Protein AF-A0A963C3J4-F1 (afdb_monomer_lite)

Foldseek 3Di:
DDPLLVVLCPDPPLSVVLHDDCVLVQCQLRRLLSSLQSQLVVLVVVLVVLVVVQVVCVVVVHDVLSNLLSQALNQLSLQFSHQVSLLLSLLSSVLCQQQQHGPDDVLSVLLNCLRPVLSVLLNVLSVQPDRQGPLNQAPCLVVCCVVVVGPLVSSLSNLSSVLSSLCSQQPRSLVSLCCSQPHDDHDPSSHPHHDHCLFLLSVLLNLLSVLSNVLQVLVNVLSVLVSCCSVVVDPVVVNVCSRPSVSNNNSSLLNVQSNLLSLVSNLLSLLQQVQLPFFPQNPSHWPDRPLSVVLSVQSSVLRNLLSLLLCLLVPPVDDNVSLVSNLVSLVSNVVSLVSSVCRSVVRCVVGNGRDDPLVVLLVVLSVLVVVLSVLSNQCSDSVRVNVPPPDCSVVVSVVSSSSSSSSNSVSSD

pLDDT: mean 93.33, std 4.11, range [60.09, 98.5]

Sequence (413 aa):
MSIATTIVKSTPIFGKMFAVDKSTGLEEINAWPALMIMSSFVWLVVAGLLGLVMPTTQIFDLSSDHFYTTLTLHGAALTFPFSFQLMMGVGLHRSGGCVGKAITGWLPALAWLSMNLGAAILTVAVLMGLKVSVVVMFPLPLVGAQMGVWSMESVIVGFTGIYLVLACMILWYPMLVLKMMFVGKKRAELILSERSLNEPGMLGMLLAAATLLLTGLPLVVVGTTLLLALYKILPMSLAAWAADPVVFQYTFYLFAHNLMEAMALMVASAMYATLPLYLADGSRKLYSEKLANLALWVLLVTSVTSGLHHFITFYPNQPAALSYWGNIMSWGTGLGAAISIFTVLATIWQHGLKPEPGIIAVLVGWALYILDGASAVVTSNIAWTYQLHGTMWQSGHFMTVILAMSMMWMGVL

Structure (mmCIF, N/CA/C/O backbone):
data_AF-A0A963C3J4-F1
#
_entry.id   AF-A0A963C3J4-F1
#
loop_
_atom_site.group_PDB
_atom_site.id
_atom_site.type_symbol
_atom_site.label_atom_id
_atom_site.label_alt_id
_atom_site.label_comp_id
_atom_site.label_asym_id
_atom_site.label_entity_id
_atom_site.label_seq_id
_atom_site.pdbx_PDB_ins_code
_atom_site.Cartn_x
_atom_site.Cartn_y
_atom_site.Cartn_z
_atom_site.occupancy
_atom_site.B_iso_or_equiv
_atom_site.auth_seq_id
_atom_site.auth_comp_id
_atom_site.auth_asym_id
_atom_site.auth_atom_id
_atom_site.pdbx_PDB_model_num
ATOM 1 N N . MET A 1 1 ? -31.406 1.167 -4.371 1.00 60.09 1 MET A N 1
ATOM 2 C CA . MET A 1 1 ? -30.351 0.157 -4.113 1.00 60.09 1 MET A CA 1
ATOM 3 C C . MET A 1 1 ? -29.070 0.723 -4.676 1.00 60.09 1 MET A C 1
ATOM 5 O O . MET A 1 1 ? -29.119 1.220 -5.795 1.00 60.09 1 MET A O 1
ATOM 9 N N . SER A 1 2 ? -27.973 0.723 -3.919 1.00 85.38 2 SER A N 1
ATOM 10 C CA . SER A 1 2 ? -26.713 1.218 -4.478 1.00 85.38 2 SER A CA 1
ATOM 11 C C . SER A 1 2 ? -26.215 0.304 -5.612 1.00 85.38 2 SER A C 1
ATOM 13 O O . SER A 1 2 ? -26.488 -0.903 -5.623 1.00 85.38 2 SER A O 1
ATOM 15 N N . ILE A 1 3 ? -25.475 0.869 -6.571 1.00 91.56 3 ILE A N 1
ATOM 16 C CA . ILE A 1 3 ? -24.825 0.094 -7.641 1.00 91.56 3 ILE A CA 1
ATOM 17 C C . ILE A 1 3 ? -23.891 -0.957 -7.027 1.00 91.56 3 ILE A C 1
ATOM 19 O O . ILE A 1 3 ? -23.935 -2.116 -7.423 1.00 91.56 3 ILE A O 1
ATOM 23 N N . ALA A 1 4 ? -23.132 -0.586 -5.991 1.00 92.25 4 ALA A N 1
ATOM 24 C CA . ALA A 1 4 ? -22.221 -1.497 -5.307 1.00 92.25 4 ALA A CA 1
ATOM 25 C C . ALA A 1 4 ? -22.946 -2.712 -4.700 1.00 92.25 4 ALA A C 1
ATOM 27 O O . ALA A 1 4 ? -22.549 -3.848 -4.938 1.00 92.25 4 ALA A O 1
ATOM 28 N N . THR A 1 5 ? -24.071 -2.499 -4.008 1.00 91.38 5 THR A N 1
ATOM 29 C CA . THR A 1 5 ? -24.901 -3.596 -3.478 1.00 91.38 5 THR A CA 1
ATOM 30 C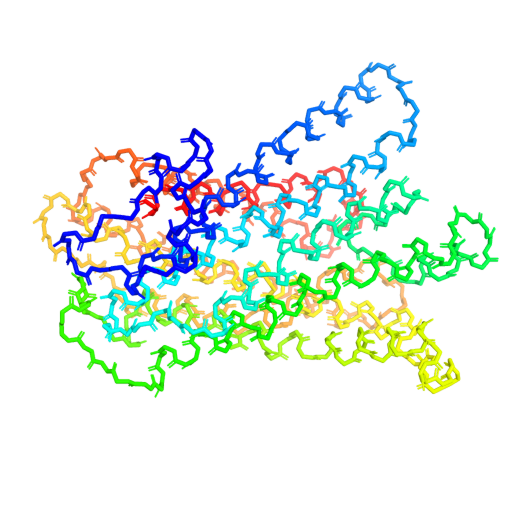 C . THR A 1 5 ? -25.456 -4.487 -4.587 1.00 91.38 5 THR A C 1
ATOM 32 O O . THR A 1 5 ? -25.573 -5.695 -4.398 1.00 91.38 5 THR A O 1
ATOM 35 N N . THR A 1 6 ? -25.804 -3.903 -5.734 1.00 91.75 6 THR A N 1
ATOM 36 C CA . THR A 1 6 ? -26.297 -4.658 -6.894 1.00 91.75 6 THR A CA 1
ATOM 37 C C . THR A 1 6 ? -25.203 -5.574 -7.439 1.00 91.75 6 THR A C 1
ATOM 39 O O . THR A 1 6 ? -25.449 -6.767 -7.599 1.00 91.75 6 THR A O 1
ATOM 42 N N . ILE A 1 7 ? -23.986 -5.046 -7.622 1.00 92.25 7 ILE A N 1
ATOM 43 C CA . ILE A 1 7 ? -22.826 -5.817 -8.085 1.00 92.25 7 ILE A CA 1
ATOM 44 C C . ILE A 1 7 ? -22.530 -6.961 -7.113 1.00 92.25 7 ILE A C 1
ATOM 46 O O . ILE A 1 7 ? -22.503 -8.113 -7.538 1.00 92.25 7 ILE A O 1
ATOM 50 N N . VAL A 1 8 ? -22.399 -6.672 -5.811 1.00 92.94 8 VAL A N 1
ATOM 51 C CA . VAL A 1 8 ? -22.141 -7.697 -4.785 1.00 92.94 8 VAL A CA 1
ATOM 52 C C . VAL A 1 8 ? -23.183 -8.810 -4.857 1.00 92.94 8 VAL A C 1
ATOM 54 O O . VAL A 1 8 ? -22.818 -9.971 -4.982 1.00 92.94 8 VAL A O 1
ATOM 57 N N . LYS A 1 9 ? -24.480 -8.479 -4.870 1.00 90.56 9 LYS A N 1
ATOM 58 C CA . LYS A 1 9 ? -25.551 -9.488 -4.928 1.00 90.56 9 LYS A CA 1
ATOM 59 C C . LYS A 1 9 ? -25.549 -10.314 -6.214 1.00 90.56 9 LYS A C 1
ATOM 61 O O . LYS A 1 9 ? -25.984 -11.461 -6.184 1.00 90.56 9 LYS A O 1
ATOM 66 N N . SER A 1 10 ? -25.102 -9.733 -7.326 1.00 90.38 10 SER A N 1
ATOM 67 C CA . SER A 1 10 ? -25.045 -10.412 -8.624 1.00 90.38 10 SER A CA 1
ATOM 68 C C . SER A 1 10 ? -23.818 -11.312 -8.805 1.00 90.38 10 SER A C 1
ATOM 70 O O . SER A 1 10 ? -23.827 -12.160 -9.693 1.00 90.38 10 SER A O 1
ATOM 72 N N . THR A 1 11 ? -22.782 -11.167 -7.971 1.00 88.69 11 THR A N 1
ATOM 73 C CA . THR A 1 11 ? -21.549 -11.960 -8.075 1.00 88.69 11 THR A CA 1
ATOM 74 C C . THR A 1 11 ? -21.750 -13.367 -7.495 1.00 88.69 11 THR A C 1
ATOM 76 O O . THR A 1 11 ? -22.034 -13.504 -6.300 1.00 88.69 11 THR A O 1
ATOM 79 N N . PRO A 1 12 ? -21.566 -14.443 -8.282 1.00 85.31 12 PRO A N 1
ATOM 80 C CA . PRO A 1 12 ? -21.685 -15.811 -7.782 1.00 85.31 12 PRO A CA 1
ATOM 81 C C . PRO A 1 12 ? -20.675 -16.120 -6.671 1.00 85.31 12 PRO A C 1
ATOM 83 O O . PRO A 1 12 ? -19.546 -15.636 -6.700 1.00 85.31 12 PRO A O 1
ATOM 86 N N . ILE A 1 13 ? -21.071 -16.981 -5.726 1.00 84.50 13 ILE A N 1
ATOM 87 C CA . ILE A 1 13 ? -20.263 -17.461 -4.587 1.00 84.50 13 ILE A CA 1
ATOM 88 C C . ILE A 1 13 ? -19.888 -16.333 -3.611 1.00 84.50 13 ILE A C 1
ATOM 90 O O . ILE A 1 13 ? -20.469 -16.250 -2.529 1.00 84.50 13 ILE A O 1
ATOM 94 N N . PHE A 1 14 ? -18.996 -15.424 -4.006 1.00 83.75 14 PHE A N 1
ATOM 95 C CA . PHE A 1 14 ? -18.509 -14.329 -3.166 1.00 83.75 14 PHE A CA 1
ATOM 96 C C . PHE A 1 14 ? -19.603 -13.321 -2.792 1.00 83.75 14 PHE A C 1
ATOM 98 O O . PHE A 1 14 ? -19.613 -12.812 -1.674 1.00 83.75 14 PHE A O 1
ATOM 105 N N . GLY A 1 15 ? -20.583 -13.085 -3.667 1.00 82.12 15 GLY A N 1
ATOM 106 C CA . GLY A 1 15 ? -21.692 -12.174 -3.379 1.00 82.12 15 GLY A CA 1
ATOM 107 C C . GLY A 1 15 ? -22.552 -12.584 -2.185 1.00 82.12 15 GLY A C 1
ATOM 108 O O . GLY A 1 15 ? -23.108 -11.728 -1.499 1.00 82.12 15 GLY A O 1
ATOM 109 N N . LYS A 1 16 ? -22.632 -13.892 -1.901 1.00 85.88 16 LYS A N 1
ATOM 110 C CA . LYS A 1 16 ? -23.326 -14.418 -0.716 1.00 85.88 16 LYS A CA 1
ATOM 111 C C . LYS A 1 16 ? -22.521 -14.189 0.563 1.00 85.88 16 LYS A C 1
ATOM 113 O O . LYS A 1 16 ? -23.118 -13.913 1.595 1.00 85.88 16 LYS A O 1
ATOM 118 N N . MET A 1 17 ? -21.193 -14.287 0.486 1.00 86.06 17 MET A N 1
ATOM 119 C CA . MET A 1 17 ? -20.292 -14.114 1.633 1.00 86.06 17 MET A CA 1
ATOM 120 C C . MET A 1 17 ? -20.226 -12.657 2.100 1.00 86.06 17 MET A C 1
ATOM 122 O O . MET A 1 17 ? -20.167 -12.401 3.295 1.00 86.06 17 MET A O 1
ATOM 126 N N . PHE A 1 18 ? -20.280 -11.707 1.163 1.00 89.69 18 PHE A N 1
ATOM 127 C CA . PHE A 1 18 ? -20.166 -10.268 1.441 1.00 89.69 18 PHE A CA 1
ATOM 128 C C . PHE A 1 18 ? -21.499 -9.525 1.297 1.00 89.69 18 PHE A C 1
ATOM 130 O O . PHE A 1 18 ? -21.531 -8.323 1.023 1.00 89.69 18 PHE A O 1
ATOM 137 N N . ALA A 1 19 ? -22.617 -10.240 1.434 1.00 89.06 19 ALA A N 1
ATOM 138 C CA . ALA A 1 19 ? -23.942 -9.675 1.240 1.00 89.06 19 ALA A CA 1
ATOM 139 C C . ALA A 1 19 ? -24.210 -8.520 2.219 1.00 89.06 19 ALA A C 1
ATOM 141 O O . ALA A 1 19 ? -24.043 -8.640 3.429 1.00 89.06 19 ALA A O 1
ATOM 142 N N . VAL A 1 20 ? -24.688 -7.396 1.685 1.00 88.75 20 VAL A N 1
ATOM 143 C CA . VAL A 1 20 ? -25.057 -6.230 2.496 1.00 88.75 20 VAL A CA 1
ATOM 144 C C . VAL A 1 20 ? -26.477 -6.409 3.025 1.00 88.75 20 VAL A C 1
ATOM 146 O O . VAL A 1 20 ? -27.441 -6.373 2.245 1.00 88.75 20 VAL A O 1
ATOM 149 N N . ASP A 1 21 ? -26.605 -6.571 4.342 1.00 86.69 21 ASP A N 1
ATOM 150 C CA . ASP A 1 21 ? -27.897 -6.601 5.024 1.00 86.69 21 ASP A CA 1
ATOM 151 C C . ASP A 1 21 ? -28.474 -5.190 5.164 1.00 86.69 21 ASP A C 1
ATOM 153 O O . ASP A 1 21 ? -27.978 -4.340 5.906 1.00 86.69 21 ASP A O 1
ATOM 157 N N . LYS A 1 22 ? -29.566 -4.955 4.441 1.00 85.19 22 LYS A N 1
ATOM 158 C CA . LYS A 1 22 ? -30.265 -3.671 4.423 1.00 85.19 22 LYS A CA 1
ATOM 159 C C . LYS A 1 22 ? -31.122 -3.432 5.655 1.00 85.19 22 LYS A C 1
ATOM 161 O O . LYS A 1 22 ? -31.422 -2.278 5.941 1.00 85.19 22 LYS A O 1
ATOM 166 N N . SER A 1 23 ? -31.527 -4.489 6.356 1.00 87.62 23 SER A N 1
ATOM 167 C CA . SER A 1 23 ? -32.379 -4.360 7.538 1.00 87.62 23 SER A CA 1
ATOM 168 C C . SER A 1 23 ? -31.674 -3.597 8.666 1.00 87.62 23 SER A C 1
ATOM 170 O O . SER A 1 23 ? -32.327 -2.935 9.465 1.00 87.62 23 SER A O 1
ATOM 172 N N . THR A 1 24 ? -30.336 -3.607 8.661 1.00 87.06 24 THR A N 1
ATOM 173 C CA . THR A 1 24 ? -29.487 -2.894 9.625 1.00 87.06 24 THR A CA 1
ATOM 174 C C . THR A 1 24 ? -29.476 -1.373 9.447 1.00 87.06 24 THR A C 1
ATOM 176 O O . THR A 1 24 ? -29.030 -0.666 10.343 1.00 87.06 24 THR A O 1
ATOM 179 N N . GLY A 1 25 ? -29.903 -0.843 8.292 1.00 88.88 25 GLY A N 1
ATOM 180 C CA . GLY A 1 25 ? -29.751 0.581 7.962 1.00 88.88 25 GLY A CA 1
ATOM 181 C C . GLY A 1 25 ? -28.312 1.014 7.630 1.00 88.88 25 GLY A C 1
ATOM 182 O O . GLY A 1 25 ? -28.079 2.180 7.324 1.00 88.88 25 GLY A O 1
ATOM 183 N N . LEU A 1 26 ? -27.344 0.088 7.613 1.00 93.00 26 LEU A N 1
ATOM 184 C CA . LEU A 1 26 ? -25.914 0.379 7.438 1.00 93.00 26 LEU A CA 1
ATOM 185 C C . LEU A 1 26 ? -25.428 0.265 5.980 1.00 93.00 26 LEU A C 1
ATOM 187 O O . LEU A 1 26 ? -24.222 0.256 5.726 1.00 93.00 26 LEU A O 1
ATOM 191 N N . GLU A 1 27 ? -26.337 0.194 4.992 1.00 94.38 27 GLU A N 1
ATOM 192 C CA . GLU A 1 27 ? -25.984 0.070 3.559 1.00 94.38 27 GLU A CA 1
ATOM 193 C C . GLU A 1 27 ? -24.974 1.154 3.138 1.00 94.38 27 GLU A C 1
ATOM 195 O O . GLU A 1 27 ? -24.045 0.883 2.379 1.00 94.38 27 GLU A O 1
ATOM 200 N N . GLU A 1 28 ? -25.097 2.362 3.688 1.00 93.56 28 GLU A N 1
ATOM 201 C CA . GLU A 1 28 ? -24.270 3.514 3.328 1.00 93.56 28 GLU A CA 1
ATOM 202 C C . GLU A 1 28 ? -22.820 3.470 3.831 1.00 93.56 28 GLU A C 1
ATOM 204 O O . GLU A 1 28 ? -21.988 4.211 3.308 1.00 93.56 28 GLU A O 1
ATOM 209 N N . ILE A 1 29 ? -22.498 2.618 4.807 1.00 94.75 29 ILE A N 1
ATOM 210 C CA . ILE A 1 29 ? -21.114 2.360 5.246 1.00 94.75 29 ILE A CA 1
ATOM 211 C C . ILE A 1 29 ? -20.617 0.970 4.835 1.00 94.75 29 ILE A C 1
ATOM 213 O O . ILE A 1 29 ? -19.434 0.683 4.973 1.00 94.75 29 ILE A O 1
ATOM 217 N N . ASN A 1 30 ? -21.497 0.117 4.301 1.00 95.06 30 ASN A N 1
ATOM 218 C CA . ASN A 1 30 ? -21.166 -1.266 3.959 1.00 95.06 30 ASN A CA 1
ATOM 219 C C . ASN A 1 30 ? -21.055 -1.505 2.453 1.00 95.06 30 ASN A C 1
ATOM 221 O O . ASN A 1 30 ? -20.243 -2.319 2.040 1.00 95.06 30 ASN A O 1
ATOM 225 N N . ALA A 1 31 ? -21.830 -0.817 1.610 1.00 96.12 31 ALA A N 1
ATOM 226 C CA . ALA A 1 31 ? -21.957 -1.198 0.203 1.00 96.12 31 ALA A CA 1
ATOM 227 C C . ALA A 1 31 ? -20.646 -1.131 -0.595 1.00 96.12 31 ALA A C 1
ATOM 229 O O . ALA A 1 31 ? -20.271 -2.108 -1.244 1.00 96.12 31 ALA A O 1
ATOM 230 N N . TRP A 1 32 ? -19.946 0.005 -0.552 1.00 97.50 32 TRP A N 1
ATOM 231 C CA . TRP A 1 32 ? -18.666 0.163 -1.247 1.00 97.50 32 TRP A CA 1
ATOM 232 C C . TRP A 1 32 ? -17.536 -0.637 -0.591 1.00 97.50 32 TRP A C 1
ATOM 234 O O . TRP A 1 32 ? -16.845 -1.348 -1.320 1.00 97.50 32 TRP A O 1
ATOM 244 N N . PRO A 1 33 ? -17.368 -0.606 0.746 1.00 97.00 33 PRO A N 1
ATOM 245 C CA . PRO A 1 33 ? -16.431 -1.494 1.425 1.00 97.00 33 PRO A CA 1
ATOM 246 C C . PRO A 1 33 ? -16.612 -2.977 1.108 1.00 97.00 33 PRO A C 1
ATOM 248 O O . PRO A 1 33 ? -15.639 -3.631 0.748 1.00 97.00 33 PRO A O 1
ATOM 251 N N . ALA A 1 34 ? -17.841 -3.499 1.152 1.00 96.94 34 ALA A N 1
ATOM 252 C CA . ALA A 1 34 ? -18.128 -4.896 0.830 1.00 96.94 34 ALA A CA 1
ATOM 253 C C . ALA A 1 34 ? -17.740 -5.239 -0.612 1.00 96.94 34 ALA A C 1
ATOM 255 O O . ALA A 1 34 ? -17.151 -6.288 -0.851 1.00 96.94 34 ALA A O 1
ATOM 256 N N . LEU A 1 35 ? -18.003 -4.343 -1.571 1.00 97.62 35 LEU A N 1
ATOM 257 C CA . LEU A 1 35 ? -17.561 -4.527 -2.953 1.00 97.62 35 LEU A CA 1
ATOM 258 C C . LEU A 1 35 ? -16.026 -4.537 -3.069 1.00 97.62 35 LEU A C 1
ATOM 260 O O . LEU A 1 35 ? -15.478 -5.388 -3.763 1.00 97.62 35 LEU A O 1
ATOM 264 N N . MET A 1 36 ? -15.327 -3.632 -2.377 1.00 98.19 36 MET A N 1
ATOM 265 C CA . MET A 1 36 ? -13.858 -3.589 -2.363 1.00 98.19 36 MET A CA 1
ATOM 266 C C . MET A 1 36 ? -13.254 -4.864 -1.760 1.00 98.19 36 MET A C 1
ATOM 268 O O . MET A 1 36 ? -12.339 -5.429 -2.357 1.00 98.19 36 MET A O 1
ATOM 272 N N . ILE A 1 37 ? -13.794 -5.340 -0.635 1.00 97.81 37 ILE A N 1
ATOM 273 C CA . ILE A 1 37 ? -13.371 -6.582 0.027 1.00 97.81 37 ILE A CA 1
ATOM 274 C C . ILE A 1 37 ? -13.664 -7.787 -0.875 1.00 97.81 37 ILE A C 1
ATOM 276 O O . ILE A 1 37 ? -12.789 -8.600 -1.140 1.00 97.81 37 ILE A O 1
ATOM 280 N N . MET A 1 38 ? -14.873 -7.890 -1.425 1.00 97.31 38 MET A N 1
ATOM 281 C CA . MET A 1 38 ? -15.236 -8.984 -2.327 1.00 97.31 38 MET A CA 1
ATOM 282 C C . MET A 1 38 ? -14.296 -9.049 -3.538 1.00 97.31 38 MET A C 1
ATOM 284 O O . MET A 1 38 ? -13.770 -10.110 -3.867 1.00 97.31 38 MET A O 1
ATOM 288 N N . SER A 1 39 ? -14.061 -7.909 -4.191 1.00 97.62 39 SER A N 1
ATOM 289 C CA . SER A 1 39 ? -13.140 -7.821 -5.320 1.00 97.62 39 SER A CA 1
ATOM 290 C C . SER A 1 39 ? -11.702 -8.166 -4.917 1.00 97.62 39 SER A C 1
ATOM 292 O O . SER A 1 39 ? -11.018 -8.813 -5.705 1.00 97.62 39 SER A O 1
ATOM 294 N N . SER A 1 40 ? -11.241 -7.817 -3.708 1.00 98.00 40 SER A N 1
ATOM 295 C CA . SER A 1 40 ? -9.884 -8.171 -3.279 1.00 98.00 40 SER A CA 1
ATOM 296 C C . SER A 1 40 ? -9.694 -9.680 -3.135 1.00 98.00 40 SER A C 1
ATOM 298 O O . SER A 1 40 ? -8.680 -10.203 -3.587 1.00 98.00 40 SER A O 1
ATOM 300 N N . PHE A 1 41 ? -10.685 -10.414 -2.623 1.00 96.56 41 PHE A N 1
ATOM 301 C CA . PHE A 1 41 ? -10.630 -11.881 -2.572 1.00 96.56 41 PHE A CA 1
ATOM 302 C C . PHE A 1 41 ? -10.641 -12.539 -3.957 1.00 96.56 41 PHE A C 1
ATOM 304 O O . PHE A 1 41 ? -9.999 -13.571 -4.146 1.00 96.56 41 PHE A O 1
ATOM 311 N N . VAL A 1 42 ? -11.300 -11.937 -4.952 1.00 96.06 42 VAL A N 1
ATOM 312 C CA . VAL A 1 42 ? -11.181 -12.396 -6.347 1.00 96.06 42 VAL A CA 1
ATOM 313 C C . VAL A 1 42 ? -9.735 -12.247 -6.830 1.00 96.06 42 VAL A C 1
ATOM 315 O O . VAL A 1 42 ? -9.170 -13.188 -7.388 1.00 96.06 42 VAL A O 1
ATOM 318 N N . TRP A 1 43 ? -9.100 -11.106 -6.554 1.00 97.25 43 TRP A N 1
ATOM 319 C CA . TRP A 1 43 ? -7.692 -10.885 -6.889 1.00 97.25 43 TRP A CA 1
ATOM 320 C C . TRP A 1 43 ? -6.729 -11.764 -6.093 1.00 97.25 43 TRP A C 1
ATOM 322 O O . TRP A 1 43 ? -5.711 -12.163 -6.650 1.00 97.25 43 TRP A O 1
ATOM 332 N N . LEU A 1 44 ? -7.055 -12.141 -4.853 1.00 96.56 44 LEU A N 1
ATOM 333 C CA . LEU A 1 44 ? -6.284 -13.126 -4.088 1.00 96.56 44 LEU A CA 1
ATOM 334 C C . LEU A 1 44 ? -6.240 -14.473 -4.804 1.00 96.56 44 LEU A C 1
ATOM 336 O O . LEU A 1 44 ? -5.174 -15.070 -4.908 1.00 96.56 44 LEU A O 1
ATOM 340 N N . VAL A 1 45 ? -7.379 -14.949 -5.317 1.00 95.69 45 VAL A N 1
ATOM 341 C CA . VAL A 1 45 ? -7.427 -16.214 -6.065 1.00 95.69 45 VAL A CA 1
ATOM 342 C C . VAL A 1 45 ? -6.547 -16.124 -7.311 1.00 95.69 45 VAL A C 1
ATOM 344 O O . VAL A 1 45 ? -5.727 -17.009 -7.544 1.00 95.69 45 VAL A O 1
ATOM 347 N N . VAL A 1 46 ? -6.655 -15.033 -8.075 1.00 95.62 46 VAL A N 1
ATOM 348 C CA . VAL A 1 46 ? -5.816 -14.798 -9.264 1.00 95.62 46 VAL A CA 1
ATOM 349 C C . VAL A 1 46 ? -4.331 -14.758 -8.892 1.00 95.62 46 VAL A C 1
ATOM 351 O O . VAL A 1 46 ? -3.526 -15.483 -9.476 1.00 95.62 46 VAL A O 1
ATOM 354 N N . ALA A 1 47 ? -3.964 -13.955 -7.894 1.00 96.06 47 ALA A N 1
ATOM 355 C CA . ALA A 1 47 ? -2.591 -13.811 -7.431 1.00 96.06 47 ALA A CA 1
ATOM 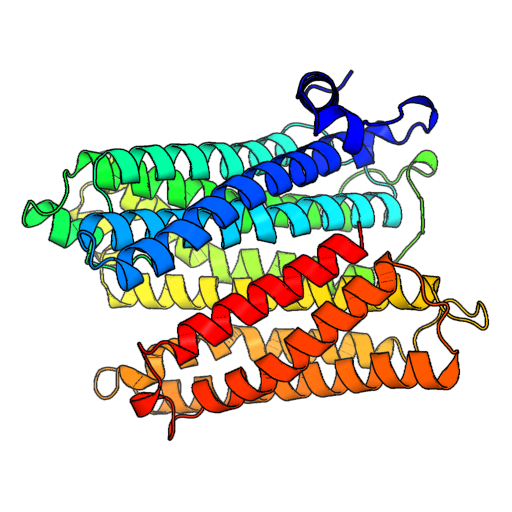356 C C . ALA A 1 47 ? -2.031 -15.132 -6.889 1.00 96.06 47 ALA A C 1
ATOM 358 O O . ALA A 1 47 ? -0.892 -15.468 -7.191 1.00 96.06 47 ALA A O 1
ATOM 359 N N . GLY A 1 48 ? -2.820 -15.898 -6.135 1.00 95.12 48 GLY A N 1
ATOM 360 C CA . GLY A 1 48 ? -2.433 -17.200 -5.598 1.00 95.12 48 GLY A CA 1
ATOM 361 C C . GLY A 1 48 ? -2.157 -18.221 -6.699 1.00 95.12 48 GLY A C 1
ATOM 362 O O . GLY A 1 48 ? -1.111 -18.864 -6.681 1.00 95.12 48 GLY A O 1
ATOM 363 N N . LEU A 1 49 ? -3.035 -18.314 -7.704 1.00 95.50 49 LEU A N 1
ATOM 364 C CA . LEU A 1 49 ? -2.828 -19.196 -8.857 1.00 95.50 49 LEU A CA 1
ATOM 365 C C . LEU A 1 49 ? -1.557 -18.828 -9.631 1.00 95.50 49 LEU A C 1
ATOM 367 O O . LEU A 1 49 ? -0.747 -19.703 -9.924 1.00 95.50 49 LEU A O 1
ATOM 371 N N . LEU A 1 50 ? -1.336 -17.538 -9.895 1.00 94.94 50 LEU A N 1
ATOM 372 C CA . LEU A 1 50 ? -0.091 -17.060 -10.505 1.00 94.94 50 LEU A CA 1
ATOM 373 C C . LEU A 1 50 ? 1.124 -17.367 -9.610 1.00 94.94 50 LEU A C 1
ATOM 375 O O . LEU A 1 50 ? 2.162 -17.814 -10.087 1.00 94.94 50 LEU A O 1
ATOM 379 N N . GLY A 1 51 ? 0.980 -17.217 -8.295 1.00 93.00 51 GLY A N 1
ATOM 380 C CA . GLY A 1 51 ? 2.014 -17.542 -7.314 1.00 93.00 51 GLY A CA 1
ATOM 381 C C . GLY A 1 51 ? 2.469 -19.000 -7.372 1.00 93.00 51 GLY A C 1
ATOM 382 O O . GLY A 1 51 ? 3.654 -19.260 -7.205 1.00 93.00 51 GLY A O 1
ATOM 383 N N . LEU A 1 52 ? 1.562 -19.938 -7.671 1.00 93.62 52 LEU A N 1
ATOM 384 C CA . LEU A 1 52 ? 1.878 -21.360 -7.860 1.00 93.62 52 LEU A CA 1
ATOM 385 C C . LEU A 1 52 ? 2.554 -21.649 -9.208 1.00 93.62 52 LEU A C 1
ATOM 387 O O . LEU A 1 52 ? 3.345 -22.589 -9.318 1.00 93.62 52 LEU A O 1
ATOM 391 N N . VAL A 1 53 ? 2.281 -20.842 -10.236 1.00 93.31 53 VAL A N 1
ATOM 392 C CA . VAL A 1 53 ? 2.900 -20.999 -11.559 1.00 93.31 53 VAL A CA 1
ATOM 393 C C . VAL A 1 53 ? 4.394 -20.673 -11.509 1.00 93.31 53 VAL A C 1
ATOM 395 O O . VAL A 1 53 ? 5.175 -21.391 -12.122 1.00 93.31 53 VAL A O 1
ATOM 398 N N . MET A 1 54 ? 4.832 -19.672 -10.739 1.00 90.94 54 MET A N 1
ATOM 399 C CA . MET A 1 54 ? 6.260 -19.315 -10.646 1.00 90.94 54 MET A CA 1
ATOM 400 C C . MET A 1 54 ? 7.178 -20.477 -10.200 1.00 90.94 54 MET A C 1
ATOM 402 O O . MET A 1 54 ? 8.076 -20.831 -10.966 1.00 90.94 54 MET A O 1
ATOM 406 N N . PRO A 1 55 ? 6.978 -21.134 -9.039 1.00 92.00 55 PRO A N 1
ATOM 407 C CA . PRO A 1 55 ? 7.809 -22.270 -8.648 1.00 92.00 55 PRO A CA 1
ATOM 408 C C . PRO A 1 55 ? 7.641 -23.443 -9.615 1.00 92.00 55 PRO A C 1
ATOM 410 O O . P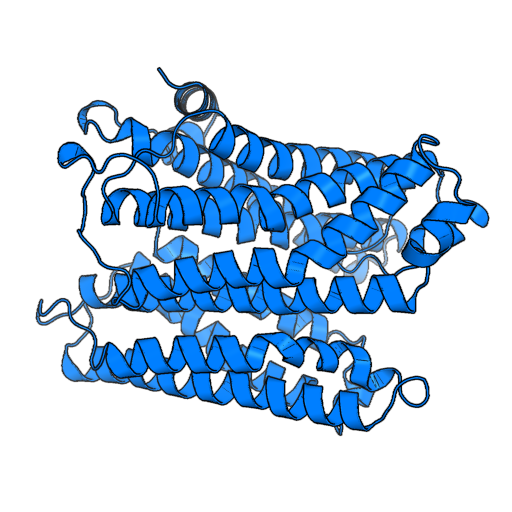RO A 1 55 ? 8.614 -24.126 -9.901 1.00 92.00 55 PRO A O 1
ATOM 413 N N . THR A 1 56 ? 6.450 -23.641 -10.192 1.00 92.88 56 THR A N 1
ATOM 414 C CA . THR A 1 56 ? 6.227 -24.651 -11.240 1.00 92.88 56 THR A CA 1
ATOM 415 C C . THR A 1 56 ? 7.133 -24.396 -12.449 1.00 92.88 56 THR A C 1
ATOM 417 O O . THR A 1 56 ? 7.809 -25.311 -12.909 1.00 92.88 56 THR A O 1
ATOM 420 N N . THR A 1 57 ? 7.227 -23.149 -12.928 1.00 92.75 57 THR A N 1
ATOM 421 C CA . THR A 1 57 ? 8.123 -22.803 -14.044 1.00 92.75 57 THR A CA 1
ATOM 422 C C . THR A 1 57 ? 9.591 -23.057 -13.716 1.00 92.75 57 THR A C 1
ATOM 424 O O . THR A 1 57 ? 10.320 -23.505 -14.589 1.00 92.75 57 THR A O 1
ATOM 427 N N . GLN A 1 58 ? 10.012 -22.848 -12.465 1.00 90.31 58 GLN A N 1
ATOM 428 C CA . GLN A 1 58 ? 11.388 -23.104 -12.031 1.00 90.31 58 GLN A CA 1
ATOM 429 C C . GLN A 1 58 ? 11.683 -24.601 -11.841 1.00 90.31 58 GLN A C 1
ATOM 431 O O . GLN A 1 58 ? 12.741 -25.068 -12.244 1.00 90.31 58 GLN A O 1
ATOM 436 N N . ILE A 1 59 ? 10.758 -25.363 -11.246 1.00 94.69 59 ILE A N 1
ATOM 437 C CA . ILE A 1 59 ? 10.917 -26.804 -10.975 1.00 94.69 59 ILE A CA 1
ATOM 438 C C . ILE A 1 59 ? 10.963 -27.611 -12.274 1.00 94.69 59 ILE A C 1
ATOM 440 O O . ILE A 1 59 ? 11.721 -28.573 -12.372 1.00 94.69 59 ILE A O 1
ATOM 444 N N . PHE A 1 60 ? 10.149 -27.230 -13.259 1.00 94.88 60 PHE A N 1
ATOM 445 C CA . PHE A 1 60 ? 10.049 -27.931 -14.539 1.00 94.88 60 PHE A CA 1
ATOM 446 C C . PHE A 1 60 ? 10.874 -27.286 -15.661 1.00 94.88 60 PHE A C 1
ATOM 448 O O . PHE A 1 60 ? 10.709 -27.684 -16.811 1.00 94.88 60 PHE A O 1
ATOM 455 N N . ASP A 1 61 ? 11.730 -26.307 -15.340 1.00 91.69 61 ASP A N 1
ATOM 456 C CA . ASP A 1 61 ? 12.590 -25.588 -16.297 1.00 91.69 61 ASP A CA 1
ATOM 457 C C . ASP A 1 61 ? 11.817 -25.077 -17.532 1.00 91.69 61 ASP A C 1
ATOM 459 O O . ASP A 1 61 ? 12.202 -25.250 -18.690 1.00 91.69 61 ASP A O 1
ATOM 463 N N . LEU A 1 62 ? 10.641 -24.490 -17.280 1.00 92.25 62 LEU A N 1
ATOM 464 C CA . LEU A 1 62 ? 9.808 -23.898 -18.324 1.00 92.25 62 LEU A CA 1
ATOM 465 C C . LEU A 1 62 ? 10.401 -22.560 -18.781 1.00 92.25 62 LEU A C 1
ATOM 467 O O . LEU A 1 62 ? 11.206 -21.939 -18.090 1.00 92.25 62 LEU A O 1
ATOM 471 N N . SER A 1 63 ? 9.941 -22.071 -19.937 1.00 90.56 63 SER A N 1
ATOM 472 C CA . SER A 1 63 ? 10.397 -20.796 -20.504 1.00 90.56 63 SER A CA 1
ATOM 473 C C . SER A 1 63 ? 10.402 -19.654 -19.476 1.00 90.56 63 SER A C 1
ATOM 475 O O . SER A 1 63 ? 9.400 -19.404 -18.796 1.00 90.56 63 SER A O 1
ATOM 477 N N . SER A 1 64 ? 11.505 -18.898 -19.440 1.00 87.00 64 SER A N 1
ATOM 478 C CA . SER A 1 64 ? 11.647 -17.674 -18.637 1.00 87.00 64 SER A CA 1
ATOM 479 C C . SER A 1 64 ? 10.557 -16.643 -18.948 1.00 87.00 64 SER A C 1
ATOM 481 O O . SER A 1 64 ? 10.179 -15.843 -18.093 1.00 87.00 64 SER A O 1
ATOM 483 N N . ASP A 1 65 ? 9.979 -16.718 -20.147 1.00 89.25 65 ASP A N 1
ATOM 484 C CA . ASP A 1 65 ? 8.828 -15.938 -20.576 1.00 89.25 65 ASP A CA 1
ATOM 485 C C . ASP A 1 65 ? 7.626 -16.090 -19.633 1.00 89.25 65 ASP A C 1
ATOM 487 O O . ASP A 1 65 ? 7.024 -15.101 -19.201 1.00 89.25 65 ASP A O 1
ATOM 491 N N . HIS A 1 66 ? 7.316 -17.336 -19.262 1.00 90.75 66 HIS A N 1
ATOM 492 C CA . HIS A 1 66 ? 6.233 -17.650 -18.337 1.00 90.75 66 HIS A CA 1
ATOM 493 C C . HIS A 1 66 ? 6.545 -17.135 -16.937 1.00 90.75 66 HIS A C 1
ATOM 495 O O . HIS A 1 66 ? 5.654 -16.585 -16.285 1.00 90.75 66 HIS A O 1
ATOM 501 N N . PHE A 1 67 ? 7.801 -17.249 -16.500 1.00 91.69 67 PHE A N 1
ATOM 502 C CA . PHE A 1 67 ? 8.232 -16.739 -15.203 1.00 91.69 67 PHE A CA 1
ATOM 503 C C . PHE A 1 67 ? 8.031 -15.221 -15.106 1.00 91.69 67 PHE A C 1
ATOM 505 O O . PHE A 1 67 ? 7.362 -14.761 -14.187 1.00 91.69 67 PHE A O 1
ATOM 512 N N . TYR A 1 68 ? 8.512 -14.432 -16.073 1.00 91.12 68 TYR A N 1
ATOM 513 C CA . TYR A 1 68 ? 8.407 -12.966 -16.023 1.00 91.12 68 TYR A CA 1
ATOM 514 C C . TYR A 1 68 ? 6.981 -12.433 -16.223 1.00 91.12 68 TYR A C 1
ATOM 516 O O . TYR A 1 68 ? 6.598 -11.445 -15.584 1.00 91.12 68 TYR A O 1
ATOM 524 N N . THR A 1 69 ? 6.180 -13.094 -17.065 1.00 93.06 69 THR A N 1
ATOM 525 C CA . THR A 1 69 ? 4.738 -12.822 -17.191 1.00 93.06 69 THR A CA 1
ATOM 526 C C . THR A 1 69 ? 4.046 -13.002 -15.844 1.00 93.06 69 THR A C 1
ATOM 528 O O . THR A 1 69 ? 3.364 -12.104 -15.344 1.00 93.06 69 THR A O 1
ATOM 531 N N . THR A 1 70 ? 4.281 -14.155 -15.221 1.00 93.38 70 THR A N 1
ATOM 532 C CA . THR A 1 70 ? 3.655 -14.524 -13.954 1.00 93.38 70 THR A CA 1
ATOM 533 C C . THR A 1 70 ? 4.151 -13.646 -12.813 1.00 93.38 70 THR A C 1
ATOM 535 O O . THR A 1 70 ? 3.338 -13.179 -12.028 1.00 93.38 70 THR A O 1
ATOM 538 N N . LEU A 1 71 ? 5.449 -13.342 -12.755 1.00 92.75 71 LEU A N 1
ATOM 539 C CA . LEU A 1 71 ? 6.047 -12.448 -11.764 1.00 92.75 71 LEU A CA 1
ATOM 540 C C . LEU A 1 71 ? 5.405 -11.058 -11.801 1.00 92.75 71 LEU A C 1
ATOM 542 O O . LEU A 1 71 ? 5.058 -10.504 -10.758 1.00 92.75 71 LEU A O 1
ATOM 546 N N . THR A 1 72 ? 5.218 -10.505 -13.003 1.00 93.62 72 THR A N 1
ATOM 547 C CA . THR A 1 72 ? 4.609 -9.180 -13.183 1.00 93.62 72 THR A CA 1
ATOM 548 C C . THR A 1 72 ? 3.150 -9.185 -12.724 1.00 93.62 72 THR A C 1
ATOM 550 O O . THR A 1 72 ? 2.757 -8.329 -11.931 1.00 93.62 72 THR A O 1
ATOM 553 N N . LEU A 1 73 ? 2.356 -10.169 -13.163 1.00 95.31 73 LEU A N 1
ATOM 554 C CA . LEU A 1 73 ? 0.939 -10.262 -12.799 1.00 95.31 73 LEU A CA 1
ATOM 555 C C . LEU A 1 73 ? 0.732 -10.597 -11.319 1.00 95.31 73 LEU A C 1
ATOM 557 O O . LEU A 1 73 ? -0.096 -9.965 -10.672 1.00 95.31 73 LEU A O 1
ATOM 561 N N . HIS A 1 74 ? 1.483 -11.555 -10.771 1.00 95.19 74 HIS A N 1
ATOM 562 C CA . HIS A 1 74 ? 1.401 -11.952 -9.366 1.00 95.19 74 HIS A CA 1
ATOM 563 C C . HIS A 1 74 ? 1.744 -10.779 -8.451 1.00 95.19 74 HIS A C 1
ATOM 565 O O . HIS A 1 74 ? 0.947 -10.432 -7.584 1.00 95.19 74 HIS A O 1
ATOM 571 N N . GLY A 1 75 ? 2.898 -10.138 -8.676 1.00 92.25 75 GLY A N 1
ATOM 572 C CA . GLY A 1 75 ? 3.345 -9.015 -7.856 1.00 92.25 75 GLY A CA 1
ATOM 573 C C . GLY A 1 75 ? 2.348 -7.856 -7.877 1.00 92.25 75 GLY A C 1
ATOM 574 O O . GLY A 1 75 ? 1.996 -7.328 -6.821 1.00 92.25 75 GLY A O 1
ATOM 575 N N . ALA A 1 76 ? 1.829 -7.506 -9.058 1.00 93.56 76 ALA A N 1
ATOM 576 C CA . ALA A 1 76 ? 0.829 -6.452 -9.191 1.00 93.56 76 ALA A CA 1
ATOM 577 C C . ALA A 1 76 ? -0.508 -6.827 -8.530 1.00 93.56 76 ALA A C 1
ATOM 579 O O . ALA A 1 76 ? -1.036 -6.030 -7.757 1.00 93.56 76 ALA A O 1
ATOM 580 N N . ALA A 1 77 ? -1.037 -8.028 -8.795 1.00 96.19 77 ALA A N 1
ATOM 581 C CA . ALA A 1 77 ? -2.335 -8.481 -8.293 1.00 96.19 77 ALA A CA 1
ATOM 582 C C . ALA A 1 77 ? -2.348 -8.686 -6.771 1.00 96.19 77 ALA A C 1
ATOM 584 O O . ALA A 1 77 ? -3.311 -8.300 -6.109 1.00 96.19 77 ALA A O 1
ATOM 585 N N . LEU A 1 78 ? -1.281 -9.262 -6.210 1.00 95.75 78 LEU A N 1
ATOM 586 C CA . LEU A 1 78 ? -1.175 -9.511 -4.774 1.00 95.75 78 LEU A CA 1
ATOM 587 C C . LEU A 1 78 ? -1.083 -8.196 -3.990 1.00 95.75 78 LEU A C 1
ATOM 589 O O . LEU A 1 78 ? -1.772 -8.016 -2.987 1.00 95.75 78 LEU A O 1
ATOM 593 N N . THR A 1 79 ? -0.253 -7.265 -4.462 1.00 94.25 79 THR A N 1
ATOM 594 C CA . THR A 1 79 ? 0.051 -6.033 -3.725 1.00 94.25 79 THR A CA 1
ATOM 595 C C . THR A 1 79 ? -1.118 -5.055 -3.757 1.00 94.25 79 THR A C 1
ATOM 597 O O . THR A 1 79 ? -1.538 -4.560 -2.709 1.00 94.25 79 THR A O 1
ATOM 600 N N . PHE A 1 80 ? -1.665 -4.771 -4.945 1.00 96.06 80 PHE A N 1
ATOM 601 C CA . PHE A 1 80 ? -2.582 -3.640 -5.107 1.00 96.06 80 PHE A CA 1
ATOM 602 C C . PHE A 1 80 ? -4.062 -4.042 -5.044 1.00 96.06 80 PHE A C 1
ATOM 604 O O . PHE A 1 80 ? -4.720 -3.704 -4.055 1.00 96.06 80 PHE A O 1
ATOM 611 N N . PRO A 1 81 ? -4.626 -4.771 -6.026 1.00 97.31 81 PRO A N 1
ATOM 612 C CA . PRO A 1 81 ? -6.051 -5.042 -6.024 1.00 97.31 81 PRO A CA 1
ATOM 613 C C . PRO A 1 81 ? -6.454 -6.158 -5.042 1.00 97.31 81 PRO A C 1
ATOM 615 O O . PRO A 1 81 ? -7.636 -6.246 -4.722 1.00 97.31 81 PRO A O 1
ATOM 618 N N . PHE A 1 82 ? -5.515 -6.959 -4.509 1.00 97.81 82 PHE A N 1
ATOM 619 C CA . PHE A 1 82 ? -5.745 -7.770 -3.307 1.00 97.81 82 PHE A CA 1
ATOM 620 C C . PHE A 1 82 ? -5.421 -6.998 -2.020 1.00 97.81 82 PHE A C 1
ATOM 622 O O . PHE A 1 82 ? -6.337 -6.472 -1.388 1.00 97.81 82 PHE A O 1
ATOM 629 N N . SER A 1 83 ? -4.145 -6.941 -1.614 1.00 96.69 83 SER A N 1
ATOM 630 C CA . SER A 1 83 ? -3.768 -6.527 -0.258 1.00 96.69 83 SER A CA 1
ATOM 631 C C . SER A 1 83 ? -4.211 -5.095 0.027 1.00 96.69 83 SER A C 1
ATOM 633 O O . SER A 1 83 ? -5.014 -4.872 0.929 1.00 96.69 83 SER A O 1
ATOM 635 N N . PHE A 1 84 ? -3.776 -4.113 -0.768 1.00 97.00 84 PHE A N 1
ATOM 636 C CA . PHE A 1 84 ? -4.144 -2.716 -0.523 1.00 97.00 84 PHE A CA 1
ATOM 637 C C . PHE A 1 84 ? -5.660 -2.480 -0.613 1.00 97.00 84 PHE A C 1
ATOM 639 O O . PHE A 1 84 ? -6.230 -1.779 0.221 1.00 97.00 84 PHE A O 1
ATOM 646 N N . GLN A 1 85 ? -6.355 -3.098 -1.571 1.00 97.94 85 GLN A N 1
ATOM 647 C CA . GLN A 1 85 ? -7.807 -2.947 -1.685 1.00 97.94 85 GLN A CA 1
ATOM 648 C C . GLN A 1 85 ? -8.575 -3.577 -0.510 1.00 97.94 85 GLN A C 1
ATOM 650 O O . GLN A 1 85 ? -9.579 -3.007 -0.075 1.00 97.94 85 GLN A O 1
ATOM 655 N N . LEU A 1 86 ? -8.112 -4.709 0.033 1.00 97.62 86 LEU A N 1
ATOM 656 C CA . LEU A 1 86 ? -8.659 -5.288 1.265 1.00 97.62 86 LEU A CA 1
ATOM 657 C C . LEU A 1 86 ? -8.538 -4.283 2.417 1.00 97.62 86 LEU A C 1
ATOM 659 O O . LEU A 1 86 ? -9.522 -3.997 3.099 1.00 97.62 86 LEU A O 1
ATOM 663 N N . MET A 1 87 ? -7.352 -3.694 2.573 1.00 96.25 87 MET A N 1
ATOM 664 C CA . MET A 1 87 ? -7.069 -2.678 3.588 1.00 96.25 87 MET A CA 1
ATOM 665 C C . MET A 1 87 ? -7.967 -1.452 3.442 1.00 96.25 87 MET A C 1
ATOM 667 O O . MET A 1 87 ? -8.524 -0.968 4.427 1.00 96.25 87 MET A O 1
ATOM 671 N N . MET A 1 88 ? -8.146 -0.967 2.211 1.00 96.81 88 MET A N 1
ATOM 672 C CA . MET A 1 88 ? -9.074 0.119 1.919 1.00 96.81 88 MET A CA 1
ATOM 673 C C . MET A 1 88 ? -10.499 -0.257 2.315 1.00 96.81 88 MET A C 1
ATOM 675 O O . MET A 1 88 ? -11.148 0.504 3.020 1.00 96.81 88 MET A O 1
ATOM 679 N N . GLY A 1 89 ? -10.999 -1.414 1.879 1.00 97.00 89 GLY A N 1
ATOM 680 C CA . GLY A 1 89 ? -12.371 -1.832 2.146 1.00 97.00 89 GLY A CA 1
ATOM 681 C C . GLY A 1 89 ? -12.659 -1.927 3.644 1.00 97.00 89 GLY A C 1
ATOM 682 O O . GLY A 1 89 ? -13.537 -1.229 4.151 1.00 97.00 89 GLY A O 1
ATOM 683 N N . VAL A 1 90 ? -11.871 -2.717 4.375 1.00 95.88 90 VAL A N 1
ATOM 684 C CA . VAL A 1 90 ? -12.054 -2.901 5.824 1.00 95.88 90 VAL A CA 1
ATOM 685 C C . VAL A 1 90 ? -11.806 -1.589 6.581 1.00 95.88 90 VAL A C 1
ATOM 687 O O . VAL A 1 90 ? -12.593 -1.206 7.450 1.00 95.88 90 VAL A O 1
ATOM 690 N N . GLY A 1 91 ? -10.757 -0.845 6.218 1.00 95.00 91 GLY A N 1
ATOM 691 C CA . GLY A 1 91 ? -10.412 0.436 6.833 1.00 95.00 91 GLY A CA 1
ATOM 692 C C . GLY A 1 91 ? -11.475 1.517 6.630 1.00 95.00 91 GLY A C 1
ATOM 693 O O . GLY A 1 91 ? -11.789 2.252 7.570 1.00 95.00 91 GLY A O 1
ATOM 694 N N . LEU A 1 92 ? -12.077 1.595 5.438 1.00 95.56 92 LEU A N 1
ATOM 695 C CA . LEU A 1 92 ? -13.188 2.499 5.141 1.00 95.56 92 LEU A CA 1
ATOM 696 C C . LEU A 1 92 ? -14.437 2.105 5.934 1.00 95.56 92 LEU A C 1
ATOM 698 O O . LEU A 1 92 ? -14.995 2.974 6.598 1.00 95.56 92 LEU A O 1
ATOM 702 N N . HIS A 1 93 ? -14.840 0.826 5.927 1.00 94.69 93 HIS A N 1
ATOM 703 C CA . HIS A 1 93 ? -15.981 0.333 6.717 1.00 94.69 93 HIS A CA 1
ATOM 704 C C . HIS A 1 93 ? -15.847 0.724 8.194 1.00 94.69 93 HIS A C 1
ATOM 706 O O . HIS A 1 93 ? -16.730 1.368 8.767 1.00 94.69 93 HIS A O 1
ATOM 712 N N . ARG A 1 94 ? -14.686 0.415 8.783 1.00 92.25 94 ARG A N 1
ATOM 713 C CA . ARG A 1 94 ? -14.372 0.741 10.173 1.00 92.25 94 ARG A CA 1
ATOM 714 C C . ARG A 1 94 ? -14.418 2.241 10.426 1.00 92.25 94 ARG A C 1
ATOM 716 O O . ARG A 1 94 ? -15.080 2.682 11.362 1.00 92.25 94 ARG A O 1
ATOM 723 N N . SER A 1 95 ? -13.725 3.024 9.601 1.00 92.94 95 SER A N 1
ATOM 724 C CA . SER A 1 95 ? -13.663 4.479 9.755 1.00 92.94 95 SER A CA 1
ATOM 725 C C . SER A 1 95 ? -15.056 5.097 9.667 1.00 92.94 95 SER A C 1
ATOM 727 O O . SER A 1 95 ? -15.415 5.894 10.529 1.00 92.94 95 SER A O 1
ATOM 729 N N . GLY A 1 96 ? -15.866 4.683 8.684 1.00 93.69 96 GLY A N 1
ATOM 730 C CA . GLY A 1 96 ? -17.249 5.126 8.510 1.00 93.69 96 GLY A CA 1
ATOM 731 C C . GLY A 1 96 ? -18.121 4.825 9.727 1.00 93.69 96 GLY A C 1
ATOM 732 O O . GLY A 1 96 ? -18.822 5.722 10.195 1.00 93.69 96 GLY A O 1
ATOM 733 N N . GLY A 1 97 ? -18.009 3.616 10.288 1.00 94.12 97 GLY A N 1
ATOM 734 C CA . GLY A 1 97 ? -18.689 3.224 11.527 1.00 94.12 97 GLY A CA 1
ATOM 735 C C . GLY A 1 97 ? -18.177 3.943 12.781 1.00 94.12 97 GLY A C 1
ATOM 736 O O . GLY A 1 97 ? -18.928 4.119 13.737 1.00 94.12 97 GLY A O 1
ATOM 737 N N . CYS A 1 98 ? -16.920 4.396 12.793 1.00 94.00 98 CYS A N 1
ATOM 738 C CA . CYS A 1 98 ? -16.355 5.133 13.924 1.00 94.00 98 CYS A CA 1
ATOM 739 C C . CYS A 1 98 ? -16.764 6.608 13.942 1.00 94.00 98 CYS A C 1
ATOM 741 O O . CYS A 1 98 ? -17.037 7.164 15.003 1.00 94.00 98 CYS A O 1
ATOM 743 N N . VAL A 1 99 ? -16.823 7.252 12.773 1.00 94.75 99 VAL A N 1
ATOM 744 C CA . VAL A 1 99 ? -17.164 8.682 12.670 1.00 94.75 99 VAL A CA 1
ATOM 745 C C . VAL A 1 99 ? -18.625 8.932 12.284 1.00 94.75 99 VAL A C 1
ATOM 747 O O . VAL A 1 99 ? -19.060 10.083 12.263 1.00 94.75 99 VAL A O 1
ATOM 750 N N . GLY A 1 100 ? -19.382 7.877 11.965 1.00 94.94 100 GLY A N 1
ATOM 751 C CA . GLY A 1 100 ? -20.789 7.942 11.567 1.00 94.94 100 GLY A CA 1
ATOM 752 C C . GLY A 1 100 ? -21.008 8.661 10.236 1.00 94.94 100 GLY A C 1
ATOM 753 O O . GLY A 1 100 ? -21.926 9.471 10.121 1.00 94.94 100 GLY A O 1
ATOM 754 N N . LYS A 1 101 ? -20.145 8.449 9.235 1.00 94.88 101 LYS A N 1
ATOM 755 C CA . LYS A 1 101 ? -20.242 9.138 7.934 1.00 94.88 101 LYS A CA 1
ATOM 756 C C . LYS A 1 101 ? -20.385 8.159 6.781 1.00 94.88 101 LYS A C 1
ATOM 758 O O . LYS A 1 101 ? -19.742 7.117 6.741 1.00 94.88 101 LYS A O 1
ATOM 763 N N . ALA A 1 102 ? -21.230 8.544 5.828 1.00 93.75 102 ALA A N 1
ATOM 764 C CA . ALA A 1 102 ? -21.539 7.757 4.641 1.00 93.75 102 ALA A CA 1
ATOM 765 C C . ALA A 1 102 ? -20.314 7.576 3.736 1.00 93.75 102 ALA A C 1
ATOM 767 O O . ALA A 1 102 ? -19.593 8.537 3.457 1.00 93.75 102 ALA A O 1
ATOM 768 N N . ILE A 1 103 ? -20.167 6.380 3.176 1.00 94.75 103 ILE A N 1
ATOM 769 C CA . ILE A 1 103 ? -19.161 6.040 2.170 1.00 94.75 103 ILE A CA 1
ATOM 770 C C . ILE A 1 103 ? -19.899 5.875 0.844 1.00 94.75 103 ILE A C 1
ATOM 772 O O . ILE A 1 103 ? -20.033 4.780 0.313 1.00 94.75 103 ILE A O 1
ATOM 776 N N . THR A 1 104 ? -20.462 6.969 0.330 1.00 92.81 104 THR A N 1
ATOM 777 C CA . THR A 1 104 ? -21.335 6.964 -0.854 1.00 92.81 104 THR A CA 1
ATOM 778 C C . THR A 1 104 ? -20.906 8.005 -1.895 1.00 92.81 104 THR A C 1
ATOM 780 O O . THR A 1 104 ? -20.063 8.876 -1.644 1.00 92.81 104 THR A O 1
ATOM 783 N N . GLY A 1 105 ? -21.489 7.911 -3.094 1.00 92.06 105 GLY A N 1
ATOM 784 C CA . GLY A 1 105 ? -21.247 8.831 -4.208 1.00 92.06 105 GLY A CA 1
ATOM 785 C C . GLY A 1 105 ? -20.140 8.382 -5.165 1.00 92.06 105 GLY A C 1
ATOM 786 O O . GLY A 1 105 ? -19.769 7.211 -5.208 1.00 92.06 105 GLY A O 1
ATOM 787 N N . TRP A 1 106 ? -19.635 9.329 -5.958 1.00 94.94 106 TRP A N 1
ATOM 788 C CA . TRP A 1 106 ? -18.698 9.063 -7.055 1.00 94.94 106 TRP A CA 1
ATOM 789 C C . TRP A 1 106 ? -17.282 8.719 -6.587 1.00 94.94 106 TRP A C 1
ATOM 791 O O . TRP A 1 106 ? -16.599 7.938 -7.235 1.00 94.94 106 TRP A O 1
ATOM 801 N N . LEU A 1 107 ? -16.828 9.275 -5.464 1.00 95.88 107 LEU A N 1
ATOM 802 C CA . LEU A 1 107 ? -15.447 9.105 -5.015 1.00 95.88 107 LEU A CA 1
ATOM 803 C C . LEU A 1 107 ? -15.097 7.650 -4.617 1.00 95.88 107 LEU A C 1
ATOM 805 O O . LEU A 1 107 ? -14.081 7.157 -5.107 1.00 95.88 107 LEU A O 1
ATOM 809 N N . PRO A 1 108 ? -15.907 6.908 -3.823 1.00 97.06 108 PRO A N 1
ATOM 810 C CA . PRO A 1 108 ? -15.635 5.485 -3.591 1.00 97.06 108 PRO A CA 1
ATOM 811 C C . PRO A 1 108 ? -15.776 4.645 -4.869 1.00 97.06 108 PRO A C 1
ATOM 813 O O . PRO A 1 108 ? -15.047 3.666 -5.031 1.00 97.06 108 PRO A O 1
ATOM 816 N N . ALA A 1 109 ? -16.636 5.064 -5.807 1.00 96.88 109 ALA A N 1
ATOM 817 C CA . ALA A 1 109 ? -16.743 4.434 -7.119 1.00 96.88 109 ALA A CA 1
ATOM 818 C C . ALA A 1 109 ? -15.460 4.596 -7.940 1.00 96.88 109 ALA A C 1
ATOM 820 O O . ALA A 1 109 ? -14.960 3.612 -8.473 1.00 96.88 109 ALA A O 1
ATOM 821 N N . LEU A 1 110 ? -14.895 5.806 -8.004 1.00 97.31 110 LEU A N 1
ATOM 822 C CA . LEU A 1 110 ? -13.634 6.063 -8.700 1.00 97.31 110 LEU A CA 1
ATOM 823 C C . LEU A 1 110 ? -12.461 5.324 -8.064 1.00 97.31 110 LEU A C 1
ATOM 825 O O . LEU A 1 110 ? -11.615 4.823 -8.798 1.00 97.31 110 LEU A O 1
ATOM 829 N N . ALA A 1 111 ? -12.410 5.224 -6.734 1.00 97.88 111 ALA A N 1
ATOM 830 C CA . ALA A 1 111 ? -11.381 4.445 -6.054 1.00 97.88 111 ALA A CA 1
ATOM 831 C C . ALA A 1 111 ? -11.450 2.961 -6.465 1.00 97.88 111 ALA A C 1
ATOM 833 O O . ALA A 1 111 ? -10.462 2.395 -6.934 1.00 97.88 111 ALA A O 1
ATOM 834 N N . TRP A 1 112 ? -12.636 2.347 -6.385 1.00 98.19 112 TRP A N 1
ATOM 835 C CA . TRP A 1 112 ? -12.822 0.952 -6.795 1.00 98.19 112 TRP A CA 1
ATOM 836 C C . TRP A 1 112 ? -12.552 0.739 -8.293 1.00 98.19 112 TRP A C 1
ATOM 838 O O . TRP A 1 112 ? -11.830 -0.190 -8.659 1.00 98.19 112 TRP A O 1
ATOM 848 N N . LEU A 1 113 ? -13.079 1.616 -9.157 1.00 98.00 113 LEU A N 1
ATOM 849 C CA . LEU A 1 113 ? -12.884 1.540 -10.606 1.00 98.00 113 LEU A CA 1
ATOM 850 C C . LEU A 1 113 ? -11.412 1.686 -10.976 1.00 98.00 113 LEU A C 1
ATOM 852 O O . LEU A 1 113 ? -10.903 0.851 -11.707 1.00 98.00 113 LEU A O 1
ATOM 856 N N . SER A 1 114 ? -10.714 2.698 -10.461 1.00 98.31 114 SER A N 1
ATOM 857 C CA . SER A 1 114 ? -9.313 2.944 -10.828 1.00 98.31 114 SER A CA 1
ATOM 858 C C . SER A 1 114 ? -8.411 1.777 -10.410 1.00 98.31 114 SER A C 1
ATOM 860 O O . SER A 1 114 ? -7.549 1.373 -11.183 1.00 98.31 114 SER A O 1
ATOM 862 N N . MET A 1 115 ? -8.667 1.163 -9.247 1.00 98.50 115 MET A N 1
ATOM 863 C CA . MET A 1 115 ? -7.944 -0.036 -8.810 1.00 98.50 115 MET A CA 1
ATOM 864 C C . MET A 1 115 ? -8.207 -1.242 -9.726 1.00 98.50 115 MET A C 1
ATOM 866 O O . MET A 1 115 ? -7.272 -1.844 -10.249 1.00 98.50 115 MET A O 1
ATOM 870 N N . ASN A 1 116 ? -9.476 -1.593 -9.958 1.00 98.50 116 ASN A N 1
ATOM 871 C CA . ASN A 1 116 ? -9.826 -2.833 -10.664 1.00 98.50 116 ASN A CA 1
ATOM 872 C C . ASN A 1 116 ? -9.670 -2.713 -12.183 1.00 98.50 116 ASN A C 1
ATOM 874 O O . ASN A 1 116 ? -9.145 -3.623 -12.821 1.00 98.50 116 ASN A O 1
ATOM 878 N N . LEU A 1 117 ? -10.082 -1.585 -12.767 1.00 98.25 117 LEU A N 1
ATOM 879 C CA . LEU A 1 117 ? -9.874 -1.307 -14.186 1.00 98.25 117 LEU A CA 1
ATOM 880 C C . LEU A 1 117 ? -8.387 -1.119 -14.486 1.00 98.25 117 LEU A C 1
ATOM 882 O O . LEU A 1 117 ? -7.911 -1.635 -15.491 1.00 98.25 117 LEU A O 1
ATOM 886 N N . GLY A 1 118 ? -7.641 -0.443 -13.607 1.00 98.25 118 GLY A N 1
ATOM 887 C CA . GLY A 1 118 ? -6.194 -0.300 -13.749 1.00 98.25 118 GLY A CA 1
ATOM 888 C C . GLY A 1 118 ? -5.476 -1.650 -13.761 1.00 98.25 118 GLY A C 1
ATOM 889 O O . GLY A 1 118 ? -4.700 -1.929 -14.675 1.00 98.25 118 GLY A O 1
ATOM 890 N N . ALA A 1 119 ? -5.807 -2.534 -12.814 1.00 98.12 119 ALA A N 1
ATOM 891 C CA . ALA A 1 119 ? -5.270 -3.894 -12.767 1.00 98.12 119 ALA A CA 1
ATOM 892 C C . ALA A 1 119 ? -5.665 -4.735 -13.998 1.00 98.12 119 ALA A C 1
ATOM 894 O O . ALA A 1 119 ? -4.833 -5.462 -14.547 1.00 98.12 119 ALA A O 1
ATOM 895 N N . ALA A 1 120 ? -6.904 -4.609 -14.483 1.00 98.06 120 ALA A N 1
ATOM 896 C CA . ALA A 1 120 ? -7.352 -5.283 -15.702 1.00 98.06 120 ALA A CA 1
ATOM 897 C C . ALA A 1 120 ? -6.607 -4.779 -16.952 1.00 98.06 120 ALA A C 1
ATOM 899 O O . ALA A 1 120 ? -6.149 -5.581 -17.761 1.00 98.06 120 ALA A O 1
ATOM 900 N N . ILE A 1 121 ? -6.420 -3.463 -17.091 1.00 98.38 121 ILE A N 1
ATOM 901 C CA . ILE A 1 121 ? -5.664 -2.856 -18.196 1.00 98.38 121 ILE A CA 1
ATOM 902 C C . ILE A 1 121 ? -4.193 -3.292 -18.155 1.00 98.38 121 ILE A C 1
ATOM 904 O O . ILE A 1 121 ? -3.638 -3.663 -19.188 1.00 98.38 121 ILE A O 1
ATOM 908 N N . LEU A 1 122 ? -3.568 -3.318 -16.973 1.00 97.31 122 LEU A N 1
ATOM 909 C CA . LEU A 1 122 ? -2.212 -3.852 -16.822 1.00 97.31 122 LEU A CA 1
ATOM 910 C C . LEU A 1 122 ? -2.153 -5.330 -17.226 1.00 97.31 122 LEU A C 1
ATOM 912 O O . LEU A 1 122 ? -1.217 -5.740 -17.906 1.00 97.31 122 LEU A O 1
ATOM 916 N N . THR A 1 123 ? -3.169 -6.119 -16.870 1.00 97.00 123 THR A N 1
ATOM 917 C CA . THR A 1 123 ? -3.256 -7.523 -17.290 1.00 97.00 123 THR A CA 1
ATOM 918 C C . THR A 1 123 ? -3.262 -7.642 -18.813 1.00 97.00 123 THR A C 1
ATOM 920 O O . THR A 1 123 ? -2.495 -8.426 -19.365 1.00 97.00 123 THR A O 1
ATOM 923 N N . VAL A 1 124 ? -4.052 -6.816 -19.506 1.00 97.88 124 VAL A N 1
ATOM 924 C CA . VAL A 1 124 ? -4.059 -6.762 -20.977 1.00 97.88 124 VAL A CA 1
ATOM 925 C C . VAL A 1 124 ? -2.674 -6.410 -21.526 1.00 97.88 124 VAL A C 1
ATOM 927 O O . VAL A 1 124 ? -2.196 -7.093 -22.426 1.00 97.88 124 VAL A O 1
ATOM 930 N N . ALA A 1 125 ? -1.988 -5.416 -20.960 1.00 97.38 125 ALA A N 1
ATOM 931 C CA . ALA A 1 125 ? -0.637 -5.054 -21.391 1.00 97.38 125 ALA A CA 1
ATOM 932 C C . ALA A 1 125 ? 0.369 -6.205 -21.246 1.00 97.38 125 ALA A C 1
ATOM 934 O O . ALA A 1 125 ? 1.203 -6.416 -22.128 1.00 97.38 125 ALA A O 1
ATOM 935 N N . VAL A 1 126 ? 0.283 -6.974 -20.158 1.00 96.38 126 VAL A N 1
ATOM 936 C CA . VAL A 1 126 ? 1.140 -8.149 -19.959 1.00 96.38 126 VAL A CA 1
ATOM 937 C C . VAL A 1 126 ? 0.815 -9.250 -20.970 1.00 96.38 126 VAL A C 1
ATOM 939 O O . VAL A 1 126 ? 1.731 -9.859 -21.517 1.00 96.38 126 VAL A O 1
ATOM 942 N N . LEU A 1 127 ? -0.464 -9.465 -21.291 1.00 95.38 127 LEU A N 1
ATOM 943 C CA . LEU A 1 127 ? -0.873 -10.393 -22.355 1.00 95.38 127 LEU A CA 1
ATOM 944 C C . LEU A 1 127 ? -0.407 -9.934 -23.748 1.00 95.38 127 LEU A C 1
ATOM 946 O O . LEU A 1 127 ? -0.182 -10.768 -24.620 1.00 95.38 127 LEU A O 1
ATOM 950 N N . MET A 1 128 ? -0.196 -8.629 -23.944 1.00 95.62 128 MET A N 1
ATOM 951 C CA . MET A 1 128 ? 0.468 -8.063 -25.127 1.00 95.62 128 MET A CA 1
ATOM 952 C C . MET A 1 128 ? 2.006 -8.193 -25.088 1.00 95.62 128 MET A C 1
ATOM 954 O O . MET A 1 128 ? 2.677 -7.748 -26.018 1.00 95.62 128 MET A O 1
ATOM 958 N N . GLY A 1 129 ? 2.574 -8.780 -24.028 1.00 92.81 129 GLY A N 1
ATOM 959 C CA . GLY A 1 129 ? 3.998 -9.090 -23.887 1.00 92.81 129 GLY A CA 1
ATOM 960 C C . GLY A 1 129 ? 4.774 -8.235 -22.878 1.00 92.81 129 GLY A C 1
ATOM 961 O O . GLY A 1 129 ? 5.949 -8.525 -22.647 1.00 92.81 129 GLY A O 1
ATOM 962 N N . LEU A 1 130 ? 4.163 -7.216 -22.257 1.00 93.75 130 LEU A N 1
ATOM 963 C CA . LEU A 1 130 ? 4.847 -6.324 -21.309 1.00 93.75 130 LEU A CA 1
ATOM 964 C C . LEU A 1 130 ? 5.258 -7.058 -20.019 1.00 93.75 130 LEU A C 1
ATOM 966 O O . LEU A 1 130 ? 4.424 -7.674 -19.362 1.00 93.75 130 LEU A O 1
ATOM 970 N N . LYS A 1 131 ? 6.530 -6.958 -19.607 1.00 91.44 131 LYS A N 1
ATOM 971 C CA . LYS A 1 131 ? 7.079 -7.696 -18.446 1.00 91.44 131 LYS A CA 1
ATOM 972 C C . LYS A 1 131 ? 7.989 -6.818 -17.596 1.00 91.44 131 LYS A C 1
ATOM 974 O O . LYS A 1 131 ? 9.207 -6.862 -17.714 1.00 91.44 131 LYS A O 1
ATOM 979 N N . VAL A 1 132 ? 7.386 -5.987 -16.753 1.00 87.81 132 VAL A N 1
ATOM 980 C CA . VAL A 1 132 ? 8.095 -4.901 -16.050 1.00 87.81 132 VAL A CA 1
ATOM 981 C C . VAL A 1 132 ? 8.298 -5.141 -14.554 1.00 87.81 132 VAL A C 1
ATOM 983 O O . VAL A 1 132 ? 8.951 -4.325 -13.901 1.00 87.81 132 VAL A O 1
ATOM 986 N N . SER A 1 133 ? 7.797 -6.261 -14.015 1.00 86.50 133 SER A N 1
ATOM 987 C CA . SER A 1 133 ? 7.702 -6.540 -12.570 1.00 86.50 133 SER A CA 1
ATOM 988 C C . SER A 1 133 ? 6.891 -5.481 -11.797 1.00 86.50 133 SER A C 1
ATOM 990 O O . SER A 1 133 ? 6.362 -4.536 -12.380 1.00 86.50 133 SER A O 1
ATOM 992 N N . VAL A 1 134 ? 6.789 -5.627 -10.472 1.00 82.50 134 VAL A N 1
ATOM 993 C CA . VAL A 1 134 ? 6.104 -4.653 -9.599 1.00 82.50 134 VAL A CA 1
ATOM 994 C C . VAL A 1 134 ? 6.882 -3.335 -9.429 1.00 82.50 134 VAL A C 1
ATOM 996 O O . VAL A 1 134 ? 6.288 -2.313 -9.101 1.00 82.50 134 VAL A O 1
ATOM 999 N N . VAL A 1 135 ? 8.199 -3.340 -9.671 1.00 81.00 135 VAL A N 1
ATOM 1000 C CA . VAL A 1 135 ? 9.096 -2.194 -9.409 1.00 81.00 135 VAL A CA 1
ATOM 1001 C C . VAL A 1 135 ? 9.229 -1.252 -10.613 1.00 81.00 135 VAL A C 1
ATOM 1003 O O . VAL A 1 135 ? 9.689 -0.130 -10.454 1.00 81.00 135 VAL A O 1
ATOM 1006 N N . VAL A 1 136 ? 8.806 -1.676 -11.814 1.00 82.06 136 VAL A N 1
ATOM 1007 C CA . VAL A 1 136 ? 8.836 -0.874 -13.056 1.00 82.06 136 VAL A CA 1
ATOM 1008 C C . VAL A 1 136 ? 10.165 -0.115 -13.207 1.00 82.06 136 VAL A C 1
ATOM 1010 O O . VAL A 1 136 ? 10.216 1.112 -13.152 1.00 82.06 136 VAL A O 1
ATOM 1013 N N . MET A 1 137 ? 11.268 -0.855 -13.358 1.00 80.38 137 MET A N 1
ATOM 1014 C CA . MET A 1 137 ? 12.615 -0.270 -13.384 1.00 80.38 137 MET A CA 1
ATOM 1015 C C . MET A 1 137 ? 12.783 0.702 -14.558 1.00 80.38 137 MET A C 1
ATOM 1017 O O . MET A 1 137 ? 13.004 0.292 -15.692 1.00 80.38 137 MET A O 1
ATOM 1021 N N . PHE A 1 138 ? 12.688 2.004 -14.313 1.00 81.44 138 PHE A N 1
ATOM 1022 C CA . PHE A 1 138 ? 12.846 3.009 -15.362 1.00 81.44 138 PHE A CA 1
ATOM 1023 C C . PHE A 1 138 ? 14.336 3.230 -15.682 1.00 81.44 138 PHE A C 1
ATOM 1025 O O . PHE A 1 138 ? 15.143 3.289 -14.748 1.00 81.44 138 PHE A O 1
ATOM 1032 N N . PRO A 1 139 ? 14.733 3.333 -16.969 1.00 84.06 139 PRO A N 1
ATOM 1033 C CA . PRO A 1 139 ? 13.919 3.560 -18.169 1.00 84.06 139 PRO A CA 1
ATOM 1034 C C . PRO A 1 139 ? 13.599 2.302 -18.989 1.00 84.06 139 PRO A C 1
ATOM 1036 O O . PRO A 1 139 ? 13.239 2.419 -20.162 1.00 84.06 139 PRO A O 1
ATOM 1039 N N . LEU A 1 140 ? 13.701 1.106 -18.397 1.00 85.00 140 LEU A N 1
ATOM 1040 C CA . LEU A 1 140 ? 13.561 -0.171 -19.103 1.00 85.00 140 LEU A CA 1
ATOM 1041 C C . LEU A 1 140 ? 12.296 -0.265 -19.975 1.00 85.00 140 LEU A C 1
ATOM 1043 O O . LEU A 1 140 ? 12.432 -0.722 -21.104 1.00 85.00 140 LEU A O 1
ATOM 1047 N N . PRO A 1 141 ? 11.095 0.191 -19.555 1.00 86.88 141 PRO A N 1
ATOM 1048 C CA . PRO A 1 141 ? 9.910 0.146 -20.417 1.00 86.88 141 PRO A CA 1
ATOM 1049 C C . PRO A 1 141 ? 10.060 0.943 -21.717 1.00 86.88 141 PRO A C 1
ATOM 1051 O O . PRO A 1 141 ? 9.729 0.437 -22.788 1.00 86.88 141 PRO A O 1
ATOM 1054 N N . LEU A 1 142 ? 10.598 2.167 -21.650 1.00 88.12 142 LEU A N 1
ATOM 1055 C CA . LEU A 1 142 ? 10.762 3.013 -22.835 1.00 88.12 142 LEU A CA 1
ATOM 1056 C C . LEU A 1 142 ? 11.906 2.532 -23.724 1.00 88.12 142 LEU A C 1
ATOM 1058 O O . LEU A 1 142 ? 11.735 2.433 -24.938 1.00 88.12 142 LEU A O 1
ATOM 1062 N N . VAL A 1 143 ? 13.052 2.207 -23.124 1.00 89.38 143 VAL A N 1
ATOM 1063 C CA . VAL A 1 143 ? 14.217 1.700 -23.863 1.00 89.38 143 VAL A CA 1
ATOM 1064 C C . VAL A 1 143 ? 13.898 0.342 -24.484 1.00 89.38 143 VAL A C 1
ATOM 1066 O O . VAL A 1 143 ? 14.190 0.117 -25.653 1.00 89.38 143 VAL A O 1
ATOM 1069 N N . GLY A 1 144 ? 13.214 -0.536 -23.749 1.00 89.62 144 GLY A N 1
ATOM 1070 C CA . GLY A 1 144 ? 12.744 -1.826 -24.246 1.00 89.62 144 GLY A CA 1
ATOM 1071 C C . GLY A 1 144 ? 11.835 -1.678 -25.464 1.00 89.62 144 GLY A C 1
ATOM 1072 O O . GLY A 1 144 ? 12.013 -2.398 -26.443 1.00 89.62 144 GLY A O 1
ATOM 1073 N N . ALA A 1 145 ? 10.924 -0.700 -25.467 1.00 92.12 145 ALA A N 1
ATOM 1074 C CA . ALA A 1 145 ? 10.108 -0.419 -26.646 1.00 92.12 145 ALA A CA 1
ATOM 1075 C C . ALA A 1 145 ? 10.926 0.115 -27.832 1.00 92.12 145 ALA A C 1
ATOM 1077 O O . ALA A 1 145 ? 10.717 -0.309 -28.966 1.00 92.12 145 ALA A O 1
ATOM 1078 N N . GLN A 1 146 ? 11.886 1.009 -27.585 1.00 91.06 146 GLN A N 1
ATOM 1079 C CA . GLN A 1 146 ? 12.782 1.531 -28.626 1.00 91.06 146 GLN A CA 1
ATOM 1080 C C . GLN A 1 146 ? 13.667 0.439 -29.240 1.00 91.06 146 GLN A C 1
ATOM 1082 O O . GLN A 1 146 ? 13.966 0.483 -30.429 1.00 91.06 146 GLN A O 1
ATOM 1087 N N . MET A 1 147 ? 14.054 -0.552 -28.437 1.00 93.25 147 MET A N 1
ATOM 1088 C CA . MET A 1 147 ? 14.837 -1.711 -28.862 1.00 93.25 147 MET A CA 1
ATOM 1089 C C . MET A 1 147 ? 13.985 -2.849 -29.447 1.00 93.25 147 MET A C 1
ATOM 1091 O O . MET A 1 147 ? 14.534 -3.883 -29.820 1.00 93.25 147 MET A O 1
ATOM 1095 N N . GLY A 1 148 ? 12.659 -2.694 -29.519 1.00 92.62 148 GLY A N 1
ATOM 1096 C CA . GLY A 1 148 ? 11.753 -3.716 -30.049 1.00 92.62 148 GLY A CA 1
ATOM 1097 C C . GLY A 1 148 ? 11.517 -4.918 -29.125 1.00 92.62 148 GLY A C 1
ATOM 1098 O O . GLY A 1 148 ? 10.951 -5.910 -29.569 1.00 92.62 148 GLY A O 1
ATOM 1099 N N . VAL A 1 149 ? 11.913 -4.840 -27.848 1.00 92.44 149 VAL A N 1
ATOM 1100 C CA . VAL A 1 149 ? 11.615 -5.867 -26.827 1.00 92.44 149 VAL A CA 1
ATOM 1101 C C . VAL A 1 149 ? 10.113 -5.914 -26.536 1.00 92.44 149 VAL A C 1
ATOM 1103 O O . VAL A 1 149 ? 9.540 -6.988 -26.369 1.00 92.44 149 VAL A O 1
ATOM 1106 N N . TRP A 1 150 ? 9.471 -4.744 -26.506 1.00 94.12 150 TRP A N 1
ATOM 1107 C CA . TRP A 1 150 ? 8.029 -4.594 -26.328 1.00 94.12 150 TRP A CA 1
ATOM 1108 C C . TRP A 1 150 ? 7.448 -3.680 -27.398 1.00 94.12 150 TRP A C 1
ATOM 1110 O O . TRP A 1 150 ? 8.118 -2.779 -27.898 1.00 94.12 150 TRP A O 1
ATOM 1120 N N . SER A 1 151 ? 6.172 -3.863 -27.731 1.00 95.81 151 SER A N 1
ATOM 1121 C CA . SER A 1 151 ? 5.473 -2.866 -28.540 1.00 95.81 151 SER A CA 1
ATOM 1122 C C . SER A 1 151 ? 5.255 -1.596 -27.715 1.00 95.81 151 SER A C 1
ATOM 1124 O O . SER A 1 151 ? 4.924 -1.668 -26.527 1.00 95.81 151 SER A O 1
ATOM 1126 N N . MET A 1 152 ? 5.380 -0.424 -28.343 1.00 95.38 152 MET A N 1
ATOM 1127 C CA . MET A 1 152 ? 5.071 0.844 -27.671 1.00 95.38 152 MET A CA 1
ATOM 1128 C C . MET A 1 152 ? 3.620 0.861 -27.165 1.00 95.38 152 MET A C 1
ATOM 1130 O O . MET A 1 152 ? 3.345 1.373 -26.087 1.00 95.38 152 MET A O 1
ATOM 1134 N N . GLU A 1 153 ? 2.698 0.232 -27.895 1.00 96.69 153 GLU A N 1
ATOM 1135 C CA . GLU A 1 153 ? 1.301 0.082 -27.478 1.00 96.69 153 GLU A CA 1
ATOM 1136 C C . GLU A 1 153 ? 1.172 -0.673 -26.151 1.00 96.69 153 GLU A C 1
ATOM 1138 O O . GLU A 1 153 ? 0.492 -0.188 -25.249 1.00 96.69 153 GLU A O 1
ATOM 1143 N N . SER A 1 154 ? 1.871 -1.804 -25.980 1.00 96.38 154 SER A N 1
ATOM 1144 C CA . SER A 1 154 ? 1.846 -2.541 -24.709 1.00 96.38 154 SER A CA 1
ATOM 1145 C C . SER A 1 154 ? 2.374 -1.698 -23.543 1.00 96.38 154 SER A C 1
ATOM 1147 O O . SER A 1 154 ? 1.815 -1.753 -22.449 1.00 96.38 154 SER A O 1
ATOM 1149 N N . VAL A 1 155 ? 3.383 -0.849 -23.779 1.00 95.19 155 VAL A N 1
ATOM 1150 C CA . VAL A 1 155 ? 3.919 0.073 -22.767 1.00 95.19 155 VAL A CA 1
ATOM 1151 C C . VAL A 1 155 ? 2.890 1.139 -22.394 1.00 95.19 155 VAL A C 1
ATOM 1153 O O . VAL A 1 155 ? 2.657 1.361 -21.208 1.00 95.19 155 VAL A O 1
ATOM 1156 N N . ILE A 1 156 ? 2.232 1.758 -23.379 1.00 96.62 156 ILE A N 1
ATOM 1157 C CA . ILE A 1 156 ? 1.198 2.781 -23.151 1.00 96.62 156 ILE A CA 1
ATOM 1158 C C . ILE A 1 156 ? 0.025 2.198 -22.359 1.00 96.62 156 ILE A C 1
ATOM 1160 O O . ILE A 1 156 ? -0.407 2.784 -21.360 1.00 96.62 156 ILE A O 1
ATOM 1164 N N . VAL A 1 157 ? -0.472 1.028 -22.772 1.00 97.81 157 VAL A N 1
ATOM 1165 C CA . VAL A 1 157 ? -1.559 0.322 -22.082 1.00 97.81 157 VAL A CA 1
ATOM 1166 C C . VAL A 1 157 ? -1.125 -0.028 -20.657 1.00 97.81 157 VAL A C 1
ATOM 1168 O O . VAL A 1 157 ? -1.838 0.287 -19.706 1.00 97.81 157 VAL A O 1
ATOM 1171 N N . GLY A 1 158 ? 0.076 -0.582 -20.475 1.00 96.06 158 GLY A N 1
ATOM 1172 C CA . GLY A 1 158 ? 0.586 -0.958 -19.156 1.00 96.06 158 GLY A CA 1
ATOM 1173 C C . GLY A 1 158 ? 0.724 0.229 -18.211 1.00 96.06 158 GLY A C 1
ATOM 1174 O O . GLY A 1 158 ? 0.250 0.172 -17.078 1.00 96.06 158 GLY A O 1
ATOM 1175 N N . PHE A 1 159 ? 1.295 1.335 -18.689 1.00 95.44 159 PHE A N 1
ATOM 1176 C CA . PHE A 1 159 ? 1.450 2.562 -17.906 1.00 95.44 159 PHE A CA 1
ATOM 1177 C C . PHE A 1 159 ? 0.102 3.200 -17.572 1.00 95.44 159 PHE A C 1
ATOM 1179 O O . PHE A 1 159 ? -0.057 3.753 -16.487 1.00 95.44 159 PHE A O 1
ATOM 1186 N N . THR A 1 160 ? -0.889 3.078 -18.456 1.00 97.81 160 THR A N 1
ATOM 1187 C CA . THR A 1 160 ? -2.263 3.517 -18.176 1.00 97.81 160 THR A CA 1
ATOM 1188 C C . THR A 1 160 ? -2.867 2.703 -17.032 1.00 97.81 160 THR A C 1
ATOM 1190 O O . THR A 1 160 ? -3.421 3.275 -16.094 1.00 97.81 160 THR A O 1
ATOM 1193 N N . GLY A 1 161 ? -2.714 1.376 -17.068 1.00 97.62 161 GLY A N 1
ATOM 1194 C CA . GLY A 1 161 ? -3.176 0.490 -16.000 1.00 97.62 161 GLY A CA 1
ATOM 1195 C C . GLY A 1 161 ? -2.509 0.788 -14.655 1.00 97.62 161 GLY A C 1
ATOM 1196 O O . GLY A 1 161 ? -3.196 0.994 -13.653 1.00 97.62 161 GLY A O 1
ATOM 1197 N N . ILE A 1 162 ? -1.175 0.897 -14.652 1.00 96.06 162 ILE A N 1
ATOM 1198 C CA . ILE A 1 162 ? -0.377 1.250 -13.468 1.00 96.06 162 ILE A CA 1
ATOM 1199 C C . ILE A 1 162 ? -0.812 2.607 -12.911 1.00 96.06 162 ILE A C 1
ATOM 1201 O O . ILE A 1 162 ? -1.069 2.723 -11.716 1.00 96.06 162 ILE A O 1
ATOM 1205 N N . TYR A 1 163 ? -0.952 3.627 -13.758 1.00 96.81 163 TYR A N 1
ATOM 1206 C CA . TYR A 1 163 ? -1.346 4.960 -13.314 1.00 96.81 163 TYR A CA 1
ATOM 1207 C C . TYR A 1 163 ? -2.728 4.976 -12.660 1.00 96.81 163 TYR A C 1
ATOM 1209 O O . TYR A 1 163 ? -2.903 5.641 -11.647 1.00 96.81 163 TYR A O 1
ATOM 1217 N N . LEU A 1 164 ? -3.706 4.228 -13.183 1.00 98.38 164 LEU A N 1
ATOM 1218 C CA . LEU A 1 164 ? -5.029 4.135 -12.558 1.00 98.38 164 LEU A CA 1
ATOM 1219 C C . LEU A 1 164 ? -4.965 3.480 -11.170 1.00 98.38 164 LEU A C 1
ATOM 1221 O O . LEU A 1 164 ? -5.574 3.991 -10.225 1.00 98.38 164 LEU A O 1
ATOM 1225 N N . VAL A 1 165 ? -4.185 2.405 -11.018 1.00 97.88 165 VAL A N 1
ATOM 1226 C CA . VAL A 1 165 ? -3.938 1.781 -9.708 1.00 97.88 165 VAL A CA 1
ATOM 1227 C C . VAL A 1 165 ? -3.307 2.793 -8.750 1.00 97.88 165 VAL A C 1
ATOM 1229 O O . VAL A 1 165 ? -3.833 3.026 -7.661 1.00 97.88 165 VAL A O 1
ATOM 1232 N N . LEU A 1 166 ? -2.240 3.472 -9.177 1.00 96.56 166 LEU A N 1
ATOM 1233 C CA . LEU A 1 166 ? -1.549 4.474 -8.367 1.00 96.56 166 LEU A CA 1
ATOM 1234 C C . LEU A 1 166 ? -2.445 5.671 -8.025 1.00 96.56 166 LEU A C 1
ATOM 1236 O O . LEU A 1 166 ? -2.440 6.129 -6.887 1.00 96.56 166 LEU A O 1
ATOM 1240 N N . ALA A 1 167 ? -3.272 6.147 -8.955 1.00 97.50 167 ALA A N 1
ATOM 1241 C CA . ALA A 1 167 ? -4.221 7.232 -8.716 1.00 97.50 167 ALA A CA 1
ATOM 1242 C C . ALA A 1 167 ? -5.256 6.858 -7.645 1.00 97.50 167 ALA A C 1
ATOM 1244 O O . ALA A 1 167 ? -5.619 7.701 -6.823 1.00 97.50 167 ALA A O 1
ATOM 1245 N N . CYS A 1 168 ? -5.692 5.593 -7.593 1.00 98.06 168 CYS A N 1
ATOM 1246 C CA . CYS A 1 168 ? -6.512 5.108 -6.484 1.00 98.06 168 CYS A CA 1
ATOM 1247 C C . CYS A 1 168 ? -5.806 5.289 -5.140 1.00 98.06 168 CYS A C 1
ATOM 1249 O O . CYS A 1 168 ? -6.369 5.881 -4.220 1.00 98.06 168 CYS A O 1
ATOM 1251 N N . MET A 1 169 ? -4.570 4.810 -5.049 1.00 97.38 169 MET A N 1
ATOM 1252 C CA . MET A 1 169 ? -3.820 4.732 -3.799 1.00 97.38 169 MET A CA 1
ATOM 1253 C C . MET A 1 169 ? -3.341 6.101 -3.313 1.00 97.38 169 MET A C 1
ATOM 1255 O O . MET A 1 169 ? -3.369 6.371 -2.117 1.00 97.38 169 MET A O 1
ATOM 1259 N N . ILE A 1 170 ? -2.920 6.962 -4.239 1.00 98.06 170 ILE A N 1
ATOM 1260 C CA . ILE A 1 170 ? -2.314 8.264 -3.953 1.00 98.06 170 ILE A CA 1
ATOM 1261 C C . ILE A 1 170 ? -3.378 9.353 -3.825 1.00 98.06 170 ILE A C 1
ATOM 1263 O O . ILE A 1 170 ? -3.253 10.223 -2.972 1.00 98.06 170 ILE A O 1
ATOM 1267 N N . LEU A 1 171 ? -4.426 9.324 -4.656 1.00 97.81 171 LEU A N 1
ATOM 1268 C CA . LEU A 1 171 ? -5.402 10.414 -4.741 1.00 97.81 171 LEU A CA 1
ATOM 1269 C C . LEU A 1 171 ? -6.753 10.007 -4.153 1.00 97.81 171 LEU A C 1
ATOM 1271 O O . LEU A 1 171 ? -7.211 10.596 -3.172 1.00 97.81 171 LEU A O 1
ATOM 1275 N N . TRP A 1 172 ? -7.415 9.006 -4.741 1.00 97.69 172 TRP A N 1
ATOM 1276 C CA . TRP A 1 172 ? -8.830 8.739 -4.457 1.00 97.69 172 TRP A CA 1
ATOM 1277 C C . TRP A 1 172 ? -9.059 8.215 -3.040 1.00 97.69 172 TRP A C 1
ATOM 1279 O O . TRP A 1 172 ? -9.929 8.726 -2.333 1.00 97.69 172 TRP A O 1
ATOM 1289 N N . TYR A 1 173 ? -8.275 7.228 -2.605 1.00 97.38 173 TYR A N 1
ATOM 1290 C CA . TYR A 1 173 ? -8.388 6.656 -1.268 1.00 97.38 173 TYR A CA 1
ATOM 1291 C C . TYR A 1 173 ? -8.042 7.670 -0.166 1.00 97.38 173 TYR A C 1
ATOM 1293 O O . TYR A 1 173 ? -8.876 7.874 0.721 1.00 97.38 173 TYR A O 1
ATOM 1301 N N . PRO A 1 174 ? -6.908 8.392 -0.220 1.00 97.19 174 PRO A N 1
ATOM 1302 C CA . PRO A 1 174 ? -6.622 9.409 0.781 1.00 97.19 174 PRO A CA 1
ATOM 1303 C C . PRO A 1 174 ? -7.662 10.527 0.838 1.00 97.19 174 PRO A C 1
ATOM 1305 O O . PRO A 1 174 ? -8.067 10.924 1.928 1.00 97.19 174 PRO A O 1
ATOM 1308 N N . MET A 1 175 ? -8.175 10.993 -0.306 1.00 96.62 175 MET A N 1
ATOM 1309 C CA . MET A 1 175 ? -9.267 11.971 -0.312 1.00 96.62 175 MET A CA 1
ATOM 1310 C C . MET A 1 175 ? -10.552 11.424 0.317 1.00 96.62 175 MET A C 1
ATOM 1312 O O . MET A 1 175 ? -11.268 12.186 0.966 1.00 96.62 175 MET A O 1
ATOM 1316 N N . LEU A 1 176 ? -10.854 10.126 0.173 1.00 95.44 176 LEU A N 1
ATOM 1317 C CA . LEU A 1 176 ? -11.972 9.496 0.888 1.00 95.44 176 LEU A CA 1
ATOM 1318 C C . LEU A 1 176 ? -11.762 9.546 2.392 1.00 95.44 176 LEU A C 1
ATOM 1320 O O . LEU A 1 176 ? -12.670 9.961 3.111 1.00 95.44 176 LEU A O 1
ATOM 1324 N N . VAL A 1 177 ? -10.575 9.161 2.860 1.00 95.50 177 VAL A N 1
ATOM 1325 C CA . VAL A 1 177 ? -10.234 9.198 4.284 1.00 95.50 177 VAL A CA 1
ATOM 1326 C C . VAL A 1 177 ? -10.326 10.628 4.812 1.00 95.50 177 VAL A C 1
ATOM 1328 O O . VAL A 1 177 ? -11.049 10.863 5.773 1.00 95.50 177 VAL A O 1
ATOM 1331 N N . LEU A 1 178 ? -9.699 11.608 4.155 1.00 95.38 178 LEU A N 1
ATOM 1332 C CA . LEU A 1 178 ? -9.751 13.016 4.566 1.00 95.38 178 LEU A CA 1
ATOM 1333 C C . LEU A 1 178 ? -11.177 13.575 4.557 1.00 95.38 178 LEU A C 1
ATOM 1335 O O . LEU A 1 178 ? -11.584 14.247 5.506 1.00 95.38 178 LEU A O 1
ATOM 1339 N N . LYS A 1 179 ? -11.967 13.254 3.524 1.00 93.75 179 LYS A N 1
ATOM 1340 C CA . LYS A 1 179 ? -13.386 13.614 3.471 1.00 93.75 179 LYS A CA 1
ATOM 1341 C C . LYS A 1 179 ? -14.122 13.028 4.670 1.00 93.75 179 LYS A C 1
ATOM 1343 O O . LYS A 1 179 ? -14.860 13.760 5.311 1.00 93.75 179 LYS A O 1
ATOM 1348 N N . MET A 1 180 ? -13.923 11.754 5.002 1.00 92.19 180 MET A N 1
ATOM 1349 C CA . MET A 1 180 ? -14.554 11.148 6.177 1.00 92.19 180 MET A CA 1
ATOM 1350 C C . MET A 1 180 ? -14.062 11.770 7.487 1.00 92.19 180 MET A C 1
ATOM 1352 O O . MET A 1 180 ? -14.876 12.057 8.354 1.00 92.19 180 MET A O 1
ATOM 1356 N N . MET A 1 181 ? -12.772 12.044 7.658 1.00 92.25 181 MET A N 1
ATOM 1357 C CA . MET A 1 181 ? -12.275 12.584 8.928 1.00 92.25 181 MET A CA 1
ATOM 1358 C C . MET A 1 181 ? -12.738 14.029 9.154 1.00 92.25 181 MET A C 1
ATOM 1360 O O . MET A 1 181 ? -13.227 14.352 10.234 1.00 92.25 181 MET A O 1
ATOM 1364 N N . PHE A 1 182 ? -12.696 14.882 8.127 1.00 93.81 182 PHE A N 1
ATOM 1365 C CA . PHE A 1 182 ? -12.849 16.332 8.310 1.00 93.81 182 PHE A CA 1
ATOM 1366 C C . PHE A 1 182 ? -14.111 16.935 7.695 1.00 93.81 182 PHE A C 1
ATOM 1368 O O . PHE A 1 182 ? -14.539 18.008 8.107 1.00 93.81 182 PHE A O 1
ATOM 1375 N N . VAL A 1 183 ? -14.738 16.262 6.729 1.00 90.06 183 VAL A N 1
ATOM 1376 C CA . VAL A 1 183 ? -15.826 16.835 5.921 1.00 90.06 183 VAL A CA 1
ATOM 1377 C C . VAL A 1 183 ? -17.100 15.991 6.049 1.00 90.06 183 VAL A C 1
ATOM 1379 O O . VAL A 1 183 ? -17.081 14.830 6.449 1.00 90.06 183 VAL A O 1
ATOM 1382 N N . GLY A 1 184 ? -18.255 16.571 5.735 1.00 82.69 184 GLY A N 1
ATOM 1383 C CA . GLY A 1 184 ? -19.526 15.849 5.691 1.00 82.69 184 GLY A CA 1
ATOM 1384 C C . GLY A 1 184 ? -20.249 15.750 7.034 1.00 82.69 184 GLY A C 1
ATOM 1385 O O . GLY A 1 184 ? -19.717 16.069 8.097 1.00 82.69 184 GLY A O 1
ATOM 1386 N N . LYS A 1 185 ? -21.512 15.325 6.962 1.00 90.31 185 LYS A N 1
ATOM 1387 C CA . LYS A 1 185 ? -22.425 15.282 8.106 1.00 90.31 185 LYS A CA 1
ATOM 1388 C C . LYS A 1 185 ? -22.306 13.943 8.828 1.00 90.31 185 LYS A C 1
ATOM 1390 O O . LYS A 1 185 ? -22.519 12.898 8.215 1.00 90.31 185 LYS A O 1
ATOM 1395 N N . LYS A 1 186 ? -21.983 14.000 10.120 1.00 94.56 186 LYS A N 1
ATOM 1396 C CA . LYS A 1 186 ? -22.086 12.858 11.031 1.00 94.56 186 LYS A CA 1
ATOM 1397 C C . LYS A 1 186 ? -23.557 12.490 11.216 1.00 94.56 186 LYS A C 1
ATOM 1399 O O . LYS A 1 186 ? -24.405 13.372 11.333 1.00 94.56 186 LYS A O 1
ATOM 1404 N N . ARG A 1 187 ? -23.833 11.193 11.230 1.00 95.31 187 ARG A N 1
ATOM 1405 C CA . ARG A 1 187 ? -25.159 10.592 11.333 1.00 95.31 187 ARG A CA 1
ATOM 1406 C C . ARG A 1 187 ? -25.128 9.506 12.398 1.00 95.31 187 ARG A C 1
ATOM 1408 O O . ARG A 1 187 ? -24.291 8.608 12.328 1.00 95.31 187 ARG A O 1
ATOM 1415 N N . ALA A 1 188 ? -25.984 9.642 13.407 1.00 94.31 188 ALA A N 1
ATOM 1416 C CA . ALA A 1 188 ? -25.956 8.800 14.602 1.00 94.31 188 ALA A CA 1
ATOM 1417 C C . ALA A 1 188 ? -26.279 7.336 14.280 1.00 94.31 188 ALA A C 1
ATOM 1419 O O . ALA A 1 188 ? -25.668 6.434 14.839 1.00 94.31 188 ALA A O 1
ATOM 1420 N N . GLU A 1 189 ? -27.170 7.109 13.317 1.00 94.31 189 GLU A N 1
ATOM 1421 C CA . GLU A 1 189 ? -27.592 5.788 12.857 1.00 94.31 189 GLU A CA 1
ATOM 1422 C C . GLU A 1 189 ? -26.478 4.977 12.179 1.00 94.31 189 GLU A C 1
ATOM 1424 O O . GLU A 1 189 ? -26.614 3.771 12.014 1.00 94.31 189 GLU A O 1
ATOM 1429 N N . LEU A 1 190 ? -25.373 5.621 11.788 1.00 94.88 190 LEU A N 1
ATOM 1430 C CA . LEU A 1 190 ? -24.219 4.951 11.186 1.00 94.88 190 LEU A CA 1
ATOM 1431 C C . LEU A 1 190 ? -23.095 4.647 12.182 1.00 94.88 190 LEU A C 1
ATOM 1433 O O . LEU A 1 190 ? -22.078 4.077 11.789 1.00 94.88 190 LEU A O 1
ATOM 1437 N N . ILE A 1 191 ? -23.218 5.073 13.439 1.00 95.38 191 ILE A N 1
ATOM 1438 C CA . ILE A 1 191 ? -22.156 4.913 14.432 1.00 95.38 191 ILE A CA 1
ATOM 1439 C C . ILE A 1 191 ? -22.219 3.501 15.015 1.00 95.38 191 ILE A C 1
ATOM 1441 O O . ILE A 1 191 ? -23.194 3.128 15.658 1.00 95.38 191 ILE A O 1
ATOM 1445 N N . LEU A 1 192 ? -21.144 2.736 14.828 1.00 92.19 192 LEU A N 1
ATOM 1446 C CA . LEU A 1 192 ? -20.969 1.395 15.397 1.00 92.19 192 LEU A CA 1
ATOM 1447 C C . LEU A 1 192 ? -20.100 1.413 16.656 1.00 92.19 192 LEU A C 1
ATOM 1449 O O . LEU A 1 192 ? -20.355 0.691 17.615 1.00 92.19 192 LEU A O 1
ATOM 1453 N N . SER A 1 193 ? -19.054 2.236 16.650 1.00 90.06 193 SER A N 1
ATOM 1454 C CA . SER A 1 193 ? -18.120 2.394 17.765 1.00 90.06 193 SER A CA 1
ATOM 1455 C C . SER A 1 193 ? -17.495 3.770 17.642 1.00 90.06 193 SER A C 1
ATOM 1457 O O . SER A 1 193 ? -16.504 3.914 16.936 1.00 90.06 193 SER A O 1
ATOM 1459 N N . GLU A 1 194 ? -18.071 4.774 18.296 1.00 92.12 194 GLU A N 1
ATOM 1460 C CA . GLU A 1 194 ? -17.579 6.148 18.193 1.00 92.12 194 GLU A CA 1
ATOM 1461 C C . GLU A 1 194 ? -16.105 6.256 18.591 1.00 92.12 194 GLU A C 1
ATOM 1463 O O . GLU A 1 194 ? -15.713 5.738 19.637 1.00 92.12 194 GLU A O 1
ATOM 1468 N N . ARG A 1 195 ? -15.300 6.919 17.748 1.00 91.19 195 ARG A N 1
ATOM 1469 C CA . ARG A 1 195 ? -13.879 7.170 18.018 1.00 91.19 195 ARG A CA 1
ATOM 1470 C C . ARG A 1 195 ? -13.422 8.541 17.553 1.00 91.19 195 ARG A C 1
ATOM 1472 O O . ARG A 1 195 ? -13.950 9.091 16.585 1.00 91.19 195 ARG A O 1
ATOM 1479 N N . SER A 1 196 ? -12.395 9.068 18.215 1.00 90.25 196 SER A N 1
ATOM 1480 C CA . SER A 1 196 ? -11.768 10.354 17.874 1.00 90.25 196 SER A CA 1
ATOM 1481 C C . SER A 1 196 ? -10.397 10.191 17.211 1.00 90.25 196 SER A C 1
ATOM 1483 O O . SER A 1 196 ? -9.775 9.137 17.303 1.00 90.25 196 SER A O 1
ATOM 1485 N N . LEU A 1 197 ? -9.876 11.256 16.588 1.00 89.50 197 LEU A N 1
ATOM 1486 C CA . LEU A 1 197 ? -8.522 11.271 16.006 1.00 89.50 197 LEU A CA 1
ATOM 1487 C C . LEU A 1 197 ? -7.397 11.130 17.044 1.00 89.50 197 LEU A C 1
ATOM 1489 O O . LEU A 1 197 ? -6.266 10.846 16.664 1.00 89.50 197 LEU A O 1
ATOM 1493 N N . ASN A 1 198 ? -7.689 11.318 18.334 1.00 89.12 198 ASN A N 1
ATOM 1494 C CA . ASN A 1 198 ? -6.716 11.086 19.401 1.00 89.12 198 ASN A CA 1
ATOM 1495 C C . ASN A 1 198 ? -6.523 9.594 19.692 1.00 89.12 198 ASN A C 1
ATOM 1497 O O . ASN A 1 198 ? -5.547 9.223 20.344 1.00 89.12 198 ASN A O 1
ATOM 1501 N N . GLU A 1 199 ? -7.435 8.741 19.222 1.00 93.62 199 GLU A N 1
ATOM 1502 C CA . GLU A 1 199 ? -7.293 7.303 19.370 1.00 93.62 199 GLU A CA 1
ATOM 1503 C C . GLU A 1 199 ? -6.384 6.728 18.281 1.00 93.62 199 GLU A C 1
ATOM 1505 O O . GLU A 1 199 ? -6.554 7.045 17.095 1.00 93.62 199 GLU A O 1
ATOM 1510 N N . PRO A 1 200 ? -5.489 5.792 18.641 1.00 94.56 200 PRO A N 1
ATOM 1511 C CA . PRO A 1 200 ? -4.519 5.221 17.709 1.00 94.56 200 PRO A CA 1
ATOM 1512 C C . PRO A 1 200 ? -5.177 4.543 16.499 1.00 94.56 200 PRO A C 1
ATOM 1514 O O . PRO A 1 200 ? -4.609 4.536 15.406 1.00 94.56 200 PRO A O 1
ATOM 1517 N N . GLY A 1 201 ? -6.399 4.026 16.672 1.00 91.44 201 GLY A N 1
ATOM 1518 C CA . GLY A 1 201 ? -7.225 3.414 15.625 1.00 91.44 201 GLY A CA 1
ATOM 1519 C C . GLY A 1 201 ? -7.687 4.343 14.504 1.00 91.44 201 GLY A C 1
ATOM 1520 O O . GLY A 1 201 ? -7.942 3.890 13.394 1.00 91.44 201 GLY A O 1
ATOM 1521 N N . MET A 1 202 ? -7.820 5.636 14.792 1.00 94.12 202 MET A N 1
ATOM 1522 C CA . MET A 1 202 ? -8.226 6.639 13.804 1.00 94.12 202 MET A CA 1
ATOM 1523 C C . MET A 1 202 ? -7.031 7.474 13.353 1.00 94.12 202 MET A C 1
ATOM 1525 O O . MET A 1 202 ? -6.933 7.822 12.176 1.00 94.12 202 MET A O 1
ATOM 1529 N N . LEU A 1 203 ? -6.096 7.744 14.271 1.00 95.38 203 LEU A N 1
ATOM 1530 C CA . LEU A 1 203 ? -4.862 8.464 13.982 1.00 95.38 203 LEU A CA 1
ATOM 1531 C C . LEU A 1 203 ? -4.066 7.779 12.870 1.00 95.38 203 LEU A C 1
ATOM 1533 O O . LEU A 1 203 ? -3.740 8.423 11.880 1.00 95.38 203 LEU A O 1
ATOM 1537 N N . GLY A 1 204 ? -3.791 6.476 12.984 1.00 95.06 204 GLY A N 1
ATOM 1538 C CA . GLY A 1 204 ? -2.972 5.774 11.991 1.00 95.06 204 GLY A CA 1
ATOM 1539 C C . GLY A 1 204 ? -3.598 5.744 10.592 1.00 95.06 204 GLY A C 1
ATOM 1540 O O . GLY A 1 204 ? -2.881 5.894 9.606 1.00 95.06 204 GLY A O 1
ATOM 1541 N N . MET A 1 205 ? -4.930 5.665 10.492 1.00 94.38 205 MET A N 1
ATOM 1542 C CA . MET A 1 205 ? -5.649 5.783 9.214 1.00 94.38 205 MET A CA 1
ATOM 1543 C C . MET A 1 205 ? -5.453 7.159 8.564 1.00 94.38 205 MET A C 1
ATOM 1545 O O . MET A 1 205 ? -5.227 7.253 7.357 1.00 94.38 205 MET A O 1
ATOM 1549 N N . LEU A 1 206 ? -5.518 8.228 9.363 1.00 95.25 206 LEU A N 1
ATOM 1550 C CA . LEU A 1 206 ? -5.264 9.589 8.895 1.00 95.25 206 LEU A CA 1
ATOM 1551 C C . LEU A 1 206 ? -3.799 9.780 8.480 1.00 95.25 206 LEU A C 1
ATOM 1553 O O . LEU A 1 206 ? -3.545 10.329 7.408 1.00 95.25 206 LEU A O 1
ATOM 1557 N N . LEU A 1 207 ? -2.854 9.326 9.308 1.00 95.88 207 LEU A N 1
ATOM 1558 C CA . LEU A 1 207 ? -1.424 9.429 9.016 1.00 95.88 207 LEU A CA 1
ATOM 1559 C C . LEU A 1 207 ? -1.083 8.703 7.713 1.00 95.88 207 LEU A C 1
ATOM 1561 O O . LEU A 1 207 ? -0.442 9.289 6.850 1.00 95.88 207 LEU A O 1
ATOM 1565 N N . ALA A 1 208 ? -1.596 7.487 7.517 1.00 95.62 208 ALA A N 1
ATOM 1566 C CA . ALA A 1 208 ? -1.410 6.741 6.278 1.00 95.62 208 ALA A CA 1
ATOM 1567 C C . ALA A 1 208 ? -1.942 7.496 5.050 1.00 95.62 208 ALA A C 1
ATOM 1569 O O . ALA A 1 208 ? -1.239 7.620 4.050 1.00 95.62 208 ALA A O 1
ATOM 1570 N N . ALA A 1 209 ? -3.156 8.053 5.123 1.00 95.62 209 ALA A N 1
ATOM 1571 C CA . ALA A 1 209 ? -3.719 8.843 4.028 1.00 95.62 209 ALA A CA 1
ATOM 1572 C C . ALA A 1 209 ? -2.868 10.085 3.707 1.00 95.62 209 ALA A C 1
ATOM 1574 O O . ALA A 1 209 ? -2.603 10.370 2.538 1.00 95.62 209 ALA A O 1
ATOM 1575 N N . ALA A 1 210 ? -2.410 10.807 4.732 1.00 94.75 210 ALA A N 1
ATOM 1576 C CA . ALA A 1 210 ? -1.551 11.974 4.559 1.00 94.75 210 ALA A CA 1
ATOM 1577 C C . ALA A 1 210 ? -0.196 11.602 3.934 1.00 94.75 210 ALA A C 1
ATOM 1579 O O . ALA A 1 210 ? 0.248 12.275 3.004 1.00 94.75 210 ALA A O 1
ATOM 1580 N N . THR A 1 211 ? 0.421 10.506 4.386 1.00 95.12 211 THR A N 1
ATOM 1581 C CA . THR A 1 211 ? 1.674 9.977 3.834 1.00 95.12 211 THR A CA 1
ATOM 1582 C C . THR A 1 211 ? 1.530 9.616 2.361 1.00 95.12 211 THR A C 1
ATOM 1584 O O . THR A 1 211 ? 2.351 10.050 1.551 1.00 95.12 211 THR A O 1
ATOM 1587 N N . LEU A 1 212 ? 0.476 8.881 1.988 1.00 96.75 212 LEU A N 1
ATOM 1588 C CA . LEU A 1 212 ? 0.230 8.476 0.600 1.00 96.75 212 LEU A CA 1
ATOM 1589 C C . LEU A 1 212 ? 0.072 9.683 -0.332 1.00 96.75 212 LEU A C 1
ATOM 1591 O O . LEU A 1 212 ? 0.658 9.695 -1.412 1.00 96.75 212 LEU A O 1
ATOM 1595 N N . LEU A 1 213 ? -0.660 10.717 0.097 1.00 95.88 213 LEU A N 1
ATOM 1596 C CA . LEU A 1 213 ? -0.783 11.962 -0.665 1.00 95.88 213 LEU A CA 1
ATOM 1597 C C . LEU A 1 213 ? 0.562 12.672 -0.792 1.00 95.88 213 LEU A C 1
ATOM 1599 O O . LEU A 1 213 ? 1.008 12.954 -1.900 1.00 95.88 213 LEU A O 1
ATOM 1603 N N . LEU A 1 214 ? 1.217 12.958 0.334 1.00 94.25 214 LEU A N 1
ATOM 1604 C CA . LEU A 1 214 ? 2.430 13.773 0.357 1.00 94.25 214 LEU A CA 1
ATOM 1605 C C . LEU A 1 214 ? 3.557 13.144 -0.470 1.00 94.25 214 LEU A C 1
ATOM 1607 O O . LEU A 1 214 ? 4.211 13.828 -1.253 1.00 94.25 214 LEU A O 1
ATOM 1611 N N . THR A 1 215 ? 3.769 11.840 -0.303 1.00 95.12 215 THR A N 1
ATOM 1612 C CA . THR A 1 215 ? 4.888 11.115 -0.922 1.00 95.12 215 THR A CA 1
ATOM 1613 C C . THR A 1 215 ? 4.562 10.615 -2.327 1.00 95.12 215 THR A C 1
ATOM 1615 O O . THR A 1 215 ? 5.465 10.472 -3.148 1.00 95.12 215 THR A O 1
ATOM 1618 N N . GLY A 1 216 ? 3.280 10.399 -2.639 1.00 96.25 216 GLY A N 1
ATOM 1619 C CA . GLY A 1 216 ? 2.824 9.939 -3.948 1.00 96.25 216 GLY A CA 1
ATOM 1620 C C . GLY A 1 216 ? 2.587 11.050 -4.971 1.00 96.25 216 GLY A C 1
ATOM 1621 O O . GLY A 1 216 ? 2.703 10.799 -6.170 1.00 96.25 216 GLY A O 1
ATOM 1622 N N . LEU A 1 217 ? 2.283 12.282 -4.547 1.00 97.06 217 LEU A N 1
ATOM 1623 C CA . LEU A 1 217 ? 2.035 13.399 -5.470 1.00 97.06 217 LEU A CA 1
ATOM 1624 C C . LEU A 1 217 ? 3.174 13.631 -6.483 1.00 97.06 217 LEU A C 1
ATOM 1626 O O . LEU A 1 217 ? 2.864 13.786 -7.666 1.00 97.06 217 LEU A O 1
ATOM 1630 N N . PRO A 1 218 ? 4.469 13.593 -6.102 1.00 96.69 218 PRO A N 1
ATOM 1631 C CA . PRO A 1 218 ? 5.561 13.672 -7.072 1.00 96.69 218 PRO A CA 1
ATOM 1632 C C . PRO A 1 218 ? 5.488 12.589 -8.157 1.00 96.69 218 PRO A C 1
ATOM 1634 O O . PRO A 1 218 ? 5.657 12.889 -9.339 1.00 96.69 218 PRO A O 1
ATOM 1637 N N . LEU A 1 219 ? 5.166 11.346 -7.781 1.00 96.19 219 LEU A N 1
ATOM 1638 C CA . LEU A 1 219 ? 5.020 10.239 -8.727 1.00 96.19 219 LEU A CA 1
ATOM 1639 C C . LEU A 1 219 ? 3.806 10.429 -9.647 1.00 96.19 219 LEU A C 1
ATOM 1641 O O . LEU A 1 219 ? 3.881 10.105 -10.830 1.00 96.19 219 LEU A O 1
ATOM 1645 N N . VAL A 1 220 ? 2.708 11.006 -9.150 1.00 97.31 220 VAL A N 1
ATOM 1646 C CA . VAL A 1 220 ? 1.555 11.379 -9.988 1.00 97.31 220 VAL A CA 1
ATOM 1647 C C . VAL A 1 220 ? 1.950 12.428 -11.024 1.00 97.31 220 VAL A C 1
ATOM 1649 O O . VAL A 1 220 ? 1.561 12.298 -12.183 1.00 97.31 220 VAL A O 1
ATOM 1652 N N . VAL A 1 221 ? 2.741 13.439 -10.651 1.00 97.44 221 VAL A N 1
ATOM 1653 C CA . VAL A 1 221 ? 3.226 14.464 -11.592 1.00 97.44 221 VAL A CA 1
ATOM 1654 C C . VAL A 1 221 ? 4.098 13.832 -12.681 1.00 97.44 221 VAL A C 1
ATOM 1656 O O . VAL A 1 221 ? 3.864 14.076 -13.868 1.00 97.44 221 VAL A O 1
ATOM 1659 N N . VAL A 1 222 ? 5.052 12.976 -12.300 1.00 96.31 222 VAL A N 1
ATOM 1660 C CA . VAL A 1 222 ? 5.914 12.236 -13.241 1.00 96.31 222 VAL A CA 1
ATOM 1661 C C . VAL A 1 222 ? 5.079 11.336 -14.157 1.00 96.31 222 VAL A C 1
ATOM 1663 O O . VAL A 1 222 ? 5.164 11.451 -15.380 1.00 96.31 222 VAL A O 1
ATOM 1666 N N . GLY A 1 223 ? 4.215 10.493 -13.587 1.00 95.12 223 GLY A N 1
ATOM 1667 C CA . GLY A 1 223 ? 3.373 9.555 -14.330 1.00 95.12 223 GLY A CA 1
ATOM 1668 C C . GLY A 1 223 ? 2.397 10.246 -15.282 1.00 95.12 223 GLY A C 1
ATOM 1669 O O . GLY A 1 223 ? 2.260 9.823 -16.428 1.00 95.12 223 GLY A O 1
ATOM 1670 N N . THR A 1 224 ? 1.776 11.351 -14.854 1.00 97.12 224 THR A N 1
ATOM 1671 C CA . THR A 1 224 ? 0.890 12.162 -15.708 1.00 97.12 224 THR A CA 1
ATOM 1672 C C . THR A 1 224 ? 1.666 12.750 -16.877 1.00 97.12 224 THR A C 1
ATOM 1674 O O . THR A 1 224 ? 1.235 12.633 -18.020 1.00 97.12 224 THR A O 1
ATOM 1677 N N . THR A 1 225 ? 2.829 13.348 -16.610 1.00 96.75 225 THR A N 1
ATOM 1678 C CA . THR A 1 225 ? 3.671 13.964 -17.644 1.00 96.75 225 THR A CA 1
ATOM 1679 C C . THR A 1 225 ? 4.100 12.932 -18.688 1.00 96.75 225 THR A C 1
ATOM 1681 O O . THR A 1 225 ? 3.961 13.174 -19.889 1.00 96.75 225 THR A O 1
ATOM 1684 N N . LEU A 1 226 ? 4.550 11.755 -18.238 1.00 94.56 226 LEU A N 1
ATOM 1685 C CA . LEU A 1 226 ? 4.921 10.646 -19.115 1.00 94.56 226 LEU A CA 1
ATOM 1686 C C . LEU A 1 226 ? 3.736 10.142 -19.939 1.00 94.56 226 LEU A C 1
ATOM 1688 O O . LEU A 1 226 ? 3.870 9.984 -21.149 1.00 94.56 226 LEU A O 1
ATOM 1692 N N . LEU A 1 227 ? 2.572 9.922 -19.323 1.00 96.12 227 LEU A N 1
ATOM 1693 C CA . LEU A 1 227 ? 1.384 9.466 -20.045 1.00 96.12 227 LEU A CA 1
ATOM 1694 C C . LEU A 1 227 ? 0.917 10.482 -21.086 1.00 96.12 227 LEU A C 1
ATOM 1696 O O . LEU A 1 227 ? 0.640 10.096 -22.218 1.00 96.12 227 LEU A O 1
ATOM 1700 N N . LEU A 1 228 ? 0.878 11.775 -20.753 1.00 97.62 228 LEU A N 1
ATOM 1701 C CA . LEU A 1 228 ? 0.526 12.821 -21.717 1.00 97.62 228 LEU A CA 1
ATOM 1702 C C . LEU A 1 228 ? 1.479 12.820 -22.918 1.00 97.62 228 LEU A C 1
ATOM 1704 O O . LEU A 1 228 ? 1.030 12.987 -24.054 1.00 97.62 228 LEU A O 1
ATOM 1708 N N . ALA A 1 229 ? 2.774 12.594 -22.691 1.00 95.88 229 ALA A N 1
ATOM 1709 C CA . ALA A 1 229 ? 3.745 12.495 -23.774 1.00 95.88 229 ALA A CA 1
ATOM 1710 C C . ALA A 1 229 ? 3.590 11.220 -24.609 1.00 95.88 229 ALA A C 1
ATOM 1712 O O . ALA A 1 229 ? 3.629 11.267 -25.838 1.00 95.88 229 ALA A O 1
ATOM 1713 N N . LEU A 1 230 ? 3.354 10.086 -23.953 1.00 94.62 230 LEU A N 1
ATOM 1714 C CA . LEU A 1 230 ? 3.112 8.798 -24.596 1.00 94.62 230 LEU A CA 1
ATOM 1715 C C . LEU A 1 230 ? 1.844 8.799 -25.464 1.00 94.62 230 LEU A C 1
ATOM 1717 O O . LEU A 1 230 ? 1.849 8.255 -26.566 1.00 94.62 230 LEU A O 1
ATOM 1721 N N . TYR A 1 231 ? 0.792 9.490 -25.021 1.00 97.06 231 TYR A N 1
ATOM 1722 C CA . TYR A 1 231 ? -0.427 9.732 -25.798 1.00 97.06 231 TYR A CA 1
ATOM 1723 C C . TYR A 1 231 ? -0.298 10.872 -26.821 1.00 97.06 231 TYR A C 1
ATOM 1725 O O . TYR A 1 231 ? -1.280 11.218 -27.475 1.00 97.06 231 TYR A O 1
ATOM 1733 N N . LYS A 1 232 ? 0.901 11.446 -26.993 1.00 96.62 232 LYS A N 1
ATOM 1734 C CA . LYS A 1 232 ? 1.194 12.541 -27.936 1.00 96.62 232 LYS A CA 1
ATOM 1735 C C . LYS A 1 232 ? 0.388 13.825 -27.682 1.00 96.62 232 LYS A C 1
ATOM 1737 O O . LYS A 1 232 ? 0.263 14.656 -28.577 1.00 96.62 232 LYS A O 1
ATOM 1742 N N . ILE A 1 233 ? -0.132 14.004 -26.467 1.00 97.69 233 ILE A N 1
ATOM 1743 C CA . ILE A 1 233 ? -0.775 15.247 -26.014 1.00 97.69 233 ILE A CA 1
ATOM 1744 C C . ILE A 1 233 ? 0.301 16.294 -25.691 1.00 97.69 233 ILE A C 1
ATOM 1746 O O . ILE A 1 233 ? 0.119 17.481 -25.950 1.00 97.69 233 ILE A O 1
ATOM 1750 N N . LEU A 1 234 ? 1.441 15.844 -25.157 1.00 96.00 234 LEU A N 1
ATOM 1751 C CA . LEU A 1 234 ? 2.624 16.654 -24.874 1.00 96.00 234 LEU A CA 1
ATOM 1752 C C . LEU A 1 234 ? 3.807 16.189 -25.752 1.00 96.00 234 LEU A C 1
ATOM 1754 O O . LEU A 1 234 ? 4.007 14.986 -25.913 1.00 96.00 234 LEU A O 1
ATOM 1758 N N . PRO A 1 235 ? 4.640 17.086 -26.308 1.00 94.88 235 PRO A N 1
ATOM 1759 C CA . PRO A 1 235 ? 5.898 16.688 -26.937 1.00 94.88 235 PRO A CA 1
ATOM 1760 C C . PRO A 1 235 ? 6.833 15.974 -25.950 1.00 94.88 235 PRO A C 1
ATOM 1762 O O . P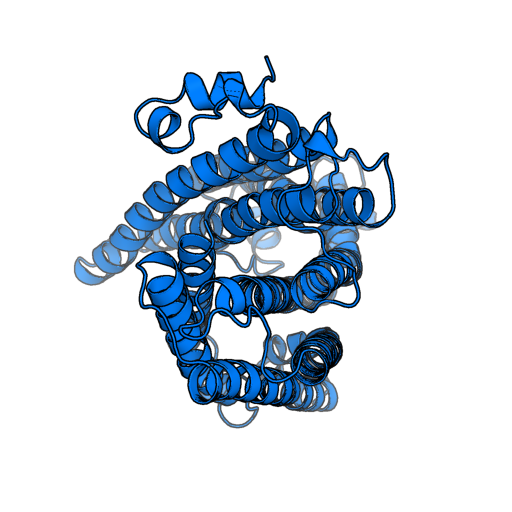RO A 1 235 ? 7.046 16.457 -24.838 1.00 94.88 235 PRO A O 1
ATOM 1765 N N . MET A 1 236 ? 7.465 14.869 -26.368 1.00 91.38 236 MET A N 1
ATOM 1766 C CA . MET A 1 236 ? 8.383 14.101 -25.508 1.00 91.38 236 MET A CA 1
ATOM 1767 C C . MET A 1 236 ? 9.562 14.940 -24.989 1.00 91.38 236 MET A C 1
ATOM 1769 O O . MET A 1 236 ? 10.024 14.718 -23.877 1.00 91.38 236 MET A O 1
ATOM 1773 N N . SER A 1 237 ? 10.011 15.956 -25.732 1.00 94.00 237 SER A N 1
ATOM 1774 C CA . SER A 1 237 ? 11.052 16.887 -25.272 1.00 94.00 237 SER A CA 1
ATOM 1775 C C . SER A 1 237 ? 10.668 17.648 -23.996 1.00 94.00 237 SER A C 1
ATOM 1777 O O . SER A 1 237 ? 11.539 17.940 -23.184 1.00 94.00 237 SER A O 1
ATOM 1779 N N . LEU A 1 238 ? 9.375 17.920 -23.780 1.00 94.19 238 LEU A N 1
ATOM 1780 C CA . LEU A 1 238 ? 8.866 18.557 -22.559 1.00 94.19 238 LEU A CA 1
ATOM 1781 C C . LEU A 1 238 ? 8.650 17.558 -21.410 1.00 94.19 238 LEU A C 1
ATOM 1783 O O . LEU A 1 238 ? 8.529 17.968 -20.258 1.00 94.19 238 LEU A O 1
ATOM 1787 N N . ALA A 1 239 ? 8.623 16.257 -21.711 1.00 93.62 239 ALA A N 1
ATOM 1788 C CA . ALA A 1 239 ? 8.502 15.171 -20.739 1.00 93.62 239 ALA A CA 1
ATOM 1789 C C . ALA A 1 239 ? 9.819 14.429 -20.472 1.00 93.62 239 ALA A C 1
ATOM 1791 O O . ALA A 1 239 ? 9.849 13.542 -19.622 1.00 93.62 239 ALA A O 1
ATOM 1792 N N . ALA A 1 240 ? 10.906 14.781 -21.165 1.00 91.19 240 ALA A N 1
ATOM 1793 C CA . ALA A 1 240 ? 12.179 14.068 -21.093 1.00 91.19 240 ALA A CA 1
ATOM 1794 C C . ALA A 1 240 ? 12.729 13.992 -19.660 1.00 91.19 240 ALA A C 1
ATOM 1796 O O . ALA A 1 240 ? 13.250 12.959 -19.259 1.00 91.19 240 ALA A O 1
ATOM 1797 N N . TRP A 1 241 ? 12.532 15.047 -18.865 1.00 94.06 241 TRP A N 1
ATOM 1798 C CA . TRP A 1 241 ? 12.917 15.076 -17.452 1.00 94.06 241 TRP A CA 1
ATOM 1799 C C . TRP A 1 241 ? 12.165 14.033 -16.606 1.00 94.06 241 TRP A C 1
ATOM 1801 O O . TRP A 1 241 ? 12.731 13.483 -15.670 1.00 94.06 241 TRP A O 1
ATOM 1811 N N . ALA A 1 242 ? 10.903 13.734 -16.932 1.00 92.56 242 ALA A N 1
ATOM 1812 C CA . ALA A 1 242 ? 10.097 12.737 -16.225 1.00 92.56 242 ALA A CA 1
ATOM 1813 C C . ALA A 1 242 ? 10.509 11.305 -16.609 1.00 92.56 242 ALA A C 1
ATOM 1815 O O . ALA A 1 242 ? 10.264 10.366 -15.856 1.00 92.56 242 ALA A O 1
ATOM 1816 N N . ALA A 1 243 ? 11.150 11.153 -17.772 1.00 88.25 243 ALA A N 1
ATOM 1817 C CA . ALA A 1 243 ? 11.774 9.918 -18.230 1.00 88.25 243 ALA A CA 1
ATOM 1818 C C . ALA A 1 243 ? 13.236 9.779 -17.758 1.00 88.25 243 ALA A C 1
ATOM 1820 O O . ALA A 1 243 ? 13.906 8.799 -18.088 1.00 88.25 243 ALA A O 1
ATOM 1821 N N . ASP A 1 244 ? 13.764 10.743 -17.004 1.00 90.81 244 ASP A N 1
ATOM 1822 C CA . ASP A 1 244 ? 15.097 10.603 -16.437 1.00 90.81 244 ASP A CA 1
ATOM 1823 C C . ASP A 1 244 ? 15.088 9.475 -15.382 1.00 90.81 244 ASP A C 1
ATOM 1825 O O . ASP A 1 244 ? 14.239 9.487 -14.480 1.00 90.81 244 ASP A O 1
ATOM 1829 N N . PRO A 1 245 ? 16.000 8.485 -15.467 1.00 88.12 245 PRO A N 1
ATOM 1830 C CA . PRO A 1 245 ? 16.025 7.361 -14.534 1.00 88.12 245 PRO A CA 1
ATOM 1831 C C . PRO A 1 245 ? 16.145 7.794 -13.073 1.00 88.12 245 PRO A C 1
ATOM 1833 O O . PRO A 1 245 ? 15.522 7.181 -12.209 1.00 88.12 245 PRO A O 1
ATOM 1836 N N . VAL A 1 246 ? 16.903 8.856 -12.785 1.00 88.69 246 VAL A N 1
ATOM 1837 C CA . VAL A 1 246 ? 17.071 9.377 -11.425 1.00 88.69 246 VAL A CA 1
ATOM 1838 C C . VAL A 1 246 ? 15.748 9.962 -10.942 1.00 88.69 246 VAL A C 1
ATOM 1840 O O . VAL A 1 246 ? 15.266 9.588 -9.875 1.00 88.69 246 VAL A O 1
ATOM 1843 N N . VAL A 1 247 ? 15.107 10.817 -11.741 1.00 92.25 247 VAL A N 1
ATOM 1844 C CA . VAL A 1 247 ? 13.823 11.438 -11.372 1.00 92.25 247 VAL A CA 1
ATOM 1845 C C . VAL A 1 247 ? 12.752 10.380 -11.114 1.00 92.25 247 VAL A C 1
ATOM 1847 O O . VAL A 1 247 ? 12.082 10.410 -10.075 1.00 92.25 247 VAL A O 1
ATOM 1850 N N . PHE A 1 248 ? 12.600 9.422 -12.030 1.00 90.88 248 PHE A N 1
ATOM 1851 C CA . PHE A 1 248 ? 11.594 8.380 -11.878 1.00 90.88 248 PHE A CA 1
ATOM 1852 C C . PHE A 1 248 ? 11.888 7.501 -10.664 1.00 90.88 248 PHE A C 1
ATOM 1854 O O . PHE A 1 248 ? 10.998 7.277 -9.853 1.00 90.88 248 PHE A O 1
ATOM 1861 N N . GLN A 1 249 ? 13.123 7.021 -10.492 1.00 88.75 249 GLN A N 1
ATOM 1862 C CA . GLN A 1 249 ? 13.423 6.103 -9.396 1.00 88.75 249 GLN A CA 1
ATOM 1863 C C . GLN A 1 249 ? 13.296 6.769 -8.025 1.00 88.75 249 GLN A C 1
ATOM 1865 O O . GLN A 1 249 ? 12.717 6.165 -7.125 1.00 88.75 249 GLN A O 1
ATOM 1870 N N . TYR A 1 250 ? 13.755 8.015 -7.854 1.00 91.25 250 TYR A N 1
ATOM 1871 C CA . TYR A 1 250 ? 13.584 8.735 -6.587 1.00 91.25 250 TYR A CA 1
ATOM 1872 C C . TYR A 1 250 ? 12.111 8.987 -6.263 1.00 91.25 250 TYR A C 1
ATOM 1874 O O . TYR A 1 250 ? 11.696 8.751 -5.131 1.00 91.25 250 TYR A O 1
ATOM 1882 N N . THR A 1 251 ? 11.300 9.415 -7.235 1.00 93.94 251 THR A N 1
ATOM 1883 C CA . THR A 1 251 ? 9.857 9.612 -7.004 1.00 93.94 251 THR A CA 1
ATOM 1884 C C . THR A 1 251 ? 9.127 8.291 -6.768 1.00 93.94 251 THR A C 1
ATOM 1886 O O . THR A 1 251 ? 8.276 8.217 -5.880 1.00 93.94 251 THR A O 1
ATOM 1889 N N . PHE A 1 252 ? 9.502 7.233 -7.493 1.00 92.81 252 PHE A N 1
ATOM 1890 C CA . PHE A 1 252 ? 8.970 5.889 -7.305 1.00 92.81 252 PHE A CA 1
ATOM 1891 C C . PHE A 1 252 ? 9.283 5.357 -5.912 1.00 92.81 252 PHE A C 1
ATOM 1893 O O . PHE A 1 252 ? 8.353 4.989 -5.213 1.00 92.81 252 PHE A O 1
ATOM 1900 N N . TYR A 1 253 ? 10.543 5.340 -5.470 1.00 92.12 253 TYR A N 1
ATOM 1901 C CA . TYR A 1 253 ? 10.901 4.777 -4.164 1.00 92.12 253 TYR A CA 1
ATOM 1902 C C . TYR A 1 253 ? 10.521 5.673 -2.987 1.00 92.12 253 TYR A C 1
ATOM 1904 O O . TYR A 1 253 ? 10.226 5.145 -1.913 1.00 92.12 253 TYR A O 1
ATOM 1912 N N . LEU A 1 254 ? 10.445 6.996 -3.181 1.00 92.69 254 LEU A N 1
ATOM 1913 C CA . LEU A 1 254 ? 9.819 7.881 -2.201 1.00 92.69 254 LEU A CA 1
ATOM 1914 C C . LEU A 1 254 ? 8.375 7.441 -1.949 1.00 92.69 254 LEU A C 1
ATOM 1916 O O . LEU A 1 254 ? 7.989 7.297 -0.796 1.00 92.69 254 LEU A O 1
ATOM 1920 N N . PHE A 1 255 ? 7.600 7.169 -3.000 1.00 95.00 255 PHE A N 1
ATOM 1921 C CA . PHE A 1 255 ? 6.236 6.672 -2.852 1.00 95.00 255 PHE A CA 1
ATOM 1922 C C . PHE A 1 255 ? 6.180 5.211 -2.389 1.00 95.00 255 PHE A C 1
ATOM 1924 O O . PHE A 1 255 ? 5.534 4.916 -1.395 1.00 95.00 255 PHE A O 1
ATOM 1931 N N . ALA A 1 256 ? 6.834 4.285 -3.086 1.00 93.75 256 ALA A N 1
ATOM 1932 C CA . ALA A 1 256 ? 6.686 2.843 -2.905 1.00 93.75 256 ALA A CA 1
ATOM 1933 C C . ALA A 1 256 ? 7.115 2.382 -1.509 1.00 93.75 256 ALA A C 1
ATOM 1935 O O . ALA A 1 256 ? 6.458 1.529 -0.917 1.00 93.75 256 ALA A O 1
ATOM 1936 N N . HIS A 1 257 ? 8.170 2.976 -0.946 1.00 93.19 257 HIS A N 1
ATOM 1937 C CA . HIS A 1 257 ? 8.533 2.695 0.437 1.00 93.19 257 HIS A CA 1
ATOM 1938 C C . HIS A 1 257 ? 7.491 3.258 1.413 1.00 93.19 257 HIS A C 1
ATOM 1940 O O . HIS A 1 257 ? 6.990 2.539 2.274 1.00 93.19 257 HIS A O 1
ATOM 1946 N N . ASN A 1 258 ? 7.090 4.517 1.232 1.00 94.38 258 ASN A N 1
ATOM 1947 C CA . ASN A 1 258 ? 6.085 5.147 2.086 1.00 94.38 258 ASN A CA 1
ATOM 1948 C C . ASN A 1 258 ? 4.683 4.543 1.932 1.00 94.38 258 ASN A C 1
ATOM 1950 O O . ASN A 1 258 ? 3.866 4.663 2.838 1.00 94.38 258 ASN A O 1
ATOM 1954 N N . LEU A 1 259 ? 4.401 3.859 0.826 1.00 94.94 259 LEU A N 1
ATOM 1955 C CA . LEU A 1 259 ? 3.221 3.029 0.654 1.00 94.94 259 LEU A CA 1
ATOM 1956 C C . LEU A 1 259 ? 3.248 1.858 1.639 1.00 94.94 259 LEU A C 1
ATOM 1958 O O . LEU A 1 259 ? 2.270 1.660 2.357 1.00 94.94 259 LEU A O 1
ATOM 1962 N N . MET A 1 260 ? 4.354 1.112 1.702 1.00 93.12 260 MET A N 1
ATOM 1963 C CA . MET A 1 260 ? 4.495 -0.002 2.645 1.00 93.12 260 MET A CA 1
ATOM 1964 C C . MET A 1 260 ? 4.389 0.487 4.093 1.00 93.12 260 MET A C 1
ATOM 1966 O O . MET A 1 260 ? 3.706 -0.124 4.910 1.00 93.12 260 MET A O 1
ATOM 1970 N N . GLU A 1 261 ? 4.968 1.644 4.396 1.00 92.44 261 GLU A N 1
ATOM 1971 C CA . GLU A 1 261 ? 4.892 2.244 5.730 1.00 92.44 261 GLU A CA 1
ATOM 1972 C C . GLU A 1 261 ? 3.495 2.803 6.049 1.00 92.44 261 GLU A C 1
ATOM 1974 O O . GLU A 1 261 ? 2.989 2.640 7.158 1.00 92.44 261 GLU A O 1
ATOM 1979 N N . ALA A 1 262 ? 2.793 3.385 5.073 1.00 94.81 262 ALA A N 1
ATOM 1980 C CA . ALA A 1 262 ? 1.388 3.754 5.222 1.00 94.81 262 ALA A CA 1
ATOM 1981 C C . ALA A 1 262 ? 0.519 2.517 5.486 1.00 94.81 262 ALA A C 1
ATOM 1983 O O . ALA A 1 262 ? -0.355 2.550 6.353 1.00 94.81 262 ALA A O 1
ATOM 1984 N N . MET A 1 263 ? 0.788 1.403 4.801 1.00 94.62 263 MET A N 1
ATOM 1985 C CA . MET A 1 263 ? 0.126 0.132 5.079 1.00 94.62 263 MET A CA 1
ATOM 1986 C C . MET A 1 263 ? 0.431 -0.351 6.507 1.00 94.62 263 MET A C 1
ATOM 1988 O O . MET A 1 263 ? -0.494 -0.743 7.220 1.00 94.62 263 MET A O 1
ATOM 1992 N N . ALA A 1 264 ? 1.678 -0.240 6.972 1.00 92.62 264 ALA A N 1
ATOM 1993 C CA . ALA A 1 264 ? 2.064 -0.564 8.346 1.00 92.62 264 ALA A CA 1
ATOM 1994 C C . ALA A 1 264 ? 1.342 0.309 9.386 1.00 92.62 264 ALA A C 1
ATOM 1996 O O . ALA A 1 264 ? 0.816 -0.215 10.369 1.00 92.62 264 ALA A O 1
ATOM 1997 N N . LEU A 1 265 ? 1.237 1.622 9.149 1.00 94.88 265 LEU A N 1
ATOM 1998 C CA . LEU A 1 265 ? 0.470 2.547 9.991 1.00 94.88 265 LEU A CA 1
ATOM 1999 C C . LEU A 1 265 ? -1.002 2.131 10.077 1.00 94.88 265 LEU A C 1
ATOM 2001 O O . LEU A 1 265 ? -1.560 2.084 11.175 1.00 94.88 265 LEU A O 1
ATOM 2005 N N . MET A 1 266 ? -1.625 1.785 8.947 1.00 94.75 266 MET A N 1
ATOM 2006 C CA . MET A 1 266 ? -3.015 1.318 8.921 1.00 94.75 266 MET A CA 1
ATOM 2007 C C . MET A 1 266 ? -3.186 0.003 9.693 1.00 94.75 266 MET A C 1
ATOM 2009 O O . MET A 1 266 ? -4.139 -0.145 10.454 1.00 94.75 266 MET A O 1
ATOM 2013 N N . VAL A 1 267 ? -2.267 -0.949 9.526 1.00 92.38 267 VAL A N 1
ATOM 2014 C CA . VAL A 1 267 ? -2.297 -2.250 10.211 1.00 92.38 267 VAL A CA 1
ATOM 2015 C C . VAL A 1 267 ? -2.115 -2.095 11.721 1.00 92.38 267 VAL A C 1
ATOM 2017 O O . VAL A 1 267 ? -2.908 -2.637 12.489 1.00 92.38 267 VAL A O 1
ATOM 2020 N N . ALA A 1 268 ? -1.113 -1.331 12.163 1.00 93.81 268 ALA A N 1
ATOM 2021 C CA . ALA A 1 268 ? -0.886 -1.060 13.581 1.00 93.81 268 ALA A CA 1
ATOM 2022 C C . ALA A 1 268 ? -2.111 -0.375 14.203 1.00 93.81 268 ALA A C 1
ATOM 2024 O O . ALA A 1 268 ? -2.587 -0.765 15.266 1.00 93.81 268 ALA A O 1
ATOM 2025 N N . SER A 1 269 ? -2.688 0.592 13.490 1.00 93.62 269 SER A N 1
ATOM 2026 C CA . SER A 1 269 ? -3.935 1.256 13.869 1.00 93.62 269 SER A CA 1
ATOM 2027 C C . SER A 1 269 ? -5.102 0.272 14.016 1.00 93.62 269 SER A C 1
ATOM 2029 O O . SER A 1 269 ? -5.810 0.283 15.027 1.00 93.62 269 SER A O 1
ATOM 2031 N N . ALA A 1 270 ? -5.264 -0.644 13.058 1.00 92.19 270 ALA A N 1
ATOM 2032 C CA . ALA A 1 270 ? -6.282 -1.682 13.117 1.00 92.19 270 ALA A CA 1
ATOM 2033 C C . ALA A 1 270 ? -6.056 -2.641 14.296 1.00 92.19 270 ALA A C 1
ATOM 2035 O O . ALA A 1 270 ? -7.016 -2.955 14.999 1.00 92.19 270 ALA A O 1
ATOM 2036 N N . MET A 1 271 ? -4.813 -3.047 14.574 1.00 94.25 271 MET A N 1
ATOM 2037 C CA . MET A 1 271 ? -4.446 -3.841 15.753 1.00 94.25 271 MET A CA 1
ATOM 2038 C C . MET A 1 271 ? -4.853 -3.126 17.045 1.00 94.25 271 MET A C 1
ATOM 2040 O O . MET A 1 271 ? -5.623 -3.669 17.838 1.00 94.25 271 MET A O 1
ATOM 2044 N N . TYR A 1 272 ? -4.408 -1.881 17.227 1.00 95.19 272 TYR A N 1
ATOM 2045 C CA . TYR A 1 272 ? -4.682 -1.076 18.419 1.00 95.19 272 TYR A CA 1
ATOM 2046 C C . TYR A 1 272 ? -6.167 -0.889 18.695 1.00 95.19 272 TYR A C 1
ATOM 2048 O O . TYR A 1 272 ? -6.591 -0.776 19.842 1.00 95.19 272 TYR A O 1
ATOM 2056 N N . ALA A 1 273 ? -6.974 -0.857 17.646 1.00 92.06 273 ALA A N 1
ATOM 2057 C CA . ALA A 1 273 ? -8.395 -0.650 17.782 1.00 92.06 273 ALA A CA 1
ATOM 2058 C C . ALA A 1 273 ? -9.181 -1.969 17.889 1.00 92.06 273 ALA A C 1
ATOM 2060 O O . ALA A 1 273 ? -10.302 -1.955 18.400 1.00 92.06 273 ALA A O 1
ATOM 2061 N N . THR A 1 274 ? -8.632 -3.090 17.411 1.00 92.81 274 THR A N 1
ATOM 2062 C CA . THR A 1 274 ? -9.272 -4.421 17.437 1.00 92.81 274 THR A CA 1
ATOM 2063 C C . THR A 1 274 ? -8.943 -5.180 18.710 1.00 92.81 274 THR A C 1
ATOM 2065 O O . THR A 1 274 ? -9.854 -5.695 19.347 1.00 92.81 274 THR A O 1
ATOM 2068 N N . LEU A 1 275 ? -7.674 -5.198 19.125 1.00 95.50 275 LEU A N 1
ATOM 2069 C CA . LEU A 1 275 ? -7.214 -5.926 20.308 1.00 95.50 275 LEU A CA 1
ATOM 2070 C C . LEU A 1 275 ? -8.055 -5.638 21.567 1.00 95.50 275 LEU A C 1
ATOM 2072 O O . LEU A 1 275 ? -8.472 -6.601 22.211 1.00 95.50 275 LEU A O 1
ATOM 2076 N N . PRO A 1 276 ? -8.406 -4.374 21.893 1.00 94.62 276 PRO A N 1
ATOM 2077 C CA . PRO A 1 276 ? -9.222 -4.084 23.069 1.00 94.62 276 PRO A CA 1
ATOM 2078 C C . PRO A 1 276 ? -10.598 -4.766 23.069 1.00 94.62 276 PRO A C 1
ATOM 2080 O O . PRO A 1 276 ? -11.156 -5.041 24.128 1.00 94.62 276 PRO A O 1
ATOM 2083 N N . LEU A 1 277 ? -11.161 -5.074 21.897 1.00 93.31 277 LEU A N 1
ATOM 2084 C CA . LEU A 1 277 ? -12.470 -5.725 21.788 1.00 93.31 2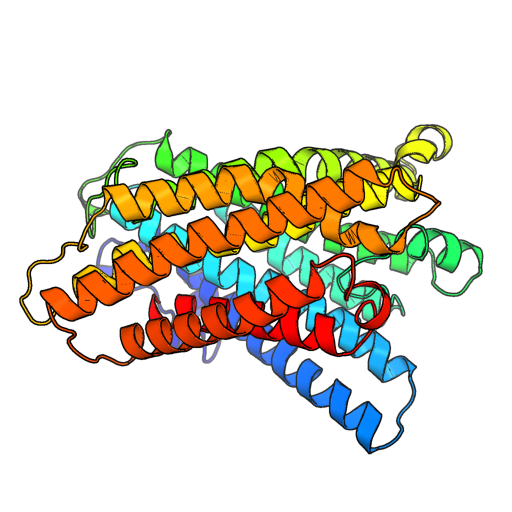77 LEU A CA 1
ATOM 2085 C C . LEU A 1 277 ? -12.447 -7.188 22.257 1.00 93.31 277 LEU A C 1
ATOM 2087 O O . LEU A 1 277 ? -13.499 -7.723 22.600 1.00 93.31 277 LEU A O 1
ATOM 2091 N N . TYR A 1 278 ? -11.263 -7.802 22.316 1.00 96.06 278 TYR A N 1
ATOM 2092 C CA . TYR A 1 278 ? -11.060 -9.218 22.628 1.00 96.06 278 TYR A CA 1
ATOM 2093 C C . TYR A 1 278 ? -10.388 -9.454 23.987 1.00 96.06 278 TYR A C 1
ATOM 2095 O O . TYR A 1 278 ? -9.895 -10.548 24.251 1.00 96.06 278 TYR A O 1
ATOM 2103 N N . LEU A 1 279 ? -10.351 -8.458 24.874 1.00 96.94 279 LEU A N 1
ATOM 2104 C CA . LEU A 1 279 ? -9.718 -8.617 26.187 1.00 96.94 279 LEU A CA 1
ATOM 2105 C C . LEU A 1 279 ? -10.563 -9.480 27.133 1.00 96.94 279 LEU A C 1
ATOM 2107 O O . LEU A 1 279 ? -11.796 -9.382 27.166 1.00 96.94 279 LEU A O 1
ATOM 2111 N N . ALA A 1 280 ? -9.894 -10.339 27.907 1.00 96.69 280 ALA A N 1
ATOM 2112 C CA . ALA A 1 280 ? -10.547 -11.289 28.813 1.00 96.69 280 ALA A CA 1
ATOM 2113 C C . ALA A 1 280 ? -11.319 -10.583 29.932 1.00 96.69 280 ALA A C 1
ATOM 2115 O O . ALA A 1 280 ? -12.443 -10.979 30.248 1.00 96.69 280 ALA A O 1
ATOM 2116 N N . ASP A 1 281 ? -10.750 -9.499 30.454 1.00 95.06 281 ASP A N 1
ATOM 2117 C CA . ASP A 1 281 ? -11.311 -8.694 31.537 1.00 95.06 281 ASP A CA 1
ATOM 2118 C C . ASP A 1 281 ? -12.437 -7.730 31.113 1.00 95.06 281 ASP A C 1
ATOM 2120 O O . ASP A 1 281 ? -13.075 -7.109 31.961 1.00 95.06 281 ASP A O 1
ATOM 2124 N N . GLY A 1 282 ? -12.698 -7.590 29.808 1.00 93.44 282 GLY A N 1
ATOM 2125 C CA . GLY A 1 282 ? -13.728 -6.697 29.272 1.00 93.44 282 GLY A CA 1
ATOM 2126 C C . GLY A 1 282 ? -13.413 -5.198 29.367 1.00 93.44 282 GLY A C 1
ATOM 2127 O O . GLY A 1 282 ? -14.292 -4.389 29.072 1.00 93.44 282 GLY A O 1
ATOM 2128 N N . SER A 1 283 ? -12.185 -4.809 29.729 1.00 92.69 283 SER A N 1
ATOM 2129 C CA . SER A 1 283 ? -11.774 -3.407 29.920 1.00 92.69 283 SER A CA 1
ATOM 2130 C C . SER A 1 283 ? -11.900 -2.547 28.662 1.00 92.69 283 SER A C 1
ATOM 2132 O O . SER A 1 283 ? -12.126 -1.339 28.764 1.00 92.69 283 SER A O 1
ATOM 2134 N N . ARG A 1 284 ? -11.750 -3.166 27.481 1.00 92.25 284 ARG A N 1
ATOM 2135 C CA . ARG A 1 284 ? -11.748 -2.512 26.164 1.00 92.25 284 ARG A CA 1
ATOM 2136 C C . ARG A 1 284 ? -10.764 -1.347 26.058 1.00 92.25 284 ARG A C 1
ATOM 2138 O O . ARG A 1 284 ? -11.030 -0.376 25.352 1.00 92.25 284 ARG A O 1
ATOM 2145 N N . LYS A 1 285 ? -9.609 -1.460 26.718 1.00 93.56 285 LYS A N 1
ATOM 2146 C CA . LYS A 1 285 ? -8.550 -0.443 26.709 1.00 93.56 285 LYS A CA 1
ATOM 2147 C C . LYS A 1 285 ? -7.202 -1.045 26.342 1.00 93.56 285 LYS A C 1
ATOM 2149 O O . LYS A 1 285 ? -6.921 -2.195 26.649 1.00 93.56 285 LYS A O 1
ATOM 2154 N N . LEU A 1 286 ? -6.365 -0.249 25.686 1.00 96.44 286 LEU A N 1
ATOM 2155 C CA . LEU A 1 286 ? -4.948 -0.572 25.536 1.00 96.44 286 LEU A CA 1
ATOM 2156 C C . LEU A 1 286 ? -4.214 -0.316 26.853 1.00 96.44 286 LEU A C 1
ATOM 2158 O O . LEU A 1 286 ? -4.616 0.553 27.625 1.00 96.44 286 LEU A O 1
ATOM 2162 N N . TYR A 1 287 ? -3.071 -0.979 27.027 1.00 97.19 287 TYR A N 1
ATOM 2163 C CA . TYR A 1 287 ? -2.111 -0.677 28.090 1.00 97.19 287 TYR A CA 1
ATOM 2164 C C . TYR A 1 287 ? -1.761 0.820 28.129 1.00 97.19 287 TYR A C 1
ATOM 2166 O O . TYR A 1 287 ? -1.744 1.449 29.185 1.00 97.19 287 TYR A O 1
ATOM 2174 N N . SER A 1 288 ? -1.497 1.416 26.959 1.00 97.00 288 SER A N 1
ATOM 2175 C CA . SER A 1 288 ? -1.278 2.856 26.830 1.00 97.00 288 SER A CA 1
ATOM 2176 C C . SER A 1 288 ? -1.540 3.347 25.410 1.00 97.00 288 SER A C 1
ATOM 2178 O O . SER A 1 288 ? -0.761 3.102 24.489 1.00 97.00 288 SER A O 1
ATOM 2180 N N . GLU A 1 289 ? -2.606 4.127 25.240 1.00 96.31 289 GLU A N 1
ATOM 2181 C CA . GLU A 1 289 ? -2.895 4.831 23.983 1.00 96.31 289 GLU A CA 1
ATOM 2182 C C . GLU A 1 289 ? -1.815 5.865 23.643 1.00 96.31 289 GLU A C 1
ATOM 2184 O O . GLU A 1 289 ? -1.519 6.099 22.475 1.00 96.31 289 GLU A O 1
ATOM 2189 N N . LYS A 1 290 ? -1.166 6.451 24.660 1.00 97.06 290 LYS A N 1
ATOM 2190 C CA . LYS A 1 290 ? -0.060 7.398 24.459 1.00 97.06 290 LYS A CA 1
ATOM 2191 C C . LYS A 1 290 ? 1.153 6.715 23.833 1.00 97.06 290 LYS A C 1
ATOM 2193 O O . LYS A 1 290 ? 1.762 7.295 22.940 1.00 97.06 290 LYS A O 1
ATOM 2198 N N . LEU A 1 291 ? 1.485 5.497 24.273 1.00 97.69 291 LEU A N 1
ATOM 2199 C CA . LEU A 1 291 ? 2.567 4.715 23.666 1.00 97.69 291 LEU A CA 1
ATOM 2200 C C . LEU A 1 291 ? 2.197 4.259 22.253 1.00 97.69 291 LEU A C 1
ATOM 2202 O O . LEU A 1 291 ? 3.023 4.381 21.354 1.00 97.69 291 LEU A O 1
ATOM 2206 N N . ALA A 1 292 ? 0.950 3.830 22.031 1.00 97.56 292 ALA A N 1
ATOM 2207 C CA . ALA A 1 292 ? 0.462 3.498 20.692 1.00 97.56 292 ALA A CA 1
ATOM 2208 C C . ALA A 1 292 ? 0.570 4.697 19.730 1.00 97.56 292 ALA A C 1
ATOM 2210 O O . ALA A 1 292 ? 1.087 4.562 18.622 1.00 97.56 292 ALA A O 1
ATOM 2211 N N . ASN A 1 293 ? 0.156 5.890 20.166 1.00 97.50 293 ASN A N 1
ATOM 2212 C CA . ASN A 1 293 ? 0.278 7.116 19.377 1.00 97.50 293 ASN A CA 1
ATOM 2213 C C . ASN A 1 293 ? 1.742 7.503 19.142 1.00 97.50 293 ASN A C 1
ATOM 2215 O O . ASN A 1 293 ? 2.098 7.882 18.028 1.00 97.50 293 ASN A O 1
ATOM 2219 N N . LEU A 1 294 ? 2.601 7.386 20.160 1.00 97.31 294 LEU A N 1
ATOM 2220 C CA . LEU A 1 294 ? 4.038 7.619 20.016 1.00 97.31 294 LEU A CA 1
ATOM 2221 C C . LEU A 1 294 ? 4.648 6.680 18.968 1.00 97.31 294 LEU A C 1
ATOM 2223 O O . LEU A 1 294 ? 5.393 7.146 18.113 1.00 97.31 294 LEU A O 1
ATOM 2227 N N . ALA A 1 295 ? 4.293 5.392 18.987 1.00 97.12 295 ALA A N 1
ATOM 2228 C CA . ALA A 1 295 ? 4.742 4.426 17.987 1.00 97.12 295 ALA A CA 1
ATOM 2229 C C . ALA A 1 295 ? 4.347 4.855 16.566 1.00 97.12 295 ALA A C 1
ATOM 2231 O O . ALA A 1 295 ? 5.193 4.847 15.676 1.00 97.12 295 ALA A O 1
ATOM 2232 N N . LEU A 1 296 ? 3.096 5.287 16.359 1.00 96.88 296 LEU A N 1
ATOM 2233 C CA . LEU A 1 296 ? 2.622 5.774 15.058 1.00 96.88 296 LEU A CA 1
ATOM 2234 C C . LEU A 1 296 ? 3.393 7.016 14.584 1.00 96.88 296 LEU A C 1
ATOM 2236 O O . LEU A 1 296 ? 3.754 7.100 13.413 1.00 96.88 296 LEU A O 1
ATOM 2240 N N . TRP A 1 297 ? 3.687 7.963 15.479 1.00 95.94 297 TRP A N 1
ATOM 2241 C CA . TRP A 1 297 ? 4.467 9.157 15.137 1.00 95.94 297 TRP A CA 1
ATOM 2242 C C . TRP A 1 297 ? 5.934 8.848 14.836 1.00 95.94 297 TRP A C 1
ATOM 2244 O O . TRP A 1 297 ? 6.484 9.406 13.889 1.00 95.94 297 TRP A O 1
ATOM 2254 N N . VAL A 1 298 ? 6.562 7.953 15.604 1.00 95.38 298 VAL A N 1
ATOM 2255 C CA . VAL A 1 298 ? 7.935 7.504 15.329 1.00 95.38 298 VAL A CA 1
ATOM 2256 C C . VAL A 1 298 ? 7.990 6.813 13.969 1.00 95.38 298 VAL A C 1
ATOM 2258 O O . VAL A 1 298 ? 8.833 7.184 13.154 1.00 95.38 298 VAL A O 1
ATOM 2261 N N . LEU A 1 299 ? 7.066 5.884 13.690 1.00 92.88 299 LEU A N 1
ATOM 2262 C CA . LEU A 1 299 ? 6.952 5.222 12.385 1.00 92.88 299 LEU A CA 1
ATOM 2263 C C . LEU A 1 299 ? 6.774 6.240 11.258 1.00 92.88 299 LEU A C 1
ATOM 2265 O O . LEU A 1 299 ? 7.490 6.182 10.266 1.00 92.88 299 LEU A O 1
ATOM 2269 N N . LEU A 1 300 ? 5.889 7.226 11.422 1.00 93.69 300 LEU A N 1
ATOM 2270 C CA . LEU A 1 300 ? 5.698 8.273 10.421 1.00 93.69 300 LEU A CA 1
ATOM 2271 C C . LEU A 1 300 ? 6.989 9.052 10.143 1.00 93.69 300 LEU A C 1
ATOM 2273 O O . LEU A 1 300 ? 7.411 9.147 9.001 1.00 93.69 300 LEU A O 1
ATOM 2277 N N . VAL A 1 301 ? 7.622 9.626 11.169 1.00 93.44 301 VAL A N 1
ATOM 2278 C CA . VAL A 1 301 ? 8.793 10.502 10.975 1.00 93.44 301 VAL A CA 1
ATOM 2279 C C . VAL A 1 301 ? 9.958 9.736 10.353 1.00 93.44 301 VAL A C 1
ATOM 2281 O O . VAL A 1 301 ? 10.675 10.268 9.505 1.00 93.44 301 VAL A O 1
ATOM 2284 N N . THR A 1 302 ? 10.135 8.481 10.759 1.00 92.69 302 THR A N 1
ATOM 2285 C CA . THR A 1 302 ? 11.222 7.629 10.272 1.00 92.69 302 THR A CA 1
ATOM 2286 C C . THR A 1 302 ? 10.958 7.088 8.863 1.00 92.69 302 THR A C 1
ATOM 2288 O O . THR A 1 302 ? 11.891 7.030 8.064 1.00 92.69 302 THR A O 1
ATOM 2291 N N . SER A 1 303 ? 9.695 6.824 8.505 1.00 88.06 303 SER A N 1
ATOM 2292 C CA . SER A 1 303 ? 9.308 6.288 7.189 1.00 88.06 303 SER A CA 1
ATOM 2293 C C . SER A 1 303 ? 9.483 7.253 6.012 1.00 88.06 303 SER A C 1
ATOM 2295 O O . SER A 1 303 ? 9.816 6.821 4.907 1.00 88.06 303 SER A O 1
ATOM 2297 N N . VAL A 1 304 ? 9.317 8.569 6.226 1.00 89.06 304 VAL A N 1
ATOM 2298 C CA . VAL A 1 304 ? 9.308 9.551 5.117 1.00 89.06 304 VAL A CA 1
ATOM 2299 C C . VAL A 1 304 ? 10.552 9.445 4.235 1.00 89.06 304 VAL A C 1
ATOM 2301 O O . VAL A 1 304 ? 10.460 9.564 3.013 1.00 89.06 304 VAL A O 1
ATOM 2304 N N . THR A 1 305 ? 11.717 9.204 4.840 1.00 90.81 305 THR A N 1
ATOM 2305 C CA . THR A 1 305 ? 13.014 9.211 4.141 1.00 90.81 305 THR A CA 1
ATOM 2306 C C . THR A 1 305 ? 13.781 7.893 4.223 1.00 90.81 305 THR A C 1
ATOM 2308 O O . THR A 1 305 ? 14.851 7.776 3.625 1.00 90.81 305 THR A O 1
ATOM 2311 N N . SER A 1 306 ? 13.245 6.867 4.886 1.00 90.38 306 SER A N 1
ATOM 2312 C CA . SER A 1 306 ? 13.853 5.528 4.913 1.00 90.38 306 SER A CA 1
ATOM 2313 C C . SER A 1 306 ? 13.867 4.858 3.541 1.00 90.38 306 SER A C 1
ATOM 2315 O O . SER A 1 306 ? 14.740 4.033 3.298 1.00 90.38 306 SER A O 1
ATOM 2317 N N . GLY A 1 307 ? 13.020 5.287 2.595 1.00 89.25 307 GLY A N 1
ATOM 2318 C CA . GLY A 1 307 ? 13.052 4.815 1.205 1.00 89.25 307 GLY A CA 1
ATOM 2319 C C . GLY A 1 307 ? 14.408 4.998 0.510 1.00 89.25 307 GLY A C 1
ATOM 2320 O O . GLY A 1 307 ? 14.702 4.297 -0.456 1.00 89.25 307 GLY A O 1
ATOM 2321 N N . LEU A 1 308 ? 15.285 5.860 1.040 1.00 92.00 308 LEU A N 1
ATOM 2322 C CA . LEU A 1 308 ? 16.669 5.973 0.575 1.00 92.00 308 LEU A CA 1
ATOM 2323 C C . LEU A 1 308 ? 17.479 4.672 0.733 1.00 92.00 308 LEU A C 1
ATOM 2325 O O . LEU A 1 308 ? 18.487 4.505 0.045 1.00 92.00 308 LEU A O 1
ATOM 2329 N N . HIS A 1 309 ? 17.046 3.722 1.575 1.00 91.81 309 HIS A N 1
ATOM 2330 C CA . HIS A 1 309 ? 17.704 2.419 1.677 1.00 91.81 309 HIS A CA 1
ATOM 2331 C C . HIS A 1 309 ? 17.649 1.609 0.373 1.00 91.81 309 HIS A C 1
ATOM 2333 O O . HIS A 1 309 ? 18.526 0.782 0.135 1.00 91.81 309 HIS A O 1
ATOM 2339 N N . HIS A 1 310 ? 16.671 1.870 -0.506 1.00 91.81 310 HIS A N 1
ATOM 2340 C CA . HIS A 1 310 ? 16.554 1.180 -1.800 1.00 91.81 310 HIS A CA 1
ATOM 2341 C C . HIS A 1 310 ? 17.679 1.543 -2.762 1.00 91.81 310 HIS A C 1
ATOM 2343 O O . HIS A 1 310 ? 17.922 0.832 -3.732 1.00 91.81 310 HIS A O 1
ATOM 2349 N N . PHE A 1 311 ? 18.399 2.622 -2.464 1.00 90.31 311 PHE A N 1
ATOM 2350 C CA . PHE A 1 311 ? 19.493 3.103 -3.282 1.00 90.31 311 PHE A CA 1
ATOM 2351 C C . PHE A 1 311 ? 20.859 2.713 -2.733 1.00 90.31 311 PHE A C 1
ATOM 2353 O O . PHE A 1 311 ? 21.845 3.082 -3.349 1.00 90.31 311 PHE A O 1
ATOM 2360 N N . ILE A 1 312 ? 20.999 2.017 -1.594 1.00 90.12 312 ILE A N 1
ATOM 2361 C CA . ILE A 1 312 ? 22.328 1.835 -0.965 1.00 90.12 312 ILE A CA 1
ATOM 2362 C C . ILE A 1 312 ? 23.364 1.267 -1.950 1.00 90.12 312 ILE A C 1
ATOM 2364 O O . ILE A 1 312 ? 24.494 1.751 -1.992 1.00 90.12 312 ILE A O 1
ATOM 2368 N N . THR A 1 313 ? 22.958 0.326 -2.800 1.00 88.31 313 THR A N 1
ATOM 2369 C CA . THR A 1 313 ? 23.806 -0.302 -3.823 1.00 88.31 313 THR A CA 1
ATOM 2370 C C . THR A 1 313 ? 24.123 0.589 -5.027 1.00 88.31 313 THR A C 1
ATOM 2372 O O . THR A 1 313 ? 24.887 0.183 -5.896 1.00 88.31 313 THR A O 1
ATOM 2375 N N . PHE A 1 314 ? 23.595 1.815 -5.087 1.00 85.12 314 PHE A N 1
ATOM 2376 C CA . PHE A 1 314 ? 23.891 2.777 -6.151 1.00 85.12 314 PHE A CA 1
ATOM 2377 C C . PHE A 1 314 ? 25.250 3.440 -5.968 1.00 85.12 314 PHE A C 1
ATOM 2379 O O . PHE A 1 314 ? 25.685 4.152 -6.864 1.00 85.12 314 PHE A O 1
ATOM 2386 N N . TYR A 1 315 ? 25.932 3.249 -4.839 1.00 74.12 315 TYR A N 1
ATOM 2387 C CA . TYR A 1 315 ? 27.284 3.768 -4.660 1.00 74.12 315 TYR A CA 1
ATOM 2388 C C . TYR A 1 315 ? 28.230 3.254 -5.771 1.00 74.12 315 TYR A C 1
ATOM 2390 O O . TYR A 1 315 ? 28.214 2.059 -6.070 1.00 74.12 315 TYR A O 1
ATOM 2398 N N . PRO A 1 316 ? 29.071 4.119 -6.375 1.00 76.00 316 PRO A N 1
ATOM 2399 C CA . PRO A 1 316 ? 29.323 5.525 -6.030 1.00 76.00 316 PRO A CA 1
ATOM 2400 C C . PRO A 1 316 ? 28.432 6.555 -6.751 1.00 76.00 316 PRO A C 1
ATOM 2402 O O . PRO A 1 316 ? 28.648 7.753 -6.596 1.00 76.00 316 PRO A O 1
ATOM 2405 N N . ASN A 1 317 ? 27.420 6.129 -7.509 1.00 80.19 317 ASN A N 1
ATOM 2406 C CA . ASN A 1 317 ? 26.532 7.004 -8.288 1.00 80.19 317 ASN A CA 1
ATOM 2407 C C . ASN A 1 317 ? 25.561 7.842 -7.430 1.00 80.19 317 ASN A C 1
ATOM 2409 O O . ASN A 1 317 ? 24.806 8.643 -7.976 1.00 80.19 317 ASN A O 1
ATOM 2413 N N . GLN A 1 318 ? 25.579 7.688 -6.101 1.00 82.44 318 GLN A N 1
ATOM 2414 C CA . GLN A 1 318 ? 24.881 8.570 -5.165 1.00 82.44 318 GLN A CA 1
ATOM 2415 C C . GLN A 1 318 ? 25.774 8.967 -3.975 1.00 82.44 318 GLN A C 1
ATOM 2417 O O . GLN A 1 318 ? 26.661 8.196 -3.589 1.00 82.44 318 GLN A O 1
ATOM 2422 N N . PRO A 1 319 ? 25.535 10.133 -3.338 1.00 88.25 319 PRO A N 1
ATOM 2423 C CA . PRO A 1 319 ? 26.266 10.530 -2.139 1.00 88.25 319 PRO A CA 1
ATOM 2424 C C . PRO A 1 319 ? 26.099 9.511 -1.006 1.00 88.25 319 PRO A C 1
ATOM 2426 O O . PRO A 1 319 ? 24.976 9.209 -0.600 1.00 88.25 319 PRO A O 1
ATOM 2429 N N . ALA A 1 320 ? 27.211 9.051 -0.424 1.00 88.44 320 ALA A N 1
ATOM 2430 C CA . ALA A 1 320 ? 27.197 8.072 0.670 1.00 88.44 320 ALA A CA 1
ATOM 2431 C C . ALA A 1 320 ? 26.339 8.523 1.869 1.00 88.44 320 ALA A C 1
ATOM 2433 O O . ALA A 1 320 ? 25.712 7.698 2.532 1.00 88.44 320 ALA A O 1
ATOM 2434 N N . ALA A 1 321 ? 26.259 9.836 2.118 1.00 91.31 321 ALA A N 1
ATOM 2435 C CA . ALA A 1 321 ? 25.414 10.413 3.161 1.00 91.31 321 ALA A CA 1
ATOM 2436 C C . ALA A 1 321 ? 23.931 10.016 3.022 1.00 91.31 321 ALA A C 1
ATOM 2438 O O . ALA A 1 321 ? 23.285 9.765 4.036 1.00 91.31 321 ALA A O 1
ATOM 2439 N N . LEU A 1 322 ? 23.403 9.894 1.796 1.00 91.00 322 LEU A N 1
ATOM 2440 C CA . LEU A 1 322 ? 22.019 9.465 1.569 1.00 91.00 322 LEU A CA 1
ATOM 2441 C C . LEU A 1 322 ? 21.819 7.989 1.923 1.00 91.00 322 LEU A C 1
ATOM 2443 O O . LEU A 1 322 ? 20.796 7.635 2.502 1.00 91.00 322 LEU A O 1
ATOM 2447 N N . SER A 1 323 ? 22.810 7.139 1.645 1.00 90.06 323 SER A N 1
ATOM 2448 C CA . SER A 1 323 ? 22.776 5.725 2.027 1.00 90.06 323 SER A CA 1
ATOM 2449 C C . SER A 1 323 ? 22.792 5.562 3.552 1.00 90.06 323 SER A C 1
ATOM 2451 O O . SER A 1 323 ? 21.980 4.817 4.099 1.00 90.06 323 SER A O 1
ATOM 2453 N N . TYR A 1 324 ? 23.668 6.297 4.252 1.00 92.19 324 TYR A N 1
ATOM 2454 C CA . TYR A 1 324 ? 23.713 6.320 5.723 1.00 92.19 324 TYR A CA 1
ATOM 2455 C C . TYR A 1 324 ? 22.425 6.860 6.334 1.00 92.19 324 TYR A C 1
ATOM 2457 O O . TYR A 1 324 ? 21.910 6.262 7.277 1.00 92.19 324 TYR A O 1
ATOM 2465 N N . TRP A 1 325 ? 21.871 7.932 5.771 1.00 93.88 325 TRP A N 1
ATOM 2466 C CA . TRP A 1 325 ? 20.585 8.463 6.206 1.00 93.88 325 TRP A CA 1
ATOM 2467 C C . TRP A 1 325 ? 19.461 7.438 6.034 1.00 93.88 325 TRP A C 1
ATOM 2469 O O . TRP A 1 325 ? 18.749 7.153 6.992 1.00 93.88 325 TRP A O 1
ATOM 2479 N N . GLY A 1 326 ? 19.347 6.819 4.854 1.00 92.31 326 GLY A N 1
ATOM 2480 C CA . GLY A 1 326 ? 18.365 5.765 4.595 1.00 92.31 326 GLY A CA 1
ATOM 2481 C C . GLY A 1 326 ? 18.468 4.610 5.590 1.00 92.31 326 GLY A C 1
ATOM 2482 O O . GLY A 1 326 ? 17.451 4.176 6.128 1.00 92.31 326 GLY A O 1
ATOM 2483 N N . ASN A 1 327 ? 19.686 4.165 5.908 1.00 92.75 327 ASN A N 1
ATOM 2484 C CA . ASN A 1 327 ? 19.932 3.136 6.920 1.00 92.75 327 ASN A CA 1
ATOM 2485 C C . ASN A 1 327 ? 19.450 3.577 8.319 1.00 92.75 327 ASN A C 1
ATOM 2487 O O . ASN A 1 327 ? 18.630 2.890 8.924 1.00 92.75 327 ASN A O 1
ATOM 2491 N N . ILE A 1 328 ? 19.875 4.754 8.798 1.00 94.56 328 ILE A N 1
ATOM 2492 C CA . ILE A 1 328 ? 19.478 5.295 10.113 1.00 94.56 328 ILE A CA 1
ATOM 2493 C C . ILE A 1 328 ? 17.956 5.405 10.228 1.00 94.56 328 ILE A C 1
ATOM 2495 O O . ILE A 1 328 ? 17.374 4.971 11.221 1.00 94.56 328 ILE A O 1
ATOM 2499 N N . MET A 1 329 ? 17.305 5.956 9.205 1.00 94.69 329 MET A N 1
ATOM 2500 C CA . MET A 1 329 ? 15.857 6.140 9.202 1.00 94.69 329 MET A CA 1
ATOM 2501 C C . MET A 1 329 ? 15.117 4.801 9.174 1.00 94.69 329 MET A C 1
ATOM 2503 O O . MET A 1 329 ? 14.144 4.634 9.901 1.00 94.69 329 MET A O 1
ATOM 2507 N N . SER A 1 330 ? 15.628 3.811 8.439 1.00 92.12 330 SER A N 1
ATOM 2508 C CA . SER A 1 330 ? 15.077 2.445 8.440 1.00 92.12 330 SER A CA 1
ATOM 2509 C C . SER A 1 330 ? 15.211 1.763 9.799 1.00 92.12 330 SER A C 1
ATOM 2511 O O . SER A 1 330 ? 14.305 1.078 10.247 1.00 92.12 330 SER A O 1
ATOM 2513 N N . TRP A 1 331 ? 16.319 1.974 10.507 1.00 92.44 331 TRP A N 1
ATOM 2514 C CA . TRP A 1 331 ? 16.465 1.480 11.878 1.00 92.44 331 TRP A CA 1
ATOM 2515 C C . TRP A 1 331 ? 15.532 2.213 12.848 1.00 92.44 331 TRP A C 1
ATOM 2517 O O . TRP A 1 331 ? 15.020 1.621 13.799 1.00 92.44 331 TRP A O 1
ATOM 2527 N N . GLY A 1 332 ? 15.259 3.490 12.575 1.00 92.75 332 GLY A N 1
ATOM 2528 C CA . GLY A 1 332 ? 14.275 4.291 13.291 1.00 92.75 332 GLY A CA 1
ATOM 2529 C C . GLY A 1 332 ? 12.858 3.709 13.241 1.00 92.75 332 GLY A C 1
ATOM 2530 O O . GLY A 1 332 ? 12.172 3.736 14.266 1.00 92.75 332 GLY A O 1
ATOM 2531 N N . THR A 1 333 ? 12.427 3.121 12.117 1.00 91.56 333 THR A N 1
ATOM 2532 C CA . THR A 1 333 ? 11.103 2.467 12.042 1.00 91.56 333 THR A CA 1
ATOM 2533 C C . THR A 1 333 ? 11.023 1.276 13.006 1.00 91.56 333 THR A C 1
ATOM 2535 O O . THR A 1 333 ? 9.997 1.069 13.662 1.00 91.56 333 THR A O 1
ATOM 2538 N N . GLY A 1 334 ? 12.142 0.571 13.214 1.00 91.06 334 GLY A N 1
ATOM 2539 C CA . GLY A 1 334 ? 12.287 -0.490 14.215 1.00 91.06 334 GLY A CA 1
ATOM 2540 C C . GLY A 1 334 ? 12.015 -0.032 15.653 1.00 91.06 334 GLY A C 1
ATOM 2541 O O . GLY A 1 334 ? 11.423 -0.779 16.433 1.00 91.06 334 GLY A O 1
ATOM 2542 N N . LEU A 1 335 ? 12.353 1.214 16.009 1.00 92.94 335 LEU A N 1
ATOM 2543 C CA . LEU A 1 335 ? 12.023 1.777 17.325 1.00 92.94 335 LEU A CA 1
ATOM 2544 C C . LEU A 1 335 ? 10.508 1.960 17.496 1.00 92.94 335 LEU A C 1
ATOM 2546 O O . LEU A 1 335 ? 9.952 1.601 18.536 1.00 92.94 335 LEU A O 1
ATOM 2550 N N . GLY A 1 336 ? 9.828 2.482 16.472 1.00 92.94 336 GLY A N 1
ATOM 2551 C CA . GLY A 1 336 ? 8.369 2.605 16.470 1.00 92.94 336 GLY A CA 1
ATOM 2552 C C . GLY A 1 336 ? 7.683 1.240 16.579 1.00 92.94 336 GLY A C 1
ATOM 2553 O O . GLY A 1 336 ? 6.765 1.064 17.385 1.00 92.94 336 GLY A O 1
ATOM 2554 N N . ALA A 1 337 ? 8.192 0.245 15.849 1.00 92.62 337 ALA A N 1
ATOM 2555 C CA . ALA A 1 337 ? 7.732 -1.135 15.947 1.00 92.62 337 ALA A CA 1
ATOM 2556 C C . ALA A 1 337 ? 7.933 -1.712 17.360 1.00 92.62 337 ALA A C 1
ATOM 2558 O O . ALA A 1 337 ? 6.998 -2.287 17.910 1.00 92.62 337 ALA A O 1
ATOM 2559 N N . ALA A 1 338 ? 9.087 -1.498 17.998 1.00 94.69 338 ALA A N 1
ATOM 2560 C CA . ALA A 1 338 ? 9.352 -1.974 19.359 1.00 94.69 338 ALA A CA 1
ATOM 2561 C C . ALA A 1 338 ? 8.356 -1.416 20.393 1.00 94.69 338 ALA A C 1
ATOM 2563 O O . ALA A 1 338 ? 7.845 -2.165 21.229 1.00 94.69 338 ALA A O 1
ATOM 2564 N N . ILE A 1 339 ? 8.018 -0.124 20.305 1.00 96.94 339 ILE A N 1
ATOM 2565 C CA . ILE A 1 339 ? 7.005 0.503 21.172 1.00 96.94 339 ILE A CA 1
ATOM 2566 C C . ILE A 1 339 ? 5.621 -0.118 20.921 1.00 96.94 339 ILE A C 1
ATOM 2568 O O . ILE A 1 339 ? 4.881 -0.382 21.873 1.00 96.94 339 ILE A O 1
ATOM 2572 N N . SER A 1 340 ? 5.279 -0.394 19.657 1.00 96.06 340 SER A N 1
ATOM 2573 C CA . SER A 1 340 ? 4.030 -1.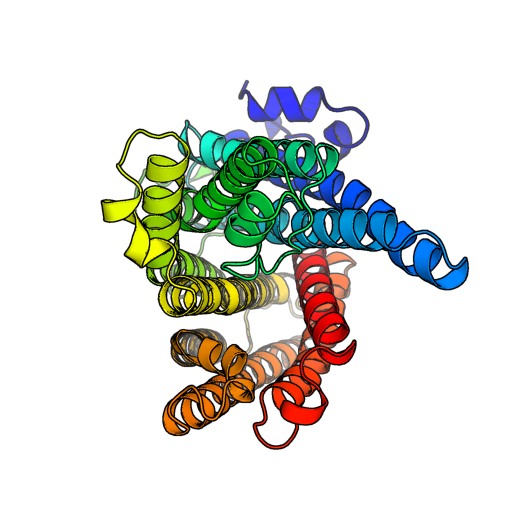076 19.292 1.00 96.06 340 SER A CA 1
ATOM 2574 C C . SER A 1 340 ? 3.957 -2.490 19.871 1.00 96.06 340 SER A C 1
ATOM 2576 O O . SER A 1 340 ? 2.982 -2.836 20.541 1.00 96.06 340 SER A O 1
ATOM 2578 N N . ILE A 1 341 ? 5.021 -3.281 19.692 1.00 96.19 341 ILE A N 1
ATOM 2579 C CA . ILE A 1 341 ? 5.144 -4.646 20.218 1.00 96.19 341 ILE A CA 1
ATOM 2580 C C . ILE A 1 341 ? 4.950 -4.638 21.731 1.00 96.19 341 ILE A C 1
ATOM 2582 O O . ILE A 1 341 ? 4.116 -5.384 22.244 1.00 96.19 341 ILE A O 1
ATOM 2586 N N . PHE A 1 342 ? 5.666 -3.760 22.439 1.00 97.62 342 PHE A N 1
ATOM 2587 C CA . PHE A 1 342 ? 5.517 -3.613 23.882 1.00 97.62 342 PHE A CA 1
ATOM 2588 C C . PHE A 1 342 ? 4.075 -3.269 24.263 1.00 97.62 342 PHE A C 1
ATOM 2590 O O . PHE A 1 342 ? 3.505 -3.912 25.137 1.00 97.62 342 PHE A O 1
ATOM 2597 N N . THR A 1 343 ? 3.456 -2.304 23.578 1.00 97.75 343 THR A N 1
ATOM 2598 C CA . THR A 1 343 ? 2.082 -1.875 23.874 1.00 97.75 343 THR A CA 1
ATOM 2599 C C . THR A 1 343 ? 1.077 -3.015 23.692 1.00 97.75 343 THR A C 1
ATOM 2601 O O . THR A 1 343 ? 0.223 -3.222 24.555 1.00 97.75 343 THR A O 1
ATOM 2604 N N . VAL A 1 344 ? 1.185 -3.788 22.607 1.00 97.31 344 VAL A N 1
ATOM 2605 C CA . VAL A 1 344 ? 0.316 -4.943 22.326 1.00 97.31 344 VAL A CA 1
ATOM 2606 C C . VAL A 1 344 ? 0.515 -6.049 23.363 1.00 97.31 344 VAL A C 1
ATOM 2608 O O . VAL A 1 344 ? -0.457 -6.499 23.972 1.00 97.31 344 VAL A O 1
ATOM 2611 N N . LEU A 1 345 ? 1.763 -6.456 23.617 1.00 97.62 345 LEU A N 1
ATOM 2612 C CA . LEU A 1 345 ? 2.069 -7.532 24.563 1.00 97.62 345 LEU A CA 1
ATOM 2613 C C . LEU A 1 345 ? 1.702 -7.155 26.000 1.00 97.62 345 LEU A C 1
ATOM 2615 O O . LEU A 1 345 ? 1.112 -7.970 26.704 1.00 97.62 345 LEU A O 1
ATOM 2619 N N . ALA A 1 346 ? 1.979 -5.920 26.424 1.00 98.12 346 ALA A N 1
ATOM 2620 C CA . ALA A 1 346 ? 1.601 -5.427 27.744 1.00 98.12 346 ALA A CA 1
ATOM 2621 C C . ALA A 1 346 ? 0.076 -5.361 27.915 1.00 98.12 346 ALA A C 1
ATOM 2623 O O . ALA A 1 346 ? -0.428 -5.681 28.988 1.00 98.12 346 ALA A O 1
ATOM 2624 N N . THR A 1 347 ? -0.668 -5.023 26.851 1.00 98.25 347 THR A N 1
ATOM 2625 C CA . THR A 1 347 ? -2.142 -5.054 26.869 1.00 98.25 347 THR A CA 1
ATOM 2626 C C . THR A 1 347 ? -2.648 -6.478 27.105 1.00 98.25 347 THR A C 1
ATOM 2628 O O . THR A 1 347 ? -3.480 -6.695 27.983 1.00 98.25 347 THR A O 1
ATOM 2631 N N . ILE A 1 348 ? -2.118 -7.460 26.367 1.00 97.56 348 ILE A N 1
ATOM 2632 C CA . ILE A 1 348 ? -2.497 -8.875 26.522 1.00 97.56 348 ILE A CA 1
ATOM 2633 C C . ILE A 1 348 ? -2.110 -9.396 27.910 1.00 97.56 348 ILE A C 1
ATOM 2635 O O . ILE A 1 348 ? -2.903 -10.085 28.545 1.00 97.56 348 ILE A O 1
ATOM 2639 N N . TRP A 1 349 ? -0.913 -9.059 28.393 1.00 97.81 349 TRP A N 1
ATOM 2640 C CA . TRP A 1 349 ? -0.431 -9.475 29.709 1.00 97.81 349 TRP A CA 1
ATOM 2641 C C . TRP A 1 349 ? -1.293 -8.919 30.847 1.00 97.81 349 TRP A C 1
ATOM 2643 O O . TRP A 1 349 ? -1.647 -9.659 31.760 1.00 97.81 349 TRP A O 1
ATOM 2653 N N . GLN A 1 350 ? -1.658 -7.635 30.782 1.00 97.56 350 GLN A N 1
ATOM 2654 C CA . GLN A 1 350 ? -2.428 -6.977 31.835 1.00 97.56 350 GLN A CA 1
ATOM 2655 C C . GLN A 1 350 ? -3.897 -7.422 31.865 1.00 97.56 350 GLN A C 1
ATOM 2657 O O . GLN A 1 350 ? -4.464 -7.573 32.945 1.00 97.56 350 GLN A O 1
ATOM 2662 N N . HIS A 1 351 ? -4.518 -7.599 30.697 1.00 97.69 351 HIS A N 1
ATOM 2663 C CA . HIS A 1 351 ? -5.974 -7.740 30.578 1.00 97.69 351 HIS A CA 1
ATOM 2664 C C . HIS A 1 351 ? -6.437 -9.146 30.164 1.00 97.69 351 HIS A C 1
ATOM 2666 O O . HIS A 1 351 ? -7.634 -9.448 30.196 1.00 97.69 351 HIS A O 1
ATOM 2672 N N . GLY A 1 352 ? -5.502 -10.014 29.766 1.00 96.88 352 GLY A N 1
ATOM 2673 C CA . GLY A 1 352 ? -5.786 -11.313 29.165 1.00 96.88 352 GLY A CA 1
ATOM 2674 C C . GLY A 1 352 ? -6.437 -11.202 27.781 1.00 96.88 352 GLY A C 1
ATOM 2675 O O . GLY A 1 352 ? -6.890 -10.140 27.353 1.00 96.88 352 GLY A O 1
ATOM 2676 N N . LEU A 1 353 ? -6.520 -12.328 27.072 1.00 97.00 353 LEU A N 1
ATOM 2677 C CA . LEU A 1 353 ? -7.099 -12.409 25.730 1.00 97.00 353 LEU A CA 1
ATOM 2678 C C . LEU A 1 353 ? -8.196 -13.476 25.678 1.00 97.00 353 LEU A C 1
ATOM 2680 O O . LEU A 1 353 ? -8.007 -14.583 26.178 1.00 97.00 353 LEU A O 1
ATOM 2684 N N . LYS A 1 354 ? -9.317 -13.163 25.024 1.00 96.19 354 LYS A N 1
ATOM 2685 C CA . LYS A 1 354 ? -10.314 -14.144 24.583 1.00 96.19 354 LYS A CA 1
ATOM 2686 C C . LYS A 1 354 ? -9.918 -14.624 23.186 1.00 96.19 354 LYS A C 1
ATOM 2688 O O . LYS A 1 354 ? -9.981 -13.824 22.249 1.00 96.19 354 LYS A O 1
ATOM 2693 N N . PRO A 1 355 ? -9.455 -15.876 23.035 1.00 93.12 355 PRO A N 1
ATOM 2694 C CA . PRO A 1 355 ? -8.998 -16.368 21.747 1.00 93.12 355 PRO A CA 1
ATOM 2695 C C . PRO A 1 355 ? -10.201 -16.592 20.830 1.00 93.12 355 PRO A C 1
ATOM 2697 O O . PRO A 1 355 ? -10.983 -17.513 21.033 1.00 93.12 355 PRO A O 1
ATOM 2700 N N . GLU A 1 356 ? -10.318 -15.752 19.810 1.00 94.88 356 GLU A N 1
ATOM 2701 C CA . GLU A 1 356 ? -11.303 -15.873 18.734 1.00 94.88 356 GLU A CA 1
ATOM 2702 C C . GLU A 1 356 ? -10.571 -15.941 17.387 1.00 94.88 356 GLU A C 1
ATOM 2704 O O . GLU A 1 356 ? -9.499 -15.338 17.255 1.00 94.88 356 GLU A O 1
ATOM 2709 N N . PRO A 1 357 ? -11.113 -16.623 16.361 1.00 93.44 357 PRO A N 1
ATOM 2710 C CA . PRO A 1 357 ? -10.414 -16.813 15.088 1.00 93.44 357 PRO A CA 1
ATOM 2711 C C . PRO A 1 357 ? -9.867 -15.515 14.471 1.00 93.44 357 PRO A C 1
ATOM 2713 O O . PRO A 1 357 ? -8.722 -15.492 14.019 1.00 93.44 357 PRO A O 1
ATOM 2716 N N . GLY A 1 358 ? -10.642 -14.424 14.520 1.00 92.88 358 GLY A N 1
ATOM 2717 C CA . GLY A 1 358 ? -10.235 -13.119 13.989 1.00 92.88 358 GLY A CA 1
ATOM 2718 C C . GLY A 1 358 ? -9.007 -12.541 14.697 1.00 92.88 358 GLY A C 1
ATOM 2719 O O . GLY A 1 358 ? -7.995 -12.254 14.057 1.00 92.88 358 GLY A O 1
ATOM 2720 N N . ILE A 1 359 ? -9.033 -12.441 16.032 1.00 94.94 359 ILE A N 1
ATOM 2721 C CA . ILE A 1 359 ? -7.895 -11.894 16.787 1.00 94.94 359 ILE A CA 1
ATOM 2722 C C . ILE A 1 359 ? -6.668 -12.815 16.743 1.00 94.94 359 ILE A C 1
ATOM 2724 O O . ILE A 1 359 ? -5.541 -12.327 16.746 1.00 94.94 359 ILE A O 1
ATOM 2728 N N . ILE A 1 360 ? -6.852 -14.134 16.628 1.00 95.25 360 ILE A N 1
ATOM 2729 C CA . ILE A 1 360 ? -5.736 -15.064 16.418 1.00 95.25 360 ILE A CA 1
ATOM 2730 C C . ILE A 1 360 ? -5.081 -14.827 15.053 1.00 95.25 360 ILE A C 1
ATOM 2732 O O . ILE A 1 360 ? -3.858 -14.724 14.992 1.00 95.25 360 ILE A O 1
ATOM 2736 N N . ALA A 1 361 ? -5.856 -14.663 13.976 1.00 95.00 361 ALA A N 1
ATOM 2737 C CA . ALA A 1 361 ? -5.308 -14.320 12.661 1.00 95.00 361 ALA A CA 1
ATOM 2738 C C . ALA A 1 361 ? -4.528 -12.992 12.694 1.00 95.00 361 ALA A C 1
ATOM 2740 O O . ALA A 1 361 ? -3.425 -12.906 12.150 1.00 95.00 361 ALA A O 1
ATOM 2741 N N . VAL A 1 362 ? -5.055 -11.994 13.412 1.00 95.56 362 VAL A N 1
ATOM 2742 C CA . VAL A 1 362 ? -4.378 -10.715 13.667 1.00 95.56 362 VAL A CA 1
ATOM 2743 C C . VAL A 1 362 ? -3.044 -10.910 14.394 1.00 95.56 362 VAL A C 1
ATOM 2745 O O . VAL A 1 362 ? -2.029 -10.366 13.966 1.00 95.56 362 VAL A O 1
ATOM 2748 N N . LEU A 1 363 ? -3.003 -11.708 15.462 1.00 95.56 363 LEU A N 1
ATOM 2749 C CA . LEU A 1 363 ? -1.777 -11.936 16.234 1.00 95.56 363 LEU A CA 1
ATOM 2750 C C . LEU A 1 363 ? -0.745 -12.790 15.489 1.00 95.56 363 LEU A C 1
ATOM 2752 O O . LEU A 1 363 ? 0.449 -12.533 15.622 1.00 95.56 363 LEU A O 1
ATOM 2756 N N . VAL A 1 364 ? -1.172 -13.763 14.678 1.00 95.38 364 VAL A N 1
ATOM 2757 C CA . VAL A 1 364 ? -0.262 -14.536 13.816 1.00 95.38 364 VAL A CA 1
ATOM 2758 C C . VAL A 1 364 ? 0.347 -13.636 12.745 1.00 95.38 364 VAL A C 1
ATOM 2760 O O . VAL A 1 364 ? 1.564 -13.642 12.570 1.00 95.38 364 VAL A O 1
ATOM 2763 N N . GLY A 1 365 ? -0.467 -12.815 12.074 1.00 95.56 365 GLY A N 1
ATOM 2764 C CA . GLY A 1 365 ? 0.041 -11.825 11.125 1.00 95.56 365 GLY A CA 1
ATOM 2765 C C . GLY A 1 365 ? 1.010 -10.843 11.791 1.00 95.56 365 GLY A C 1
ATOM 2766 O O . GLY A 1 365 ? 2.076 -10.569 11.250 1.00 95.56 365 GLY A O 1
ATOM 2767 N N . TRP A 1 366 ? 0.707 -10.385 13.007 1.00 94.62 366 TRP A N 1
ATOM 2768 C CA . TRP A 1 366 ? 1.603 -9.527 13.786 1.00 94.62 366 TRP A CA 1
ATOM 2769 C C . TRP A 1 366 ? 2.925 -10.213 14.142 1.00 94.62 366 TRP A C 1
ATOM 2771 O O . TRP A 1 366 ? 3.984 -9.611 14.002 1.00 94.62 366 TRP A O 1
ATOM 2781 N N . ALA A 1 367 ? 2.894 -11.486 14.542 1.00 94.94 367 ALA A N 1
ATOM 2782 C CA . ALA A 1 367 ? 4.105 -12.257 14.805 1.00 94.94 367 ALA A CA 1
ATOM 2783 C C . ALA A 1 367 ? 4.980 -12.390 13.547 1.00 94.94 367 ALA A C 1
ATOM 2785 O O . ALA A 1 367 ? 6.185 -12.158 13.620 1.00 94.94 367 ALA A O 1
ATOM 2786 N N . LEU A 1 368 ? 4.380 -12.689 12.387 1.00 95.25 368 LEU A N 1
ATOM 2787 C CA . LEU A 1 368 ? 5.095 -12.715 11.106 1.00 95.25 368 LEU A CA 1
ATOM 2788 C C . LEU A 1 368 ? 5.705 -11.351 10.768 1.00 95.25 368 LEU A C 1
ATOM 2790 O O . LEU A 1 368 ? 6.854 -11.294 10.343 1.00 95.25 368 LEU A O 1
ATOM 2794 N N . TYR A 1 369 ? 4.973 -10.263 11.017 1.00 93.31 369 TYR A N 1
ATOM 2795 C CA . TYR A 1 369 ? 5.463 -8.900 10.813 1.00 93.31 369 TYR A CA 1
ATOM 2796 C C . TYR A 1 369 ? 6.693 -8.584 11.680 1.00 93.31 369 TYR A C 1
ATOM 2798 O O . TYR A 1 369 ? 7.652 -7.989 11.202 1.00 93.31 369 TYR A O 1
ATOM 2806 N N . ILE A 1 370 ? 6.702 -9.017 12.947 1.00 92.75 370 ILE A N 1
ATOM 2807 C CA . ILE A 1 370 ? 7.852 -8.843 13.852 1.00 92.75 370 ILE A CA 1
ATOM 2808 C C . ILE A 1 370 ? 9.068 -9.631 13.357 1.00 92.75 370 ILE A C 1
ATOM 2810 O O . ILE A 1 370 ? 10.179 -9.100 13.331 1.00 92.75 370 ILE A O 1
ATOM 2814 N N . LEU A 1 371 ? 8.864 -10.898 12.983 1.00 92.44 371 LEU A N 1
ATOM 2815 C CA . LEU A 1 371 ? 9.937 -11.765 12.491 1.00 92.44 371 LEU A CA 1
ATOM 2816 C C . LEU A 1 371 ? 10.544 -11.217 11.199 1.00 92.44 371 LEU A C 1
ATOM 2818 O O . LEU A 1 371 ? 11.765 -11.186 11.049 1.00 92.44 371 LEU A O 1
ATOM 2822 N N . ASP A 1 372 ? 9.698 -10.732 10.297 1.00 93.06 372 ASP A N 1
ATOM 2823 C CA . ASP A 1 372 ? 10.144 -10.070 9.083 1.00 93.06 372 ASP A CA 1
ATOM 2824 C C . ASP A 1 372 ? 10.859 -8.739 9.363 1.00 93.06 372 ASP A C 1
ATOM 2826 O O . ASP A 1 372 ? 11.883 -8.454 8.747 1.00 93.06 372 ASP A O 1
ATOM 2830 N N . GLY A 1 373 ? 10.419 -7.969 10.361 1.00 90.75 373 GLY A N 1
ATOM 2831 C CA . GLY A 1 373 ? 11.102 -6.746 10.786 1.00 90.75 373 GLY A CA 1
ATOM 2832 C C . GLY A 1 373 ? 12.579 -6.969 11.141 1.00 90.75 373 GLY A C 1
ATOM 2833 O O . GLY A 1 373 ? 13.420 -6.121 10.846 1.00 90.75 373 GLY A O 1
ATOM 2834 N N . ALA A 1 374 ? 12.937 -8.134 11.691 1.00 90.69 374 ALA A N 1
ATOM 2835 C CA . ALA A 1 374 ? 14.341 -8.494 11.905 1.00 90.69 374 ALA A CA 1
ATOM 2836 C C . ALA A 1 374 ? 15.105 -8.676 10.577 1.00 90.69 374 ALA A C 1
ATOM 2838 O O . ALA A 1 374 ? 16.241 -8.218 10.450 1.00 90.69 374 ALA A O 1
ATOM 2839 N N . SER A 1 375 ? 14.473 -9.289 9.571 1.00 91.19 375 SER A N 1
ATOM 2840 C CA . SER A 1 375 ? 15.010 -9.387 8.207 1.00 91.19 375 SER A CA 1
ATOM 2841 C C . SER A 1 375 ? 15.173 -8.007 7.557 1.00 91.19 375 SER A C 1
ATOM 2843 O O . SER A 1 375 ? 16.207 -7.738 6.937 1.00 91.19 375 SER A O 1
ATOM 2845 N N . ALA A 1 376 ? 14.204 -7.108 7.766 1.00 89.81 376 ALA A N 1
ATOM 2846 C CA . ALA A 1 376 ? 14.221 -5.731 7.277 1.00 89.81 376 ALA A CA 1
ATOM 2847 C C . ALA A 1 376 ? 15.448 -4.955 7.795 1.00 89.81 376 ALA A C 1
ATOM 2849 O O . ALA A 1 376 ? 16.181 -4.354 7.011 1.00 89.81 376 ALA A O 1
ATOM 2850 N N . VAL A 1 377 ? 15.728 -5.046 9.101 1.00 89.44 377 VAL A N 1
ATOM 2851 C CA . VAL A 1 377 ? 16.897 -4.414 9.747 1.00 89.44 377 VAL A CA 1
ATOM 2852 C C . VAL A 1 377 ? 18.220 -4.921 9.162 1.00 89.44 377 VAL A C 1
ATOM 2854 O O . VAL A 1 377 ? 19.171 -4.149 9.003 1.00 89.44 377 VAL A O 1
ATOM 2857 N N . VAL A 1 378 ? 18.293 -6.211 8.815 1.00 91.06 378 VAL A N 1
ATOM 2858 C CA . VAL A 1 378 ? 19.475 -6.802 8.171 1.00 91.06 378 VAL A CA 1
ATOM 2859 C C . VAL A 1 378 ? 19.619 -6.302 6.733 1.00 91.06 378 VAL A C 1
ATOM 2861 O O . VAL A 1 378 ? 20.694 -5.837 6.360 1.00 91.06 378 VAL A O 1
ATOM 2864 N N . THR A 1 379 ? 18.557 -6.336 5.921 1.00 89.56 379 THR A N 1
ATOM 2865 C CA . THR A 1 379 ? 18.645 -5.934 4.504 1.00 89.56 379 THR A CA 1
ATOM 2866 C C . THR A 1 379 ? 18.783 -4.422 4.299 1.00 89.56 379 THR A C 1
ATOM 2868 O O . THR A 1 379 ? 19.271 -4.006 3.245 1.00 89.56 379 THR A O 1
ATOM 2871 N N . SER A 1 380 ? 18.386 -3.597 5.274 1.00 88.56 380 SER A N 1
ATOM 2872 C CA . SER A 1 380 ? 18.593 -2.142 5.251 1.00 88.56 380 SER A CA 1
ATOM 2873 C C . SER A 1 380 ? 19.983 -1.726 5.745 1.00 88.56 380 SER A C 1
ATOM 2875 O O . SER A 1 380 ? 20.340 -0.549 5.676 1.00 88.56 380 SER A O 1
ATOM 2877 N N . ASN A 1 381 ? 20.775 -2.666 6.270 1.00 91.00 381 ASN A N 1
ATOM 2878 C CA . ASN A 1 381 ? 22.117 -2.391 6.756 1.00 91.00 381 ASN A CA 1
ATOM 2879 C C . ASN A 1 381 ? 23.099 -2.275 5.582 1.00 91.00 381 ASN A C 1
ATOM 2881 O O . ASN A 1 381 ? 23.246 -3.198 4.782 1.00 91.00 381 ASN A O 1
ATOM 2885 N N . ILE A 1 382 ? 23.834 -1.163 5.526 1.00 89.81 382 ILE A N 1
ATOM 2886 C CA . ILE A 1 382 ? 24.809 -0.886 4.460 1.00 89.81 382 ILE A CA 1
ATOM 2887 C C . ILE A 1 382 ? 25.861 -1.992 4.313 1.00 89.81 382 ILE A C 1
ATOM 2889 O O . ILE A 1 382 ? 26.279 -2.272 3.197 1.00 89.81 382 ILE A O 1
ATOM 2893 N N . ALA A 1 383 ? 26.274 -2.642 5.402 1.00 89.06 383 ALA A N 1
ATOM 2894 C CA . ALA A 1 383 ? 27.285 -3.695 5.361 1.00 89.06 383 ALA A CA 1
ATOM 2895 C C . ALA A 1 383 ? 26.784 -5.001 4.723 1.00 89.06 383 ALA A C 1
ATOM 2897 O O . ALA A 1 383 ? 27.597 -5.741 4.176 1.00 89.06 383 ALA A O 1
ATOM 2898 N N . TRP A 1 384 ? 25.477 -5.274 4.800 1.00 91.38 384 TRP A N 1
ATOM 2899 C CA . TRP A 1 384 ? 24.859 -6.527 4.342 1.00 91.38 384 TRP A CA 1
ATOM 2900 C C . TRP A 1 384 ? 24.091 -6.380 3.031 1.00 91.38 384 TRP A C 1
ATOM 2902 O O . TRP A 1 384 ? 23.903 -7.346 2.291 1.00 91.38 384 TRP A O 1
ATOM 2912 N N . THR A 1 385 ? 23.614 -5.174 2.732 1.00 90.56 385 THR A N 1
ATOM 2913 C CA . THR A 1 385 ? 22.738 -4.949 1.583 1.00 90.56 385 THR A CA 1
ATOM 2914 C C . THR A 1 385 ? 23.443 -5.219 0.253 1.00 90.56 385 THR A C 1
ATOM 2916 O O . THR A 1 385 ? 22.807 -5.715 -0.662 1.00 90.56 385 THR A O 1
ATOM 2919 N N . TYR A 1 386 ? 24.763 -5.031 0.144 1.00 89.81 386 TYR A N 1
ATOM 2920 C CA . TYR A 1 386 ? 25.505 -5.361 -1.084 1.00 89.81 386 TYR A CA 1
ATOM 2921 C C . TYR A 1 386 ? 25.517 -6.857 -1.416 1.00 89.81 386 TYR A C 1
ATOM 2923 O O . TYR A 1 386 ? 25.648 -7.223 -2.579 1.00 89.81 386 TYR A O 1
ATOM 2931 N N . GLN A 1 387 ? 25.394 -7.720 -0.410 1.00 92.31 387 GLN A N 1
ATOM 2932 C CA . GLN A 1 387 ? 25.371 -9.173 -0.565 1.00 92.31 387 GLN A CA 1
ATOM 2933 C C . GLN A 1 387 ? 23.948 -9.684 -0.738 1.00 92.31 387 GLN A C 1
ATOM 2935 O O . GLN A 1 387 ? 23.724 -10.698 -1.392 1.00 92.31 387 GLN A O 1
ATOM 2940 N N . LEU A 1 388 ? 22.991 -8.995 -0.120 1.00 93.75 388 LEU A N 1
ATOM 2941 C CA . LEU A 1 388 ? 21.605 -9.413 -0.143 1.00 93.75 388 LEU A CA 1
ATOM 2942 C C . LEU A 1 388 ? 20.858 -8.836 -1.337 1.00 93.75 388 LEU A C 1
ATOM 2944 O O . LEU A 1 388 ? 19.949 -9.506 -1.792 1.00 93.75 388 LEU A O 1
ATOM 2948 N N . HIS A 1 389 ? 21.161 -7.630 -1.820 1.00 91.69 389 HIS A N 1
ATOM 2949 C CA . HIS A 1 389 ? 20.363 -6.924 -2.828 1.00 91.69 389 HIS A CA 1
ATOM 2950 C C . HIS A 1 389 ? 20.183 -7.733 -4.119 1.00 91.69 389 HIS A C 1
ATOM 2952 O O . HIS A 1 389 ? 21.135 -8.284 -4.664 1.00 91.69 389 HIS A O 1
ATOM 2958 N N . GLY A 1 390 ? 18.948 -7.773 -4.624 1.00 87.06 390 GLY A N 1
ATOM 2959 C CA . GLY A 1 390 ? 18.600 -8.507 -5.843 1.00 87.06 390 GLY A CA 1
ATOM 2960 C C . GLY A 1 390 ? 18.526 -10.027 -5.668 1.00 87.06 390 GLY A C 1
ATOM 2961 O O . GLY A 1 390 ? 18.387 -10.742 -6.657 1.00 87.06 390 GLY A O 1
ATOM 2962 N N . THR A 1 391 ? 18.599 -10.537 -4.435 1.00 92.81 391 THR A N 1
ATOM 2963 C CA . THR A 1 391 ? 18.472 -11.971 -4.150 1.00 92.81 391 THR A CA 1
ATOM 2964 C C . THR A 1 391 ? 17.051 -12.334 -3.708 1.00 92.81 391 THR A C 1
ATOM 2966 O O . THR A 1 391 ? 16.169 -11.489 -3.521 1.00 92.81 391 THR A O 1
ATOM 2969 N N . MET A 1 392 ? 16.820 -13.629 -3.475 1.00 90.81 392 MET A N 1
ATOM 2970 C CA . MET A 1 392 ? 15.566 -14.111 -2.891 1.00 90.81 392 MET A CA 1
ATOM 2971 C C . MET A 1 392 ? 15.318 -13.591 -1.469 1.00 90.81 392 MET A C 1
ATOM 2973 O O . MET A 1 392 ? 14.182 -13.667 -1.009 1.00 90.81 392 MET A O 1
ATOM 2977 N N . TRP A 1 393 ? 16.321 -13.018 -0.791 1.00 93.31 393 TRP A N 1
ATOM 2978 C CA . TRP A 1 393 ? 16.131 -12.403 0.523 1.00 93.31 393 TRP A CA 1
ATOM 2979 C C . TRP A 1 393 ? 15.149 -11.225 0.466 1.00 93.31 393 TRP A C 1
ATOM 2981 O O . TRP A 1 393 ? 14.211 -11.184 1.260 1.00 93.31 393 TRP A O 1
ATOM 2991 N N . GLN A 1 394 ? 15.288 -10.301 -0.498 1.00 89.44 394 GLN A N 1
ATOM 2992 C CA . GLN A 1 394 ? 14.345 -9.174 -0.627 1.00 89.44 394 GLN A CA 1
ATOM 2993 C C . GLN A 1 394 ? 12.961 -9.649 -1.042 1.00 89.44 394 GLN A C 1
ATOM 2995 O O . GLN A 1 394 ? 11.965 -9.128 -0.549 1.00 89.44 394 GLN A O 1
ATOM 3000 N N . SER A 1 395 ? 12.894 -10.648 -1.926 1.00 89.06 395 SER A N 1
ATOM 3001 C CA . SER A 1 395 ? 11.613 -11.225 -2.339 1.00 89.06 395 SER A CA 1
ATOM 3002 C C . SER A 1 395 ? 10.904 -11.881 -1.152 1.00 89.06 395 SER A C 1
ATOM 3004 O O . SER A 1 395 ? 9.717 -11.649 -0.943 1.00 89.06 395 SER A O 1
ATOM 3006 N N . GLY A 1 396 ? 11.637 -12.645 -0.335 1.00 91.94 396 GLY A N 1
ATOM 3007 C CA . GLY A 1 396 ? 11.123 -13.255 0.890 1.00 91.94 396 GLY A CA 1
ATOM 3008 C C . GLY A 1 396 ? 10.652 -12.216 1.905 1.00 91.94 396 GLY A C 1
ATOM 3009 O O . GLY A 1 396 ? 9.549 -12.350 2.431 1.00 91.94 396 GLY A O 1
ATOM 3010 N N . HIS A 1 397 ? 11.434 -11.154 2.117 1.00 93.12 397 HIS A N 1
ATOM 3011 C CA . HIS A 1 397 ? 11.055 -10.031 2.975 1.00 93.12 397 HIS A CA 1
ATOM 3012 C C . HIS A 1 397 ? 9.741 -9.382 2.509 1.00 93.12 397 HIS A C 1
ATOM 3014 O O . HIS A 1 397 ? 8.743 -9.375 3.228 1.00 93.12 397 HIS A O 1
ATOM 3020 N N . PHE A 1 398 ? 9.693 -8.929 1.253 1.00 90.56 398 PHE A N 1
ATOM 3021 C CA . PHE A 1 398 ? 8.513 -8.273 0.690 1.00 90.56 398 PHE A CA 1
ATOM 3022 C C . PHE A 1 398 ? 7.252 -9.147 0.780 1.00 90.56 398 PHE A C 1
ATOM 3024 O O . PHE A 1 398 ? 6.198 -8.679 1.213 1.00 90.56 398 PHE A O 1
ATOM 3031 N N . MET A 1 399 ? 7.358 -10.433 0.430 1.00 91.75 399 MET A N 1
ATOM 3032 C CA . MET A 1 399 ? 6.221 -11.355 0.492 1.00 91.75 399 MET A CA 1
ATOM 3033 C C . MET A 1 399 ? 5.767 -11.633 1.926 1.00 91.75 399 MET A C 1
ATOM 3035 O O . MET A 1 399 ? 4.563 -11.728 2.171 1.00 91.75 399 MET A O 1
ATOM 3039 N N . THR A 1 400 ? 6.697 -11.721 2.882 1.00 94.06 400 THR A N 1
ATOM 3040 C CA . THR A 1 400 ? 6.355 -11.942 4.294 1.00 94.06 400 THR A CA 1
ATOM 3041 C C . THR A 1 400 ? 5.616 -10.739 4.870 1.00 94.06 400 THR A C 1
ATOM 3043 O O . THR A 1 400 ? 4.604 -10.929 5.545 1.00 94.06 400 THR A O 1
ATOM 3046 N N . VAL A 1 401 ? 6.030 -9.510 4.533 1.00 92.88 401 VAL A N 1
ATOM 3047 C CA . VAL A 1 401 ? 5.295 -8.290 4.906 1.00 92.88 401 VAL A CA 1
ATOM 3048 C C . VAL A 1 401 ? 3.874 -8.308 4.351 1.00 92.88 401 VAL A C 1
ATOM 3050 O O . VAL A 1 401 ? 2.918 -8.130 5.107 1.00 92.88 401 VAL A O 1
ATOM 3053 N N . ILE A 1 402 ? 3.709 -8.534 3.044 1.00 93.31 402 ILE A N 1
ATOM 3054 C CA . ILE A 1 402 ? 2.387 -8.512 2.400 1.00 93.31 402 ILE A CA 1
ATOM 3055 C C . ILE A 1 402 ? 1.473 -9.592 2.987 1.00 93.31 402 ILE A C 1
ATOM 3057 O O . ILE A 1 402 ? 0.303 -9.318 3.270 1.00 93.31 402 ILE A O 1
ATOM 3061 N N . LEU A 1 403 ? 2.001 -10.795 3.231 1.00 93.56 403 LEU A N 1
ATOM 3062 C CA . LEU A 1 403 ? 1.269 -11.873 3.890 1.00 93.56 403 LEU A CA 1
ATOM 3063 C C . LEU A 1 403 ? 0.846 -11.475 5.308 1.00 93.56 403 LEU A C 1
ATOM 3065 O O . LEU A 1 403 ? -0.331 -11.591 5.648 1.00 93.56 403 LEU A O 1
ATOM 3069 N N . ALA A 1 404 ? 1.780 -10.972 6.116 1.00 94.94 404 ALA A N 1
ATOM 3070 C CA . ALA A 1 404 ? 1.529 -10.545 7.486 1.00 94.94 404 ALA A CA 1
ATOM 3071 C C . ALA A 1 404 ? 0.427 -9.476 7.557 1.00 94.94 404 ALA A C 1
ATOM 3073 O O . ALA A 1 404 ? -0.542 -9.621 8.307 1.00 94.94 404 ALA A O 1
ATOM 3074 N N . MET A 1 405 ? 0.531 -8.433 6.726 1.00 94.75 405 MET A N 1
ATOM 3075 C CA . MET A 1 405 ? -0.474 -7.374 6.614 1.00 94.75 405 MET A CA 1
ATOM 3076 C C . MET A 1 405 ? -1.829 -7.929 6.172 1.00 94.75 405 MET A C 1
ATOM 3078 O O . MET A 1 405 ? -2.845 -7.634 6.800 1.00 94.75 405 MET A O 1
ATOM 3082 N N . SER A 1 406 ? -1.851 -8.783 5.148 1.00 94.06 406 SER A N 1
ATOM 3083 C CA . SER A 1 406 ? -3.084 -9.406 4.656 1.00 94.06 406 SER A CA 1
ATOM 3084 C C . SER A 1 406 ? -3.771 -10.242 5.738 1.00 94.06 406 SER A C 1
ATOM 3086 O O . SER A 1 406 ? -4.979 -10.121 5.923 1.00 94.06 406 SER A O 1
ATOM 3088 N N . MET A 1 407 ? -3.017 -11.045 6.499 1.00 93.62 407 MET A N 1
ATOM 3089 C CA . MET A 1 407 ? -3.549 -11.833 7.618 1.00 93.62 407 MET A CA 1
ATOM 3090 C C . MET A 1 407 ? -4.160 -10.951 8.705 1.00 93.62 407 MET A C 1
ATOM 3092 O O . MET A 1 407 ? -5.252 -11.246 9.190 1.00 93.62 407 MET A O 1
ATOM 3096 N N . MET A 1 408 ? -3.494 -9.844 9.046 1.00 95.31 408 MET A N 1
ATOM 3097 C CA . MET A 1 408 ? -4.024 -8.891 10.016 1.00 95.31 408 MET A CA 1
ATOM 3098 C C . MET A 1 408 ? -5.344 -8.280 9.549 1.00 95.31 408 MET A C 1
ATOM 3100 O O . MET A 1 408 ? -6.295 -8.234 10.319 1.00 95.31 408 MET A O 1
ATOM 3104 N N . TRP A 1 409 ? -5.463 -7.884 8.283 1.00 94.31 409 TRP A N 1
ATOM 3105 C CA . TRP A 1 409 ? -6.719 -7.327 7.774 1.00 94.31 409 TRP A CA 1
ATOM 3106 C C . TRP A 1 409 ? -7.831 -8.353 7.596 1.00 94.31 409 TRP A C 1
ATOM 3108 O O . TRP A 1 409 ? -8.986 -8.026 7.855 1.00 94.31 409 TRP A O 1
ATOM 3118 N N . MET A 1 410 ? -7.499 -9.590 7.221 1.00 93.44 410 MET A N 1
ATOM 3119 C CA . MET A 1 410 ? -8.472 -10.684 7.186 1.00 93.44 410 MET A CA 1
ATOM 3120 C C . MET A 1 410 ? -9.016 -11.024 8.575 1.00 93.44 410 MET A C 1
ATOM 3122 O O . MET A 1 410 ? -10.162 -11.433 8.671 1.00 93.44 410 MET A O 1
ATOM 3126 N N . GLY A 1 411 ? -8.226 -10.859 9.641 1.00 92.81 411 GLY A N 1
ATOM 3127 C CA . GLY A 1 411 ? -8.710 -11.063 11.008 1.00 92.81 411 GLY A CA 1
ATOM 3128 C C . GLY A 1 411 ? -9.473 -9.871 11.604 1.00 92.81 411 GLY A C 1
ATOM 3129 O O . GLY A 1 411 ? -10.145 -10.031 12.621 1.00 92.81 411 GLY A O 1
ATOM 3130 N N . VAL A 1 412 ? -9.354 -8.678 11.005 1.00 92.25 412 VAL A N 1
ATOM 3131 C CA . VAL A 1 412 ? -10.131 -7.476 11.377 1.00 92.25 412 VAL A CA 1
ATOM 3132 C C . VAL A 1 412 ? -11.501 -7.454 10.695 1.00 92.25 412 VAL A C 1
ATOM 3134 O O . VAL A 1 412 ? -12.436 -6.892 11.268 1.00 92.25 412 VAL A O 1
ATOM 3137 N N . LEU A 1 413 ? -11.583 -7.999 9.476 1.00 87.50 413 LEU A N 1
ATOM 3138 C CA . LEU A 1 413 ? -12.823 -8.249 8.737 1.00 87.50 413 LEU A CA 1
ATOM 3139 C C . LEU A 1 413 ? -13.778 -9.130 9.552 1.00 87.50 413 LEU A C 1
ATOM 3141 O O . LEU A 1 413 ? -14.985 -8.798 9.543 1.00 87.50 413 LEU A O 1
#

Radius of gyration: 21.33 Å; chains: 1; bounding box: 62×46×62 Å

Secondary structure (DSSP, 8-state):
--HHHHHHHHSTTHHHHT---GGGS-HHHHHHHHHHHHHHHHHHHHHHHHHHHHHHHHHTT--HHHHHHHHHHHHHHIIIIIIIHHHHHHHHHHHHHHHT----SHHHHHHHHHHHHHHHHHHHHHHTT---TTTT-TTHHHHHHHTTSS-HHHHHHHHHHHHHHHHIIIIIHHHHHHHHHHSS---GGG-SS---TTSHHHHHHHHHHHHHHHHHHHHHHHHHHHHHHHTTSS-HHHHGGGG-HHHHHHHHHHHHHHHHHHHHHHHHHHHHHHGGGGBTT-----S-HHHHHHHHHHHHHHHHHHGGGGGGGGTTSS-HHHHHHHHHHHHHHHHHHHHHHHHHHHHHHHH-B---HHHHHHHHHHHHHHHHHHHHHHHTSHHHHHHHTTSHHHHHHHHHHHHHHHHHHHHH-